Protein AF-A0A959CQV4-F1 (afdb_monomer_lite)

Foldseek 3Di:
DVVVVVQVCLALLNLLVVCCVPPVVVLVVLLVVVLCQCVCVPCVLVVSNCLQLQFDALNDRALQLLLLLLLLLLLLLLLLLLLCCLQCVLLPLLLLVDPPSSVLSSVSNCPSVVVSVVSSLVSSCCCCCVPVVDDPVRNVSSVVSNNVSNVVNNVVLVVLCVVQADGPVNCVVPVDDQPPPDCPDLPPDDPSPQVVLQVPPDHSRHQWTADPVRDIDGRDRPNPDRSVRSVSNSVSSSVSSLVVLVVLVVVLVVLVVCCVDSNSVRRPSSVSSSVSSNVSNVLSVLCNRVVVCSVVCVVVVVVVVVVVCVDPVNPPDDDDPPDDPVDDDDDPDPVSVVVCVDPVNVVVVVVVVVVLVVVLQCQLDPPPDDGDDADEAEFEADAQVSLVVLLVVQVVVCVVVVNNRVSRYSYYYYDHNNVNNVVVND

Secondary structure (DSSP, 8-state):
-HHHHHHHHTBHHHHHHHHHHHH-HHHHHHHHHHHHHHTTSSSGGGTTTHHHHS--BTTB-SHHHHHHHHHHHHHHHHHHHHHHHHHHGGG-GGGGGSSSHHHHHHHHTTHHHHHHHHHHHHHHHHHHHHTS---HHHHHHHHHHHHHHHHHHHHHHHHHHHHH---HHHHHHHTPPPP-------TTPPP--HHHHHS-SSS----EEE-TTS-EEEPPP-TTS-HHHHHHHHHHHHHHHHHHHHHHHHHHHHHHHTTTSGGG---HHHHHHHHHHHHHHHHHHHHHHHGGGHHHHHHHHHHHHHHHTTSGGG----PPTT--SSSPPPP--HHHHHHHTSHHHHHHHHHHHHHHHHHHHHHHS-TTSPPPPPEEEEE---HHHHHHHHHHHHHHHHHHTTTHHHHTEEEEEE-HHHHHHHHHH-

Radius of gyration: 31.12 Å; chains: 1; bounding box: 77×56×95 Å

Structure (mmCIF, N/CA/C/O backbone):
data_AF-A0A959CQV4-F1
#
_entry.id   AF-A0A959CQV4-F1
#
loop_
_atom_site.group_PDB
_atom_site.id
_atom_site.type_symbol
_atom_site.label_atom_id
_atom_site.label_alt_id
_atom_site.label_comp_id
_atom_site.label_asym_id
_atom_site.label_entity_id
_atom_site.label_seq_id
_atom_site.pdbx_PDB_ins_code
_atom_site.Cartn_x
_atom_site.Cartn_y
_atom_site.Cartn_z
_atom_site.occupancy
_atom_site.B_iso_or_equiv
_atom_site.auth_seq_id
_atom_site.auth_comp_id
_atom_site.auth_asym_id
_atom_site.auth_atom_id
_atom_site.pdbx_PDB_model_num
ATOM 1 N N . MET A 1 1 ? -5.161 4.453 -41.203 1.00 60.97 1 MET A N 1
ATOM 2 C CA . MET A 1 1 ? -5.629 3.616 -40.071 1.00 60.97 1 MET A CA 1
ATOM 3 C C . MET A 1 1 ? -4.729 2.411 -39.773 1.00 60.97 1 MET A C 1
ATOM 5 O O . MET A 1 1 ? -4.186 2.379 -38.678 1.00 60.97 1 MET A O 1
ATOM 9 N N . LYS A 1 2 ? -4.469 1.471 -40.703 1.00 71.00 2 LYS A N 1
ATOM 10 C CA . LYS A 1 2 ? -3.637 0.265 -40.431 1.00 71.00 2 LYS A CA 1
ATOM 11 C C . LYS A 1 2 ? -2.249 0.552 -39.819 1.00 71.00 2 LYS A C 1
ATOM 13 O O . LYS A 1 2 ? -1.857 -0.105 -38.863 1.00 71.00 2 LYS A O 1
ATOM 18 N N . ARG A 1 3 ? -1.534 1.573 -40.312 1.00 74.88 3 ARG A N 1
ATOM 19 C CA . ARG A 1 3 ? -0.202 1.968 -39.799 1.00 74.88 3 ARG A CA 1
ATOM 20 C C . ARG A 1 3 ? -0.243 2.546 -38.377 1.00 74.88 3 ARG A C 1
ATOM 22 O O . ARG A 1 3 ? 0.698 2.359 -37.618 1.00 74.88 3 ARG A O 1
ATOM 29 N N . TRP A 1 4 ? -1.341 3.206 -38.006 1.00 78.25 4 TRP A N 1
ATOM 30 C CA . TRP A 1 4 ? -1.529 3.759 -36.662 1.00 78.25 4 TRP A CA 1
ATOM 31 C C . TRP A 1 4 ? -1.786 2.650 -35.635 1.00 78.25 4 TRP A C 1
ATOM 33 O O . TRP A 1 4 ? -1.083 2.591 -34.633 1.00 78.25 4 TRP A O 1
ATOM 43 N N . PHE A 1 5 ? -2.685 1.703 -35.936 1.00 82.25 5 PHE A N 1
ATOM 44 C CA . PHE A 1 5 ? -2.916 0.526 -35.085 1.00 82.25 5 PHE A CA 1
ATOM 45 C C . PHE A 1 5 ? -1.663 -0.340 -34.933 1.00 82.25 5 PHE A C 1
ATOM 47 O O . PHE A 1 5 ? -1.368 -0.801 -33.836 1.00 82.25 5 PHE A O 1
ATOM 54 N N . HIS A 1 6 ? -0.889 -0.511 -36.009 1.00 83.94 6 HIS A N 1
ATOM 55 C CA . HIS A 1 6 ? 0.400 -1.199 -35.950 1.00 83.94 6 HIS A CA 1
ATOM 56 C C . HIS A 1 6 ? 1.369 -0.497 -34.987 1.00 83.94 6 HIS A C 1
ATOM 58 O O . HIS A 1 6 ? 1.936 -1.135 -34.106 1.00 83.94 6 HIS A O 1
ATOM 64 N N . ASN A 1 7 ? 1.521 0.824 -35.110 1.00 80.75 7 ASN A N 1
ATOM 65 C CA . ASN A 1 7 ? 2.413 1.602 -34.250 1.00 80.75 7 ASN A CA 1
ATOM 66 C C . ASN A 1 7 ? 1.947 1.657 -32.790 1.00 80.75 7 ASN A C 1
ATOM 68 O O . ASN A 1 7 ? 2.793 1.747 -31.905 1.00 80.75 7 ASN A O 1
ATOM 72 N N . LEU A 1 8 ? 0.635 1.611 -32.540 1.00 85.50 8 LEU A N 1
ATOM 73 C CA . LEU A 1 8 ? 0.065 1.539 -31.196 1.00 85.50 8 LEU A CA 1
ATOM 74 C C . LEU A 1 8 ? 0.300 0.161 -30.574 1.00 85.50 8 LEU A C 1
ATOM 76 O O . LEU A 1 8 ? 0.763 0.077 -29.441 1.00 85.50 8 LEU A O 1
ATOM 80 N N . TYR A 1 9 ? 0.037 -0.916 -31.318 1.00 87.81 9 TYR A N 1
ATOM 81 C CA . TYR A 1 9 ? 0.270 -2.278 -30.843 1.00 87.81 9 TYR A CA 1
ATOM 82 C C . TYR A 1 9 ? 1.750 -2.502 -30.525 1.00 87.81 9 TYR A C 1
ATOM 84 O O . TYR A 1 9 ? 2.080 -2.935 -29.428 1.00 87.81 9 TYR A O 1
ATOM 92 N N . TYR A 1 10 ? 2.652 -2.125 -31.434 1.00 89.69 10 TYR A N 1
ATOM 93 C CA . TYR A 1 10 ? 4.103 -2.205 -31.233 1.00 89.69 10 TYR A CA 1
ATOM 94 C C . TYR A 1 10 ? 4.686 -0.997 -30.482 1.00 89.69 10 TYR A C 1
ATOM 96 O O . TYR A 1 10 ? 5.889 -0.733 -30.566 1.00 89.69 10 TYR A O 1
ATOM 104 N N . SER A 1 11 ? 3.856 -0.250 -29.751 1.00 92.31 11 SER A N 1
ATOM 105 C CA . SER A 1 11 ? 4.344 0.773 -28.830 1.00 92.31 11 SER A CA 1
ATOM 106 C C . SER A 1 11 ? 4.880 0.123 -27.561 1.00 92.31 11 SER A C 1
ATOM 108 O O . SER A 1 11 ? 4.357 -0.884 -27.079 1.00 92.31 11 SER A O 1
ATOM 110 N N . PHE A 1 12 ? 5.929 0.710 -26.998 1.00 92.31 12 PHE A N 1
ATOM 111 C CA . PHE A 1 12 ? 6.574 0.176 -25.811 1.00 92.31 12 PHE A CA 1
ATOM 112 C C . PHE A 1 12 ? 5.618 0.007 -24.611 1.00 92.31 12 PHE A C 1
ATOM 114 O O . PHE A 1 12 ? 5.671 -1.056 -23.993 1.00 92.31 12 PHE A O 1
ATOM 121 N N . PRO A 1 13 ? 4.681 0.937 -24.321 1.00 93.75 13 PRO A N 1
ATOM 122 C CA . PRO A 1 13 ? 3.716 0.756 -23.236 1.00 93.75 13 PRO A CA 1
ATOM 123 C C . PRO A 1 13 ? 2.802 -0.459 -23.416 1.00 93.75 13 PRO A C 1
ATOM 125 O O . PRO A 1 13 ? 2.556 -1.205 -22.470 1.00 93.75 13 PRO A O 1
ATOM 128 N N . VAL A 1 14 ? 2.320 -0.692 -24.641 1.00 92.56 14 VAL A N 1
ATOM 129 C CA . VAL A 1 14 ? 1.436 -1.829 -24.941 1.00 92.56 14 VAL A CA 1
ATOM 130 C C . VAL A 1 14 ? 2.210 -3.141 -24.871 1.00 92.56 14 VAL A C 1
ATOM 132 O O . VAL A 1 14 ? 1.733 -4.108 -24.282 1.00 92.56 14 VAL A O 1
ATOM 135 N N . GLN A 1 15 ? 3.429 -3.175 -25.411 1.00 91.56 15 GLN A N 1
ATOM 136 C CA . GLN A 1 15 ? 4.277 -4.366 -25.346 1.00 91.56 15 GLN A CA 1
ATOM 137 C C . GLN A 1 15 ? 4.659 -4.716 -23.899 1.00 91.56 15 GLN A C 1
ATOM 139 O O . GLN A 1 15 ? 4.618 -5.890 -23.534 1.00 91.56 15 GLN A O 1
ATOM 144 N N . LEU A 1 16 ? 4.940 -3.722 -23.045 1.00 92.06 16 LEU A N 1
ATOM 145 C CA . LEU A 1 16 ? 5.148 -3.946 -21.609 1.00 92.06 16 LEU A CA 1
ATOM 146 C C . LEU A 1 16 ? 3.904 -4.535 -20.938 1.00 92.06 16 LEU A C 1
ATOM 148 O O . LEU A 1 16 ? 4.019 -5.526 -20.219 1.00 92.06 16 LEU A O 1
ATOM 152 N N . LEU A 1 17 ? 2.712 -4.002 -21.233 1.00 92.44 17 LEU A N 1
ATOM 153 C CA . LEU A 1 17 ? 1.456 -4.540 -20.705 1.00 92.44 17 LEU A CA 1
ATOM 154 C C . LEU A 1 17 ? 1.261 -6.019 -21.059 1.00 92.44 17 LEU A C 1
ATOM 156 O O . LEU A 1 17 ? 0.940 -6.826 -20.186 1.00 92.44 17 LEU A O 1
ATOM 160 N N . ILE A 1 18 ? 1.521 -6.391 -22.314 1.00 91.81 18 ILE A N 1
ATOM 161 C CA . ILE A 1 18 ? 1.450 -7.787 -22.762 1.00 91.81 18 ILE A CA 1
ATOM 162 C C . ILE A 1 18 ? 2.465 -8.650 -21.996 1.00 91.81 18 ILE A C 1
ATOM 164 O O . ILE A 1 18 ? 2.128 -9.745 -21.547 1.00 91.81 18 ILE A O 1
ATOM 168 N N . VAL A 1 19 ? 3.694 -8.162 -21.792 1.00 90.06 19 VAL A N 1
ATOM 169 C CA . VAL A 1 19 ? 4.718 -8.874 -21.008 1.00 90.06 19 VAL A CA 1
ATOM 170 C C . VAL A 1 19 ? 4.283 -9.068 -19.552 1.00 90.06 19 VAL A C 1
ATOM 172 O O . VAL A 1 19 ? 4.510 -10.143 -18.992 1.00 90.06 19 VAL A O 1
ATOM 175 N N . HIS A 1 20 ? 3.628 -8.083 -18.929 1.00 91.44 20 HIS A N 1
ATOM 176 C CA . HIS A 1 20 ? 3.114 -8.230 -17.565 1.00 91.44 20 HIS A CA 1
ATOM 177 C C . HIS A 1 20 ? 2.087 -9.347 -17.456 1.00 91.44 20 HIS A C 1
ATOM 179 O O . HIS A 1 20 ? 2.229 -10.215 -16.596 1.00 91.44 20 HIS A O 1
ATOM 185 N N . LEU A 1 21 ? 1.101 -9.343 -18.354 1.00 89.06 21 LEU A N 1
ATOM 186 C CA . LEU A 1 21 ? 0.028 -10.333 -18.370 1.00 89.06 21 LEU A CA 1
ATOM 187 C C . LEU A 1 21 ? 0.526 -11.731 -18.740 1.00 89.06 21 LEU A C 1
ATOM 189 O O . LEU A 1 21 ? -0.050 -12.709 -18.287 1.00 89.06 21 LEU A O 1
ATOM 193 N N . ARG A 1 22 ? 1.596 -11.837 -19.536 1.00 88.50 22 ARG A N 1
ATOM 194 C CA . ARG A 1 22 ? 2.161 -13.126 -19.956 1.00 88.50 22 ARG A CA 1
ATOM 195 C C . ARG A 1 22 ? 3.099 -13.749 -18.922 1.00 88.50 22 ARG A C 1
ATOM 197 O O . ARG A 1 22 ? 3.146 -14.971 -18.811 1.00 88.50 22 ARG A O 1
ATOM 204 N N . SER A 1 23 ? 3.901 -12.939 -18.227 1.00 83.38 23 SER A N 1
ATOM 205 C CA . SER A 1 23 ? 5.072 -13.448 -17.493 1.00 83.38 23 SER A CA 1
ATOM 206 C C . SER A 1 23 ? 5.125 -13.047 -16.019 1.00 83.38 23 SER A C 1
ATOM 208 O O . SER A 1 23 ? 5.747 -13.758 -15.232 1.00 83.38 23 SER A O 1
ATOM 210 N N . ASN A 1 24 ? 4.466 -11.955 -15.617 1.00 86.88 24 ASN A N 1
ATOM 211 C CA . ASN A 1 24 ? 4.616 -11.352 -14.286 1.00 86.88 24 ASN A CA 1
ATOM 212 C C . ASN A 1 24 ? 3.354 -11.505 -13.414 1.00 86.88 24 ASN A C 1
ATOM 214 O O . ASN A 1 24 ? 2.998 -10.593 -12.670 1.00 86.88 24 ASN A O 1
ATOM 218 N N . HIS A 1 25 ? 2.690 -12.664 -13.484 1.00 89.94 25 HIS A N 1
ATOM 219 C CA . HIS A 1 25 ? 1.399 -12.923 -12.830 1.00 89.94 25 HIS A CA 1
ATOM 220 C C . HIS A 1 25 ? 1.378 -12.610 -11.326 1.00 89.94 25 HIS A C 1
ATOM 222 O O . HIS A 1 25 ? 0.451 -11.956 -10.863 1.00 89.94 25 HIS A O 1
ATOM 228 N N . LEU A 1 26 ? 2.401 -13.026 -10.565 1.00 89.56 26 LEU A N 1
ATOM 229 C CA . LEU A 1 26 ? 2.466 -12.770 -9.116 1.00 89.56 26 LEU A CA 1
ATOM 230 C C . LEU A 1 26 ? 2.509 -11.271 -8.798 1.00 89.56 26 LEU A C 1
ATOM 232 O O . LEU A 1 26 ? 1.816 -10.806 -7.898 1.00 89.56 26 LEU A O 1
ATOM 236 N N . LEU A 1 27 ? 3.289 -10.507 -9.567 1.00 92.12 27 LEU A N 1
ATOM 237 C CA . LEU A 1 27 ? 3.418 -9.065 -9.372 1.00 92.12 27 LEU A CA 1
ATOM 238 C C . LEU A 1 27 ? 2.130 -8.337 -9.788 1.00 92.12 27 LEU A C 1
ATOM 240 O O . LEU A 1 27 ? 1.692 -7.426 -9.094 1.00 92.12 27 LEU A O 1
ATOM 244 N N . VAL A 1 28 ? 1.489 -8.752 -10.889 1.00 94.88 28 VAL A N 1
ATOM 245 C CA . VAL A 1 28 ? 0.168 -8.232 -11.299 1.00 94.88 28 VAL A CA 1
ATOM 246 C C . VAL A 1 28 ? -0.904 -8.577 -10.257 1.00 94.88 28 VAL A C 1
ATOM 248 O O . VAL A 1 28 ? -1.767 -7.752 -9.966 1.00 94.88 28 VAL A O 1
ATOM 251 N N . GLY A 1 29 ? -0.812 -9.757 -9.639 1.00 94.94 29 GLY A N 1
ATOM 252 C CA . GLY A 1 29 ? -1.697 -10.195 -8.562 1.00 94.94 29 GLY A CA 1
ATOM 253 C C . GLY A 1 29 ? -1.724 -9.238 -7.369 1.00 94.94 29 GLY A C 1
ATOM 254 O O . GLY A 1 29 ? -2.790 -9.036 -6.795 1.00 94.94 29 GLY A O 1
ATOM 255 N N . LEU A 1 30 ? -0.605 -8.576 -7.044 1.00 95.12 30 LEU A N 1
ATOM 256 C CA . LEU A 1 30 ? -0.568 -7.551 -5.992 1.00 95.12 30 LEU A CA 1
ATOM 257 C C . LEU A 1 30 ? -1.434 -6.331 -6.345 1.00 95.12 30 LEU A C 1
ATOM 259 O O . LEU A 1 30 ? -2.185 -5.852 -5.500 1.00 95.12 30 LEU A O 1
ATOM 263 N N . TRP A 1 31 ? -1.398 -5.860 -7.596 1.00 96.62 31 TRP A N 1
ATOM 264 C CA . TRP A 1 31 ? -2.262 -4.761 -8.054 1.00 96.62 31 TRP A CA 1
ATOM 265 C C . TRP A 1 31 ? -3.744 -5.140 -8.007 1.00 96.62 31 TRP A C 1
ATOM 267 O O . TRP A 1 31 ? -4.574 -4.349 -7.558 1.00 96.62 31 TRP A O 1
ATOM 277 N N . ILE A 1 32 ? -4.071 -6.364 -8.433 1.00 96.75 32 ILE A N 1
ATOM 278 C CA . ILE A 1 32 ? -5.440 -6.893 -8.382 1.00 96.75 32 ILE A CA 1
ATOM 279 C C . ILE A 1 32 ? -5.916 -6.992 -6.930 1.00 96.75 32 ILE A C 1
ATOM 281 O O . ILE A 1 32 ? -7.025 -6.559 -6.628 1.00 96.75 32 ILE A O 1
ATOM 285 N N . LEU A 1 33 ? -5.079 -7.500 -6.021 1.00 95.94 33 LEU A N 1
ATOM 286 C CA . LEU A 1 33 ? -5.395 -7.596 -4.596 1.00 95.94 33 LEU A CA 1
ATOM 287 C C . LEU A 1 33 ? -5.783 -6.230 -4.019 1.00 95.94 33 LEU A C 1
ATOM 289 O O . LEU A 1 33 ? -6.834 -6.115 -3.391 1.00 95.94 33 LEU A O 1
ATOM 293 N N . PHE A 1 34 ? -4.992 -5.184 -4.272 1.00 96.25 34 PHE A N 1
ATOM 294 C CA . PHE A 1 34 ? -5.344 -3.842 -3.808 1.00 96.25 34 PHE A CA 1
ATOM 295 C C . PHE A 1 34 ? -6.615 -3.302 -4.461 1.00 96.25 34 PHE A C 1
ATOM 297 O O . PHE A 1 34 ? -7.411 -2.666 -3.777 1.00 96.25 34 PHE A O 1
ATOM 304 N N . ALA A 1 35 ? -6.860 -3.576 -5.745 1.00 96.62 35 ALA A N 1
ATOM 305 C CA . ALA A 1 35 ? -8.099 -3.153 -6.397 1.00 96.62 35 ALA A CA 1
ATOM 306 C C . ALA A 1 35 ? -9.334 -3.834 -5.768 1.00 96.62 35 ALA A C 1
ATOM 308 O O . ALA A 1 35 ? -10.378 -3.203 -5.577 1.00 96.62 35 ALA A O 1
ATOM 309 N N . LEU A 1 36 ? -9.208 -5.106 -5.376 1.00 96.56 36 LEU A N 1
ATOM 310 C CA . LEU A 1 36 ? -10.251 -5.849 -4.663 1.00 96.56 36 LEU A CA 1
ATOM 311 C C . LEU A 1 36 ? -10.475 -5.330 -3.236 1.00 96.56 36 LEU A C 1
ATOM 313 O O . LEU A 1 36 ? -11.624 -5.253 -2.799 1.00 96.56 36 LEU A O 1
ATOM 317 N N . LEU A 1 37 ? -9.409 -4.951 -2.524 1.00 95.19 37 LEU A N 1
ATOM 318 C CA . LEU A 1 37 ? -9.504 -4.325 -1.200 1.00 95.19 37 LEU A CA 1
ATOM 319 C C . LEU A 1 37 ? -10.174 -2.945 -1.278 1.00 95.19 37 LEU A C 1
ATOM 321 O O . LEU A 1 37 ? -11.096 -2.668 -0.515 1.00 95.19 37 LEU A O 1
ATOM 325 N N . LEU A 1 38 ? -9.758 -2.110 -2.235 1.00 94.94 38 LEU A N 1
ATOM 326 C CA . LEU A 1 38 ? -10.293 -0.761 -2.446 1.00 94.94 38 LEU A CA 1
ATOM 327 C C . LEU A 1 38 ? -11.761 -0.762 -2.879 1.00 94.94 38 LEU A C 1
ATOM 329 O O . LEU A 1 38 ? -12.539 0.048 -2.390 1.00 94.94 38 LEU A O 1
ATOM 333 N N . SER A 1 39 ? -12.156 -1.679 -3.768 1.00 94.25 39 SER A N 1
ATOM 334 C CA . SER A 1 39 ? -13.562 -1.819 -4.189 1.00 94.25 39 SER A CA 1
ATOM 335 C C . SER A 1 39 ? -14.485 -2.357 -3.092 1.00 94.25 39 SER A C 1
ATOM 337 O O . SER A 1 39 ? -15.700 -2.379 -3.281 1.00 94.25 39 SER A O 1
ATOM 339 N N . GLY A 1 40 ? -13.938 -2.869 -1.985 1.00 91.56 40 GLY A N 1
ATOM 340 C CA . GLY A 1 40 ? -14.713 -3.608 -0.991 1.00 91.56 40 GLY A CA 1
ATOM 341 C C . GLY A 1 40 ? -15.185 -4.984 -1.478 1.00 91.56 40 GLY A C 1
ATOM 342 O O . GLY A 1 40 ? -16.015 -5.615 -0.823 1.00 91.56 40 GLY A O 1
ATOM 343 N N . SER A 1 41 ? -14.664 -5.486 -2.602 1.00 94.19 41 SER A N 1
ATOM 344 C CA . SER A 1 41 ? -14.916 -6.869 -3.037 1.00 94.19 41 SER A CA 1
ATOM 345 C C . SER A 1 41 ? -14.265 -7.872 -2.081 1.00 94.19 41 SER A C 1
ATOM 347 O O . SER A 1 41 ? -14.787 -8.964 -1.861 1.00 94.19 41 SER A O 1
ATOM 349 N N . LEU A 1 42 ? -13.143 -7.479 -1.468 1.00 93.00 42 LEU A N 1
ATOM 350 C CA . LEU A 1 42 ? -12.439 -8.242 -0.446 1.00 93.00 42 LEU A CA 1
ATOM 351 C C . LEU A 1 42 ? -12.444 -7.477 0.885 1.00 93.00 42 LEU A C 1
ATOM 353 O O . LEU A 1 42 ? -12.151 -6.288 0.937 1.00 93.00 42 LEU A O 1
ATOM 357 N N . GLY A 1 43 ? -12.766 -8.162 1.984 1.00 86.25 43 GLY A N 1
ATOM 358 C CA . GLY A 1 43 ? -12.591 -7.611 3.333 1.00 86.25 43 GLY A CA 1
ATOM 359 C C . GLY A 1 43 ? -13.569 -6.511 3.768 1.00 86.25 43 GLY A C 1
ATOM 360 O O . GLY A 1 43 ? -13.367 -5.925 4.830 1.00 86.25 43 GLY A O 1
ATOM 361 N N . ARG A 1 44 ? -14.655 -6.246 3.024 1.00 86.50 44 ARG A N 1
ATOM 362 C CA . ARG A 1 44 ? -15.645 -5.199 3.365 1.00 86.50 44 ARG A CA 1
ATOM 363 C C . ARG A 1 44 ? -16.275 -5.361 4.747 1.00 86.50 44 ARG A C 1
ATOM 365 O O . ARG A 1 44 ? -16.420 -4.374 5.457 1.00 86.50 44 ARG A O 1
ATOM 372 N N . LYS A 1 45 ? -16.595 -6.592 5.164 1.00 81.31 45 LYS A N 1
ATOM 373 C CA . LYS A 1 45 ? -17.139 -6.875 6.511 1.00 81.31 45 LYS A CA 1
ATOM 374 C C . LYS A 1 45 ? -16.162 -6.525 7.642 1.00 81.31 45 LYS A C 1
ATOM 376 O O . LYS A 1 45 ? -16.607 -6.241 8.746 1.00 81.31 45 LYS A O 1
ATOM 381 N N . TYR A 1 46 ? -14.862 -6.529 7.352 1.00 81.25 46 TYR A N 1
ATOM 382 C CA . TYR A 1 46 ? -13.794 -6.179 8.292 1.00 81.25 46 TYR A CA 1
ATOM 383 C C . TYR A 1 46 ? -13.352 -4.716 8.172 1.00 81.25 46 TYR A C 1
ATOM 385 O O . TYR A 1 46 ? -12.450 -4.293 8.882 1.00 81.25 46 TYR A O 1
ATOM 393 N N . GLY A 1 47 ? -13.953 -3.945 7.260 1.00 84.50 47 GLY A N 1
ATOM 394 C CA . GLY A 1 47 ? -13.608 -2.544 7.059 1.00 84.50 47 GLY A CA 1
ATOM 395 C C . GLY A 1 47 ? -12.260 -2.296 6.375 1.00 84.50 47 GLY A C 1
ATOM 396 O O . GLY A 1 47 ? -11.774 -1.172 6.416 1.00 84.50 47 GLY A O 1
ATOM 397 N N . LEU A 1 48 ? -11.662 -3.291 5.704 1.00 88.81 48 LEU A N 1
ATOM 398 C CA . LEU A 1 48 ? -10.335 -3.129 5.079 1.00 88.81 48 LEU A CA 1
ATOM 399 C C . LEU A 1 48 ? -10.283 -2.002 4.036 1.00 88.81 48 LEU A C 1
ATOM 401 O O . LEU A 1 48 ? -9.246 -1.369 3.871 1.00 88.81 48 LEU A O 1
ATOM 405 N N . GLN A 1 49 ? -11.401 -1.726 3.361 1.00 92.81 49 GLN A N 1
ATOM 406 C CA . GLN A 1 49 ? -11.509 -0.615 2.412 1.00 92.81 49 GLN A CA 1
ATOM 407 C C . GLN A 1 49 ? -11.254 0.752 3.079 1.00 92.81 49 GLN A C 1
ATOM 409 O O . GLN A 1 49 ? -10.610 1.614 2.485 1.00 92.81 49 GLN A O 1
ATOM 414 N N . TYR A 1 50 ? -11.685 0.944 4.333 1.00 91.75 50 TYR A N 1
ATOM 415 C CA . TYR A 1 50 ? -11.561 2.225 5.038 1.00 91.75 50 TYR A CA 1
ATOM 416 C C . TYR A 1 50 ? -10.103 2.577 5.334 1.00 91.75 50 TYR A C 1
ATOM 418 O O . TYR A 1 50 ? -9.751 3.746 5.319 1.00 91.75 50 TYR A O 1
ATOM 426 N N . LEU A 1 51 ? -9.222 1.576 5.453 1.00 92.56 51 LEU A N 1
ATOM 427 C CA . LEU A 1 51 ? -7.783 1.787 5.658 1.00 92.56 51 LEU A CA 1
ATOM 428 C C . LEU A 1 51 ? -7.128 2.623 4.544 1.00 92.56 51 LEU A C 1
ATOM 430 O O . LEU A 1 51 ? -6.055 3.189 4.752 1.00 92.56 51 LEU A O 1
ATOM 434 N N . PHE A 1 52 ? -7.753 2.664 3.363 1.00 94.75 52 PHE A N 1
ATOM 435 C CA . PHE A 1 52 ? -7.292 3.413 2.197 1.00 94.75 52 PHE A CA 1
ATOM 436 C C . PHE A 1 52 ? -8.184 4.607 1.853 1.00 94.75 52 PHE A C 1
ATOM 438 O O . PHE A 1 52 ? -7.683 5.606 1.336 1.00 94.75 52 PHE A O 1
ATOM 445 N N . LEU A 1 53 ? -9.499 4.483 2.051 1.00 94.81 53 LEU A N 1
ATOM 446 C CA . LEU A 1 53 ? -10.469 5.520 1.681 1.00 94.81 53 LEU A CA 1
ATOM 447 C C . LEU A 1 53 ? -10.592 6.613 2.750 1.00 94.81 53 LEU A C 1
ATOM 449 O O . LEU A 1 53 ? -10.904 7.751 2.409 1.00 94.81 53 LEU A O 1
ATOM 453 N N . ASP A 1 54 ? -10.303 6.261 4.003 1.00 93.75 54 ASP A N 1
ATOM 454 C CA . ASP A 1 54 ? -10.352 7.133 5.174 1.00 93.75 54 ASP A CA 1
ATOM 455 C C . ASP A 1 54 ? -9.125 6.884 6.078 1.00 93.75 54 ASP A C 1
ATOM 457 O O . ASP A 1 54 ? -9.234 6.369 7.191 1.00 93.75 54 ASP A O 1
ATOM 461 N N . PRO A 1 55 ? -7.901 7.121 5.565 1.00 95.31 55 PRO A N 1
ATOM 462 C CA . PRO A 1 55 ? -6.690 6.816 6.306 1.00 95.31 55 PRO A CA 1
ATOM 463 C C . PRO A 1 55 ? -6.544 7.752 7.506 1.00 95.31 55 PRO A C 1
ATOM 465 O O . PRO A 1 55 ? -6.535 8.971 7.354 1.00 95.31 55 PRO A O 1
ATOM 468 N N . GLU A 1 56 ? -6.345 7.178 8.688 1.00 93.56 56 GLU A N 1
ATOM 469 C CA . GLU A 1 56 ? -6.124 7.929 9.922 1.00 93.56 56 GLU A CA 1
ATOM 470 C C . GLU A 1 56 ? -4.624 8.099 10.205 1.00 93.56 56 GLU A C 1
ATOM 472 O O . GLU A 1 56 ? -3.841 7.149 10.115 1.00 93.56 56 GLU A O 1
ATOM 477 N N . TYR A 1 57 ? -4.223 9.316 10.569 1.00 94.44 57 TYR A N 1
ATOM 478 C CA . TYR A 1 57 ? -2.904 9.634 11.108 1.00 94.44 57 TYR A CA 1
ATOM 479 C C . TYR A 1 57 ? -3.078 10.548 12.321 1.00 94.44 57 TYR A C 1
ATOM 481 O O . TYR A 1 57 ? -3.702 11.603 12.218 1.00 94.44 57 TYR A O 1
ATOM 489 N N . LEU A 1 58 ? -2.542 10.138 13.475 1.00 91.88 58 LEU A N 1
ATOM 490 C CA . LEU A 1 58 ? -2.651 10.877 14.743 1.00 91.88 58 LEU A CA 1
ATOM 491 C C . LEU A 1 58 ? -4.098 11.263 15.123 1.00 91.88 58 LEU A C 1
ATOM 493 O O . LEU A 1 58 ? -4.339 12.381 15.578 1.00 91.88 58 LEU A O 1
ATOM 497 N N . GLY A 1 59 ? -5.070 10.365 14.929 1.00 89.38 59 GLY A N 1
ATOM 498 C CA . GLY A 1 59 ? -6.472 10.647 15.262 1.00 89.38 59 GLY A CA 1
ATOM 499 C C . GLY A 1 59 ? -7.228 11.465 14.217 1.00 89.38 59 GLY A C 1
ATOM 500 O O . GLY A 1 59 ? -8.360 11.866 14.474 1.00 89.38 59 GLY A O 1
ATOM 501 N N . GLN A 1 60 ? -6.614 11.783 13.072 1.00 92.69 60 GLN A N 1
ATOM 502 C CA . GLN A 1 60 ? -7.201 12.677 12.075 1.00 92.69 60 GLN A CA 1
ATOM 503 C C . GLN A 1 60 ? -7.120 12.107 10.659 1.00 92.69 60 GLN A C 1
ATOM 505 O O . GLN A 1 60 ? -6.143 11.458 10.272 1.00 92.69 60 GLN A O 1
ATOM 510 N N . VAL A 1 61 ? -8.128 12.434 9.851 1.00 94.62 61 VAL A N 1
ATOM 511 C CA . VAL A 1 61 ? -8.136 12.198 8.404 1.00 94.62 61 VAL A CA 1
ATOM 512 C C . VAL A 1 61 ? -7.984 13.541 7.703 1.00 94.62 61 VAL A C 1
ATOM 514 O O . VAL A 1 61 ? -8.919 14.337 7.626 1.00 94.62 61 VAL A O 1
ATOM 517 N N . ASN A 1 62 ? -6.779 13.824 7.220 1.00 94.94 62 ASN A N 1
ATOM 518 C CA . ASN A 1 62 ? -6.461 15.092 6.573 1.00 94.94 62 ASN A CA 1
ATOM 519 C C . ASN A 1 62 ? -5.385 14.911 5.488 1.00 94.94 62 ASN A C 1
ATOM 521 O O . ASN A 1 62 ? -5.001 13.792 5.132 1.00 94.94 62 ASN A O 1
ATOM 525 N N . PHE A 1 63 ? -4.869 16.036 4.989 1.00 96.75 63 PHE A N 1
ATOM 526 C CA . PHE A 1 63 ? -3.766 16.086 4.032 1.00 96.75 63 PHE A CA 1
ATOM 527 C C . PHE A 1 63 ? -2.607 15.149 4.400 1.00 96.75 63 PHE A C 1
ATOM 529 O O . PHE A 1 63 ? -2.114 14.434 3.532 1.00 96.75 63 PHE A O 1
ATOM 536 N N . TRP A 1 64 ? -2.174 15.131 5.665 1.00 96.38 64 TRP A N 1
ATOM 537 C CA . TRP A 1 64 ? -1.028 14.343 6.122 1.00 96.38 64 TRP A CA 1
ATOM 538 C C . TRP A 1 64 ? -1.308 12.847 6.101 1.00 96.38 64 TRP A C 1
ATOM 540 O O . TRP A 1 64 ? -0.455 12.069 5.673 1.00 96.38 64 TRP A O 1
ATOM 550 N N . SER A 1 65 ? -2.515 12.442 6.489 1.00 96.44 65 SER A N 1
ATOM 551 C CA . SER A 1 65 ? -2.931 11.043 6.430 1.00 96.44 65 SER A CA 1
ATOM 552 C C . SER A 1 65 ? -2.885 10.535 4.987 1.00 96.44 65 SER A C 1
ATOM 554 O O . SER A 1 65 ? -2.262 9.513 4.700 1.00 96.44 65 SER A O 1
ATOM 556 N N . PHE A 1 66 ? -3.426 11.308 4.041 1.00 97.25 66 PHE A N 1
ATOM 557 C CA . PHE A 1 66 ? -3.330 10.986 2.615 1.00 97.25 66 PHE A CA 1
ATOM 558 C C . PHE A 1 66 ? -1.907 11.113 2.059 1.00 97.25 66 PHE A C 1
ATOM 560 O O . PHE A 1 66 ? -1.527 10.313 1.206 1.00 97.25 66 PHE A O 1
ATOM 567 N N . PHE A 1 67 ? -1.097 12.051 2.550 1.00 97.56 67 PHE A N 1
ATOM 568 C CA . PHE A 1 67 ? 0.303 12.215 2.157 1.00 97.56 67 PHE A CA 1
ATOM 569 C C . PHE A 1 67 ? 1.139 10.978 2.475 1.00 97.56 67 PHE A C 1
ATOM 571 O O . PHE A 1 67 ? 1.863 10.505 1.601 1.00 97.56 67 PHE A O 1
ATOM 578 N N . PHE A 1 68 ? 1.009 10.396 3.670 1.00 95.69 68 PHE A N 1
ATOM 579 C CA . PHE A 1 68 ? 1.743 9.175 4.016 1.00 95.69 68 PHE A CA 1
ATOM 580 C C . PHE A 1 68 ? 1.286 7.962 3.201 1.00 95.69 68 PHE A C 1
ATOM 582 O O . PHE A 1 68 ? 2.124 7.169 2.767 1.00 95.69 68 PHE A O 1
ATOM 589 N N . VAL A 1 69 ? -0.017 7.832 2.929 1.00 97.00 69 VAL A N 1
ATOM 590 C CA . VAL A 1 69 ? -0.516 6.795 2.011 1.00 97.00 69 VAL A CA 1
ATOM 591 C C . VAL A 1 69 ? 0.022 7.022 0.597 1.00 97.00 69 VAL A C 1
ATOM 593 O O . VAL A 1 69 ? 0.473 6.074 -0.042 1.00 97.00 69 VAL A O 1
ATOM 596 N N . GLY A 1 70 ? 0.042 8.268 0.123 1.00 96.81 70 GLY A N 1
ATOM 597 C CA . GLY A 1 70 ? 0.614 8.653 -1.164 1.00 96.81 70 GLY A CA 1
ATOM 598 C C . GLY A 1 70 ? 2.103 8.333 -1.263 1.00 96.81 70 GLY A C 1
ATOM 599 O O . GLY A 1 70 ? 2.546 7.765 -2.257 1.00 96.81 70 GLY A O 1
ATOM 600 N N . LEU A 1 71 ? 2.872 8.624 -0.213 1.00 94.56 71 LEU A N 1
ATOM 601 C CA . LEU A 1 71 ? 4.293 8.297 -0.107 1.00 94.56 71 LEU A CA 1
ATOM 602 C C . LEU A 1 71 ? 4.511 6.783 -0.191 1.00 94.56 71 LEU A C 1
ATOM 604 O O . LEU A 1 71 ? 5.321 6.320 -0.994 1.00 94.56 71 LEU A O 1
ATOM 608 N N . ALA A 1 72 ? 3.743 5.998 0.567 1.00 94.00 72 ALA A N 1
ATOM 609 C CA . ALA A 1 72 ? 3.796 4.540 0.516 1.00 94.00 72 ALA A CA 1
ATOM 610 C C . ALA A 1 72 ? 3.392 3.976 -0.857 1.00 94.00 72 ALA A C 1
ATOM 612 O O . ALA A 1 72 ? 4.048 3.066 -1.367 1.00 94.00 72 ALA A O 1
ATOM 613 N N . PHE A 1 73 ? 2.365 4.547 -1.493 1.00 96.44 73 PHE A N 1
ATOM 614 C CA . PHE A 1 73 ? 1.979 4.203 -2.861 1.00 96.44 73 PHE A CA 1
ATOM 615 C C . PHE A 1 73 ? 3.091 4.533 -3.863 1.00 96.44 73 PHE A C 1
ATOM 617 O O . PHE A 1 73 ? 3.394 3.710 -4.723 1.00 96.44 73 PHE A O 1
ATOM 624 N N . GLY A 1 74 ? 3.756 5.684 -3.724 1.00 94.38 74 GLY A N 1
ATOM 625 C CA . GLY A 1 74 ? 4.952 6.033 -4.491 1.00 94.38 74 GLY A CA 1
ATOM 626 C C . GLY A 1 74 ? 6.071 5.000 -4.315 1.00 94.38 74 GLY A C 1
ATOM 627 O O . GLY A 1 74 ? 6.744 4.645 -5.281 1.00 94.38 74 GLY A O 1
ATOM 628 N N . GLY A 1 75 ? 6.227 4.449 -3.108 1.00 91.00 75 GLY A N 1
ATOM 629 C CA . GLY A 1 75 ? 7.183 3.376 -2.806 1.00 91.00 75 GLY A CA 1
ATOM 630 C C . GLY A 1 75 ? 6.844 2.082 -3.523 1.00 91.00 75 GLY A C 1
ATOM 631 O O . GLY A 1 75 ? 7.698 1.500 -4.193 1.00 91.00 75 GLY A O 1
ATOM 632 N N . PHE A 1 76 ? 5.575 1.688 -3.471 1.00 93.94 76 PHE A N 1
ATOM 633 C CA . PHE A 1 76 ? 5.072 0.524 -4.192 1.00 93.94 76 PHE A CA 1
ATOM 634 C C . PHE A 1 76 ? 5.222 0.690 -5.704 1.00 93.94 76 PHE A C 1
ATOM 636 O O . PHE A 1 76 ? 5.731 -0.203 -6.385 1.00 93.94 76 PHE A O 1
ATOM 643 N N . PHE A 1 77 ? 4.876 1.867 -6.219 1.00 95.31 77 PHE A N 1
ATOM 644 C CA . PHE A 1 77 ? 5.052 2.245 -7.612 1.00 95.31 77 PHE A CA 1
ATOM 645 C C . PHE A 1 77 ? 6.517 2.135 -8.060 1.00 95.31 77 PHE A C 1
ATOM 647 O O . PHE A 1 77 ? 6.806 1.547 -9.109 1.00 95.31 77 PHE A O 1
ATOM 654 N N . MET A 1 78 ? 7.458 2.668 -7.278 1.00 92.12 78 MET A N 1
ATOM 655 C CA . MET A 1 78 ? 8.881 2.594 -7.606 1.00 92.12 78 MET A CA 1
ATOM 656 C C . MET A 1 78 ? 9.416 1.166 -7.489 1.00 92.12 78 MET A C 1
ATOM 658 O O . MET A 1 78 ? 10.112 0.719 -8.397 1.00 92.12 78 MET A O 1
ATOM 662 N N . SER A 1 79 ? 9.038 0.422 -6.446 1.00 91.19 79 SER A N 1
ATOM 663 C CA . SER A 1 79 ? 9.413 -0.986 -6.260 1.00 91.19 79 SER A CA 1
ATOM 664 C C . SER A 1 79 ? 8.945 -1.860 -7.429 1.00 91.19 79 SER A C 1
ATOM 666 O O . SER A 1 79 ? 9.725 -2.650 -7.970 1.00 91.19 79 SER A O 1
ATOM 668 N N . TRP A 1 80 ? 7.705 -1.662 -7.890 1.00 93.69 80 TRP A N 1
ATOM 669 C CA . TRP A 1 80 ? 7.179 -2.285 -9.105 1.00 93.69 80 TRP A CA 1
ATOM 670 C C . TRP A 1 80 ? 8.051 -1.964 -10.319 1.00 93.69 80 TRP A C 1
ATOM 672 O O . TRP A 1 80 ? 8.526 -2.873 -10.999 1.00 93.69 80 TRP A O 1
ATOM 682 N N . ASN A 1 81 ? 8.310 -0.683 -10.585 1.00 92.94 81 ASN A N 1
ATOM 683 C CA . ASN A 1 81 ? 9.082 -0.280 -11.758 1.00 92.94 81 ASN A CA 1
ATOM 684 C C . ASN A 1 81 ? 10.520 -0.803 -11.732 1.00 92.94 81 ASN A C 1
ATOM 686 O O . ASN A 1 81 ? 11.014 -1.270 -12.756 1.00 92.94 81 ASN A O 1
ATOM 690 N N . LEU A 1 82 ? 11.175 -0.761 -10.574 1.00 89.12 82 LEU A N 1
ATOM 691 C CA . LEU A 1 82 ? 12.521 -1.292 -10.374 1.00 89.12 82 LEU A CA 1
ATOM 692 C C . LEU A 1 82 ? 12.566 -2.793 -10.619 1.00 89.12 82 LEU A C 1
ATOM 694 O O . LEU A 1 82 ? 13.420 -3.272 -11.364 1.00 89.12 82 LEU A O 1
ATOM 698 N N . THR A 1 83 ? 11.612 -3.520 -10.043 1.00 89.88 83 THR A N 1
ATOM 699 C CA . THR A 1 83 ? 11.519 -4.971 -10.179 1.00 89.88 83 THR A CA 1
ATOM 700 C C . THR A 1 83 ? 11.269 -5.374 -11.628 1.00 89.88 83 THR A C 1
ATOM 702 O O . THR A 1 83 ? 11.987 -6.212 -12.167 1.00 89.88 83 THR A O 1
ATOM 705 N N . ILE A 1 84 ? 10.303 -4.754 -12.309 1.00 91.56 84 ILE A N 1
ATOM 706 C CA . ILE A 1 84 ? 10.026 -5.074 -13.714 1.00 91.56 84 ILE A CA 1
ATOM 707 C C . ILE A 1 84 ? 11.206 -4.674 -14.602 1.00 91.56 84 ILE A C 1
ATOM 709 O O . ILE A 1 84 ? 11.595 -5.464 -15.464 1.00 91.56 84 ILE A O 1
ATOM 713 N N . TYR A 1 85 ? 11.806 -3.498 -14.398 1.00 87.56 85 TYR A N 1
ATOM 714 C CA . TYR A 1 85 ? 13.005 -3.104 -15.139 1.00 87.56 85 TYR A CA 1
ATOM 715 C C . TYR A 1 85 ? 14.106 -4.151 -14.969 1.00 87.56 85 TYR A C 1
ATOM 717 O O . TYR A 1 85 ? 14.714 -4.578 -15.945 1.00 87.56 85 TYR A O 1
ATOM 725 N N . LEU A 1 86 ? 14.302 -4.639 -13.744 1.00 82.75 86 LEU A N 1
ATOM 726 C CA . LEU A 1 86 ? 15.286 -5.665 -13.440 1.00 82.75 86 LEU A CA 1
ATOM 727 C C . LEU A 1 86 ? 15.001 -7.006 -14.137 1.00 82.75 86 LEU A C 1
ATOM 729 O O . LEU A 1 86 ? 15.935 -7.659 -14.596 1.00 82.75 86 LEU A O 1
ATOM 733 N N . LEU A 1 87 ? 13.731 -7.394 -14.253 1.00 83.12 87 LEU A N 1
ATOM 734 C CA . LEU A 1 87 ? 13.311 -8.676 -14.826 1.00 83.12 87 LEU A CA 1
ATOM 735 C C . LEU A 1 87 ? 13.133 -8.674 -16.349 1.00 83.12 87 LEU A C 1
ATOM 737 O O . LEU A 1 87 ? 13.116 -9.747 -16.952 1.00 83.12 87 LEU A O 1
ATOM 741 N N . THR A 1 88 ? 12.926 -7.509 -16.968 1.00 82.44 88 THR A N 1
ATOM 742 C CA . THR A 1 88 ? 12.481 -7.427 -18.372 1.00 82.44 88 THR A CA 1
ATOM 743 C C . THR A 1 88 ? 13.339 -6.543 -19.270 1.00 82.44 88 THR A C 1
ATOM 745 O O . THR A 1 88 ? 13.183 -6.621 -20.489 1.00 82.44 88 THR A O 1
ATOM 748 N N . SER A 1 89 ? 14.258 -5.733 -18.728 1.00 77.25 89 SER A N 1
ATOM 749 C CA . SER A 1 89 ? 15.076 -4.804 -19.529 1.00 77.25 89 SER A CA 1
ATOM 750 C C . SER A 1 89 ? 15.888 -5.498 -20.627 1.00 77.25 89 SER A C 1
ATOM 752 O O . SER A 1 89 ? 16.092 -4.915 -21.691 1.00 77.25 89 SER A O 1
ATOM 754 N N . HIS A 1 90 ? 16.298 -6.755 -20.426 1.00 75.75 90 HIS A N 1
ATOM 755 C CA . HIS A 1 90 ? 17.068 -7.523 -21.410 1.00 75.75 90 HIS A CA 1
ATOM 756 C C . HIS A 1 90 ? 16.267 -7.876 -22.669 1.00 75.75 90 HIS A C 1
ATOM 758 O O . HIS A 1 90 ? 16.865 -8.059 -23.728 1.00 75.75 90 HIS A O 1
ATOM 764 N N . TYR A 1 91 ? 14.931 -7.931 -22.592 1.00 78.12 91 TYR A N 1
ATOM 765 C CA . TYR A 1 91 ? 14.071 -8.103 -23.772 1.00 78.12 91 TYR A CA 1
ATOM 766 C C . TYR A 1 91 ? 14.006 -6.843 -24.642 1.00 78.12 91 TYR A C 1
ATOM 768 O O . TYR A 1 91 ? 13.600 -6.922 -25.803 1.00 78.12 91 TYR A O 1
ATOM 776 N N . PHE A 1 92 ? 14.445 -5.697 -24.111 1.00 84.00 92 PHE A N 1
ATOM 777 C CA . PHE A 1 92 ? 14.378 -4.392 -24.763 1.00 84.00 92 PHE A CA 1
ATOM 778 C C . PHE A 1 92 ? 15.760 -3.710 -24.834 1.00 84.00 92 PHE A C 1
ATOM 780 O O . PHE A 1 92 ? 15.964 -2.655 -24.225 1.00 84.00 92 PHE A O 1
ATOM 787 N N . PRO A 1 93 ? 16.721 -4.249 -25.618 1.00 77.31 93 PRO A N 1
ATOM 788 C CA . PRO A 1 93 ? 18.093 -3.730 -25.679 1.00 77.31 93 PRO A CA 1
ATOM 789 C C . PRO A 1 93 ? 18.197 -2.255 -26.083 1.00 77.31 93 PRO A C 1
ATOM 791 O O . PRO A 1 93 ? 19.153 -1.581 -25.705 1.00 77.31 93 PRO A O 1
ATOM 794 N N . PHE A 1 94 ? 17.210 -1.733 -26.823 1.00 81.75 94 PHE A N 1
ATOM 795 C CA . PHE A 1 94 ? 17.179 -0.331 -27.241 1.00 81.75 94 PHE A CA 1
ATOM 796 C C . PHE A 1 94 ? 17.208 0.649 -26.071 1.00 81.75 94 PHE A C 1
ATOM 798 O O . PHE A 1 94 ? 17.714 1.755 -26.244 1.00 81.75 94 PHE A O 1
ATOM 805 N N . LEU A 1 95 ? 16.748 0.246 -24.882 1.00 82.25 95 LEU A N 1
ATOM 806 C CA . LEU A 1 95 ? 16.813 1.074 -23.682 1.00 82.25 95 LEU A CA 1
ATOM 807 C C . LEU A 1 95 ? 18.244 1.515 -23.372 1.00 82.25 95 LEU A C 1
ATOM 809 O O . LEU A 1 95 ? 18.445 2.684 -23.071 1.00 82.25 95 LEU A O 1
ATOM 813 N N . ALA A 1 96 ? 19.243 0.641 -23.529 1.00 75.94 96 ALA A N 1
ATOM 814 C CA . ALA A 1 96 ? 20.640 0.985 -23.248 1.00 75.94 96 ALA A CA 1
ATOM 815 C C . ALA A 1 96 ? 21.238 2.025 -24.213 1.00 75.94 96 ALA A C 1
ATOM 817 O O . ALA A 1 96 ? 22.250 2.638 -23.884 1.00 75.94 96 ALA A O 1
ATOM 818 N N . SER A 1 97 ? 20.615 2.252 -25.375 1.00 77.62 97 SER A N 1
ATOM 819 C CA . SER A 1 97 ? 21.019 3.312 -26.314 1.00 77.62 97 SER A CA 1
ATOM 820 C C . SER A 1 97 ? 20.418 4.683 -25.986 1.00 77.62 97 SER A C 1
ATOM 822 O O . SER A 1 97 ? 20.778 5.689 -26.595 1.00 77.62 97 SER A O 1
ATOM 824 N N . LEU A 1 98 ? 19.465 4.739 -25.054 1.00 81.62 98 LEU A N 1
ATOM 825 C CA . LEU A 1 98 ? 18.778 5.968 -24.684 1.00 81.62 98 LEU A CA 1
ATOM 826 C C . LEU A 1 98 ? 19.488 6.641 -23.508 1.00 81.62 98 LEU A C 1
ATOM 828 O O . LEU A 1 98 ? 19.988 5.976 -22.605 1.00 81.62 98 LEU A O 1
ATOM 832 N N . SER A 1 99 ? 19.447 7.975 -23.465 1.00 81.00 99 SER A N 1
ATOM 833 C CA . SER A 1 99 ? 19.703 8.697 -22.214 1.00 81.00 99 SER A CA 1
ATOM 834 C C . SER A 1 99 ? 18.661 8.300 -21.165 1.00 81.00 99 SER A C 1
ATOM 836 O O . SER A 1 99 ? 17.526 7.992 -21.531 1.00 81.00 99 SER A O 1
ATOM 838 N N . ARG A 1 100 ? 18.989 8.330 -19.873 1.00 79.12 100 ARG A N 1
ATOM 839 C CA . ARG A 1 100 ? 18.059 8.087 -18.755 1.00 79.12 100 ARG A CA 1
ATOM 840 C C . ARG A 1 100 ? 17.130 6.881 -19.006 1.00 79.12 100 ARG A C 1
ATOM 842 O O . ARG A 1 100 ? 15.903 7.042 -19.043 1.00 79.12 100 ARG A O 1
ATOM 849 N N . PRO A 1 101 ? 17.688 5.677 -19.224 1.00 83.31 101 PRO A N 1
ATOM 850 C CA . PRO A 1 101 ? 16.937 4.505 -19.677 1.00 83.31 101 PRO A CA 1
ATOM 851 C C . PRO A 1 101 ? 15.812 4.127 -18.716 1.00 83.31 101 PRO A C 1
ATOM 853 O O . PRO A 1 101 ? 14.690 3.858 -19.143 1.00 83.31 101 PRO A O 1
ATOM 856 N N . PHE A 1 102 ? 16.088 4.178 -17.412 1.00 84.00 102 PHE A N 1
ATOM 857 C CA . PHE A 1 102 ? 15.112 3.858 -16.378 1.00 84.00 102 PHE A CA 1
ATOM 858 C C . PHE A 1 102 ? 13.937 4.847 -16.350 1.00 84.00 102 PHE A C 1
ATOM 860 O O . PHE A 1 102 ? 12.789 4.425 -16.300 1.00 84.00 102 PHE A O 1
ATOM 867 N N . THR A 1 103 ? 14.180 6.155 -16.472 1.00 87.38 103 THR A N 1
ATOM 868 C CA . THR A 1 103 ? 13.098 7.156 -16.520 1.00 87.38 103 THR A CA 1
ATOM 869 C C . THR A 1 103 ? 12.164 6.911 -17.703 1.00 87.38 103 THR A C 1
ATOM 871 O O . THR A 1 103 ? 10.944 6.916 -17.552 1.00 87.38 103 THR A O 1
ATOM 874 N N . LYS A 1 104 ? 12.724 6.637 -18.887 1.00 89.44 104 LYS A N 1
ATOM 875 C CA . LYS A 1 104 ? 11.923 6.316 -20.075 1.00 89.44 104 LYS A CA 1
ATOM 876 C C . LYS A 1 104 ? 11.175 4.997 -19.900 1.00 89.44 104 LYS A C 1
ATOM 878 O O . LYS A 1 104 ? 10.020 4.905 -20.302 1.00 89.44 104 LYS A O 1
ATOM 883 N N . PHE A 1 105 ? 11.790 4.003 -19.265 1.00 90.75 105 PHE A N 1
ATOM 884 C CA . PHE A 1 105 ? 11.109 2.765 -18.902 1.00 90.75 105 PHE A CA 1
ATOM 885 C C . PHE A 1 105 ? 9.896 3.026 -18.003 1.00 90.75 105 PHE A C 1
ATOM 887 O O . PHE A 1 105 ? 8.796 2.612 -18.349 1.00 90.75 105 PHE A O 1
ATOM 894 N N . VAL A 1 106 ? 10.077 3.781 -16.917 1.00 92.12 106 VAL A N 1
ATOM 895 C CA . VAL A 1 106 ? 9.025 4.139 -15.957 1.00 92.12 106 VAL A CA 1
ATOM 896 C C . VAL A 1 106 ? 7.846 4.826 -16.648 1.00 92.12 106 VAL A C 1
ATOM 898 O O . VAL A 1 106 ? 6.711 4.409 -16.452 1.00 92.12 106 VAL A O 1
ATOM 901 N N . ILE A 1 107 ? 8.102 5.808 -17.522 1.00 93.12 107 ILE A N 1
ATOM 902 C CA . ILE A 1 107 ? 7.058 6.506 -18.298 1.00 93.12 107 ILE A CA 1
ATOM 903 C C . ILE A 1 107 ? 6.257 5.534 -19.169 1.00 93.12 107 ILE A C 1
ATOM 905 O O . ILE A 1 107 ? 5.033 5.619 -19.244 1.00 93.12 107 ILE A O 1
ATOM 909 N N . ASN A 1 108 ? 6.935 4.602 -19.838 1.00 94.69 108 ASN A N 1
ATOM 910 C CA . ASN A 1 108 ? 6.261 3.637 -20.702 1.00 94.69 108 ASN A CA 1
ATOM 911 C C . ASN A 1 108 ? 5.569 2.522 -19.898 1.00 94.69 108 ASN A C 1
ATOM 913 O O . ASN A 1 108 ? 4.602 1.943 -20.376 1.00 94.69 108 ASN A O 1
ATOM 917 N N . ASN A 1 109 ? 5.995 2.274 -18.661 1.00 95.25 109 ASN A N 1
ATOM 918 C CA . ASN A 1 109 ? 5.397 1.318 -17.731 1.00 95.25 109 ASN A CA 1
ATOM 919 C C . ASN A 1 109 ? 4.244 1.916 -16.888 1.00 95.25 109 ASN A C 1
ATOM 921 O O . ASN A 1 109 ? 3.832 1.344 -15.879 1.00 95.25 109 ASN A O 1
ATOM 925 N N . MET A 1 110 ? 3.709 3.079 -17.280 1.00 94.06 110 MET A N 1
ATOM 926 C CA . MET A 1 110 ? 2.662 3.778 -16.524 1.00 94.06 110 MET A CA 1
ATOM 927 C C . MET A 1 110 ? 1.262 3.192 -16.680 1.00 94.06 110 MET A C 1
ATOM 929 O O . MET A 1 110 ? 0.409 3.507 -15.863 1.00 94.06 110 MET A O 1
ATOM 933 N N . VAL A 1 111 ? 0.989 2.363 -17.691 1.00 94.62 111 VAL A N 1
ATOM 934 C CA . VAL A 1 111 ? -0.393 1.968 -18.033 1.00 94.62 111 VAL A CA 1
ATOM 935 C C . VAL A 1 111 ? -1.126 1.323 -16.851 1.00 94.62 111 VAL A C 1
ATOM 937 O O . VAL A 1 111 ? -2.210 1.773 -16.486 1.00 94.62 111 VAL A O 1
ATOM 940 N N . LEU A 1 112 ? -0.527 0.301 -16.229 1.00 95.19 112 LEU A N 1
ATOM 941 C CA . LEU A 1 112 ? -1.135 -0.394 -15.090 1.00 95.19 112 LEU A CA 1
ATOM 942 C C . LEU A 1 112 ? -1.180 0.491 -13.825 1.00 95.19 112 LEU A C 1
ATOM 944 O O . LEU A 1 112 ? -2.266 0.626 -13.257 1.00 95.19 112 LEU A O 1
ATOM 948 N N . PRO A 1 113 ? -0.079 1.144 -13.394 1.00 95.75 113 PRO A N 1
ATOM 949 C CA . PRO A 1 113 ? -0.127 2.021 -12.228 1.00 95.75 113 PRO A CA 1
ATOM 950 C C . PRO A 1 113 ? -1.063 3.220 -12.367 1.00 95.75 113 PRO A C 1
ATOM 952 O O . PRO A 1 113 ? -1.735 3.574 -11.404 1.00 95.75 113 PRO A O 1
ATOM 955 N N . LEU A 1 114 ? -1.131 3.836 -13.550 1.00 95.00 114 LEU A N 1
ATOM 956 C CA . LEU A 1 114 ? -2.013 4.970 -13.812 1.00 95.00 114 LEU A CA 1
ATOM 957 C C . LEU A 1 114 ? -3.477 4.536 -13.775 1.00 95.00 114 LEU A C 1
ATOM 959 O O . LEU A 1 114 ? -4.294 5.221 -13.168 1.00 95.00 114 LEU A O 1
ATOM 963 N N . PHE A 1 115 ? -3.807 3.386 -14.369 1.00 96.19 115 PHE A N 1
ATOM 964 C CA . PHE A 1 115 ? -5.151 2.822 -14.271 1.00 96.19 115 PHE A CA 1
ATOM 965 C C . PHE A 1 115 ? -5.548 2.578 -12.810 1.00 96.19 115 PHE A C 1
ATOM 967 O O . PHE A 1 115 ? -6.615 3.015 -12.383 1.00 96.19 115 PHE A O 1
ATOM 974 N N . PHE A 1 116 ? -4.672 1.941 -12.027 1.00 97.31 116 PHE A N 1
ATOM 975 C CA . PHE A 1 116 ? -4.916 1.711 -10.604 1.00 97.31 116 PHE A CA 1
ATOM 976 C C . PHE A 1 116 ? -5.063 3.021 -9.823 1.00 97.31 116 PHE A C 1
ATOM 978 O O . PHE A 1 116 ? -5.968 3.145 -9.003 1.00 97.31 116 PHE A O 1
ATOM 985 N N . PHE A 1 117 ? -4.202 4.006 -10.089 1.00 96.38 117 PHE A N 1
ATOM 986 C CA . PHE A 1 117 ? -4.264 5.320 -9.459 1.00 96.38 117 PHE A CA 1
ATOM 987 C C . PHE A 1 117 ? -5.609 6.001 -9.733 1.00 96.38 117 PHE A C 1
ATOM 989 O O . PHE A 1 117 ? -6.282 6.409 -8.792 1.00 96.38 117 PHE A O 1
ATOM 996 N N . LEU A 1 118 ? -6.041 6.064 -10.997 1.00 96.38 118 LEU A N 1
ATOM 997 C CA . LEU A 1 118 ? -7.327 6.654 -11.378 1.00 96.38 118 LEU A CA 1
ATOM 998 C C . LEU A 1 118 ? -8.509 5.906 -10.753 1.00 96.38 118 LEU A C 1
ATOM 1000 O O . LEU A 1 118 ? -9.459 6.537 -10.295 1.00 96.38 118 LEU A O 1
ATOM 1004 N N . PHE A 1 119 ? -8.438 4.575 -10.701 1.00 97.38 119 PHE A N 1
ATOM 1005 C CA . PHE A 1 119 ? -9.437 3.748 -10.035 1.00 97.38 119 PHE A CA 1
ATOM 1006 C C . PHE A 1 119 ? -9.520 4.052 -8.533 1.00 97.38 119 PHE A C 1
ATOM 1008 O O . PHE A 1 119 ? -10.603 4.347 -8.032 1.00 97.38 119 PHE A O 1
ATOM 1015 N N . TYR A 1 120 ? -8.386 4.035 -7.825 1.00 96.62 120 TYR A N 1
ATOM 1016 C CA . TYR A 1 120 ? -8.325 4.344 -6.396 1.00 96.62 120 TYR A CA 1
ATOM 1017 C C . TYR A 1 120 ? -8.891 5.739 -6.126 1.00 96.62 120 TYR A C 1
ATOM 1019 O O . TYR A 1 120 ? -9.806 5.901 -5.322 1.00 96.62 120 TYR A O 1
ATOM 1027 N N . MET A 1 121 ? -8.412 6.732 -6.864 1.00 94.69 121 MET A N 1
ATOM 1028 C CA . MET A 1 121 ? -8.896 8.098 -6.784 1.00 94.69 121 MET A CA 1
ATOM 1029 C C . MET A 1 121 ? -10.420 8.173 -6.988 1.00 94.69 121 MET A C 1
ATOM 1031 O O . MET A 1 121 ? -11.129 8.705 -6.133 1.00 94.69 121 MET A O 1
ATOM 1035 N N . GLY A 1 122 ? -10.958 7.563 -8.047 1.00 95.69 122 GLY A N 1
ATOM 1036 C CA . GLY A 1 122 ? -12.401 7.534 -8.304 1.00 95.69 122 GLY A CA 1
ATOM 1037 C C . GLY A 1 122 ? -13.218 6.953 -7.144 1.00 95.69 122 GLY A C 1
ATOM 1038 O O . GLY A 1 122 ? -14.217 7.550 -6.737 1.00 95.69 122 GLY A O 1
ATOM 1039 N N . VAL A 1 123 ? -12.770 5.833 -6.565 1.00 95.94 123 VAL A N 1
ATOM 1040 C CA . VAL A 1 123 ? -13.428 5.215 -5.400 1.00 95.94 123 VAL A CA 1
ATOM 1041 C C . VAL A 1 123 ? -13.311 6.103 -4.157 1.00 95.94 123 VAL A C 1
ATOM 1043 O O . VAL A 1 123 ? -14.294 6.257 -3.435 1.00 95.94 123 VAL A O 1
ATOM 1046 N N . ALA A 1 124 ? -12.160 6.741 -3.928 1.00 95.00 124 ALA A N 1
ATOM 1047 C CA . ALA A 1 124 ? -11.940 7.644 -2.800 1.00 95.00 124 ALA A CA 1
ATOM 1048 C C . ALA A 1 124 ? -12.824 8.899 -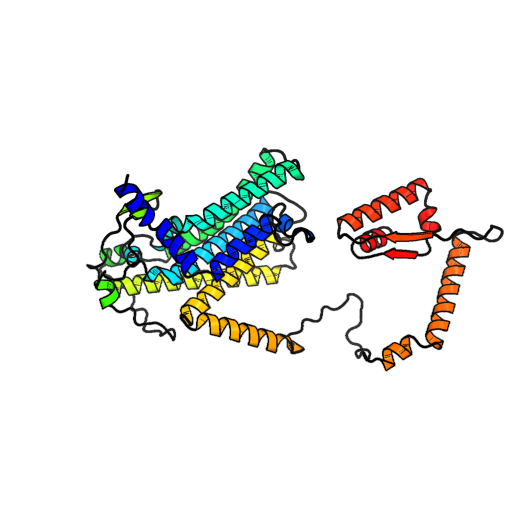2.864 1.00 95.00 124 ALA A C 1
ATOM 1050 O O . ALA A 1 124 ? -13.459 9.228 -1.865 1.00 95.00 124 ALA A O 1
ATOM 1051 N N . ILE A 1 125 ? -12.952 9.557 -4.028 1.00 94.75 125 ILE A N 1
ATOM 1052 C CA . ILE A 1 125 ? -13.895 10.685 -4.190 1.00 94.75 125 ILE A CA 1
ATOM 1053 C C . ILE A 1 125 ? -15.319 10.233 -3.925 1.00 94.75 125 ILE A C 1
ATOM 1055 O O . ILE A 1 125 ? -16.053 10.917 -3.214 1.00 94.75 125 ILE A O 1
ATOM 1059 N N . HIS A 1 126 ? -15.725 9.107 -4.516 1.00 95.38 126 HIS A N 1
ATOM 1060 C CA . HIS A 1 126 ? -17.080 8.608 -4.336 1.00 95.38 126 HIS A CA 1
ATOM 1061 C C . HIS A 1 126 ? -17.359 8.338 -2.852 1.00 95.38 126 HIS A C 1
ATOM 1063 O O . HIS A 1 126 ? -18.383 8.770 -2.327 1.00 95.38 126 HIS A O 1
ATOM 1069 N N . PHE A 1 127 ? -16.413 7.709 -2.156 1.00 94.69 127 PHE A N 1
ATOM 1070 C CA . PHE A 1 127 ? -16.506 7.460 -0.726 1.00 94.69 127 PHE A CA 1
ATOM 1071 C C . PHE A 1 127 ? -16.628 8.760 0.086 1.00 94.69 127 PHE A C 1
ATOM 1073 O O . PHE A 1 127 ? -17.621 8.971 0.782 1.00 94.69 127 PHE A O 1
ATOM 1080 N N . GLN A 1 128 ? -15.675 9.677 -0.078 1.00 94.38 128 GLN A N 1
ATOM 1081 C CA . GLN A 1 128 ? -15.620 10.935 0.669 1.00 94.38 128 GLN A CA 1
ATOM 1082 C C . GLN A 1 128 ? -16.824 11.845 0.404 1.00 94.38 128 GLN A C 1
ATOM 1084 O O . GLN A 1 128 ? -17.266 12.576 1.290 1.00 94.38 128 GLN A O 1
ATOM 1089 N N . ARG A 1 129 ? -17.372 11.821 -0.815 1.00 93.56 129 ARG A N 1
ATOM 1090 C CA . ARG A 1 129 ? -18.503 12.673 -1.177 1.00 93.56 129 ARG A CA 1
ATOM 1091 C C . ARG A 1 129 ? -19.843 12.104 -0.729 1.00 93.56 129 ARG A C 1
ATOM 1093 O O . ARG A 1 129 ? -20.673 12.868 -0.252 1.00 93.56 129 ARG A O 1
ATOM 1100 N N . PHE A 1 130 ? -20.076 10.807 -0.928 1.00 93.31 130 PHE A N 1
ATOM 1101 C CA . PHE A 1 130 ? -21.397 10.207 -0.718 1.00 93.31 130 PHE A CA 1
ATOM 1102 C C . PHE A 1 130 ? -21.573 9.570 0.662 1.00 93.31 130 PHE A C 1
ATOM 1104 O O . PHE A 1 130 ? -22.702 9.516 1.139 1.00 93.31 130 PHE A O 1
ATOM 1111 N N . TYR A 1 131 ? -20.495 9.109 1.302 1.00 90.44 131 TYR A N 1
ATOM 1112 C CA . TYR A 1 131 ? -20.565 8.486 2.628 1.00 90.44 131 TYR A CA 1
ATOM 1113 C C . TYR A 1 131 ? -20.142 9.454 3.738 1.00 90.44 131 TYR A C 1
ATOM 1115 O O . TYR A 1 131 ? -20.869 9.587 4.715 1.00 90.44 131 TYR A O 1
ATOM 1123 N N . GLU A 1 132 ? -19.040 10.187 3.552 1.00 91.19 132 GLU A N 1
ATOM 1124 C CA . GLU A 1 132 ? -18.539 11.160 4.547 1.00 91.19 132 GLU A CA 1
ATOM 1125 C C . GLU A 1 132 ? -19.115 12.578 4.365 1.00 91.19 132 GLU A C 1
ATOM 1127 O O . GLU A 1 132 ? -18.904 13.460 5.194 1.00 91.19 132 GLU A O 1
ATOM 1132 N N . ASN A 1 133 ? -19.841 12.824 3.266 1.00 93.38 133 ASN A N 1
ATOM 1133 C CA . ASN A 1 133 ? -20.429 14.125 2.920 1.00 93.38 133 ASN A CA 1
ATOM 1134 C C . ASN A 1 133 ? -19.429 15.304 2.993 1.00 93.38 133 ASN A C 1
ATOM 1136 O O . ASN A 1 133 ? -19.785 16.432 3.345 1.00 93.38 133 ASN A O 1
ATOM 1140 N N . LEU A 1 134 ? -18.163 15.060 2.639 1.00 93.56 134 LEU A N 1
ATOM 1141 C CA . LEU A 1 134 ? -17.125 16.085 2.686 1.00 93.56 134 LEU A CA 1
ATOM 1142 C C . LEU A 1 134 ? -17.335 17.150 1.598 1.00 93.56 134 LEU A C 1
ATOM 1144 O O . LEU A 1 134 ? -17.837 16.895 0.492 1.00 93.56 134 LEU A O 1
ATOM 1148 N N . GLY A 1 135 ? -16.920 18.379 1.912 1.00 94.56 135 GLY A N 1
ATOM 1149 C CA . GLY A 1 135 ? -16.871 19.479 0.952 1.00 94.56 135 GLY A CA 1
ATOM 1150 C C . GLY A 1 135 ? -15.772 19.273 -0.095 1.00 94.56 135 GLY A C 1
ATOM 1151 O O . GLY A 1 135 ? -14.697 18.758 0.215 1.00 94.56 135 GLY A O 1
ATOM 1152 N N . TYR A 1 136 ? -16.004 19.733 -1.329 1.00 94.00 136 TYR A N 1
ATOM 1153 C CA . TYR A 1 136 ? -15.060 19.560 -2.445 1.00 94.00 136 TYR A CA 1
ATOM 1154 C C . TYR A 1 136 ? -13.650 20.101 -2.159 1.00 94.00 136 TYR A C 1
ATOM 1156 O O . TYR A 1 136 ? -12.675 19.518 -2.622 1.00 94.00 136 TYR A O 1
ATOM 1164 N N . GLY A 1 137 ? -13.524 21.172 -1.366 1.00 95.62 137 GLY A N 1
ATOM 1165 C CA . GLY A 1 137 ? -12.220 21.723 -0.980 1.00 95.62 137 GLY A CA 1
ATOM 1166 C C . GLY A 1 137 ? -11.396 20.777 -0.098 1.00 95.62 137 GLY A C 1
ATOM 1167 O O . GLY A 1 137 ? -10.193 20.641 -0.307 1.00 95.62 137 GLY A O 1
ATOM 1168 N N . ILE A 1 138 ? -12.039 20.072 0.839 1.00 95.25 138 ILE A N 1
ATOM 1169 C CA . ILE A 1 138 ? -11.368 19.098 1.718 1.00 95.25 138 ILE A CA 1
ATOM 1170 C C . ILE A 1 138 ? -10.954 17.870 0.907 1.00 95.25 138 ILE A C 1
ATOM 1172 O O . ILE A 1 138 ? -9.821 17.409 1.016 1.00 95.25 138 ILE A O 1
ATOM 1176 N N . ILE A 1 139 ? -11.847 17.389 0.037 1.00 95.69 139 ILE A N 1
ATOM 1177 C CA . ILE A 1 139 ? -11.564 16.280 -0.883 1.00 95.69 139 ILE A CA 1
ATOM 1178 C C . ILE A 1 139 ? -10.348 16.614 -1.756 1.00 95.69 139 ILE A C 1
ATOM 1180 O O . ILE A 1 139 ? -9.419 15.813 -1.852 1.00 95.69 139 ILE A O 1
ATOM 1184 N N . LEU A 1 140 ? -10.312 17.820 -2.334 1.00 96.12 140 LEU A N 1
ATOM 1185 C CA . LEU A 1 140 ? -9.181 18.290 -3.132 1.00 96.12 140 LEU A CA 1
ATOM 1186 C C . LEU A 1 140 ? -7.885 18.343 -2.312 1.00 96.12 140 LEU A C 1
ATOM 1188 O O . LEU A 1 140 ? -6.843 17.921 -2.804 1.00 96.12 140 LEU A O 1
ATOM 1192 N N . MET A 1 141 ? -7.937 18.819 -1.066 1.00 96.88 141 MET A N 1
ATOM 1193 C CA . MET A 1 141 ? -6.766 18.864 -0.188 1.00 96.88 141 MET A CA 1
ATOM 1194 C C . MET A 1 141 ? -6.237 17.458 0.128 1.00 96.88 141 MET A C 1
ATOM 1196 O O . MET A 1 141 ? -5.038 17.215 0.019 1.00 96.88 141 MET A O 1
ATOM 1200 N N . ASN A 1 142 ? -7.115 16.508 0.449 1.00 96.00 142 ASN A N 1
ATOM 1201 C CA . ASN A 1 142 ? -6.740 15.111 0.684 1.00 96.00 142 ASN A CA 1
ATOM 1202 C C . ASN A 1 142 ? -6.091 14.489 -0.563 1.00 96.00 142 ASN A C 1
ATOM 1204 O O . ASN A 1 142 ? -5.044 13.846 -0.484 1.00 96.00 142 ASN A O 1
ATOM 1208 N N . TRP A 1 143 ? -6.664 14.752 -1.736 1.00 94.50 143 TRP A N 1
ATOM 1209 C CA . TRP A 1 143 ? -6.105 14.339 -3.022 1.00 94.50 143 TRP A CA 1
ATOM 1210 C C . TRP A 1 143 ? -4.733 14.939 -3.313 1.00 94.50 143 TRP A C 1
ATOM 1212 O O . TRP A 1 143 ? -3.829 14.229 -3.756 1.00 94.50 143 TRP A O 1
ATOM 1222 N N . LEU A 1 144 ? -4.560 16.234 -3.047 1.00 96.75 144 LEU A N 1
ATOM 1223 C CA . LEU A 1 144 ? -3.266 16.896 -3.161 1.00 96.75 144 LEU A CA 1
ATOM 1224 C C . LEU A 1 144 ? -2.255 16.281 -2.193 1.00 96.75 144 LEU A C 1
ATOM 1226 O O . LEU A 1 144 ? -1.126 16.043 -2.604 1.00 96.75 144 LEU A O 1
ATOM 1230 N N . GLY A 1 145 ? -2.661 15.944 -0.966 1.00 97.69 145 GLY A N 1
ATOM 1231 C CA . GLY A 1 145 ? -1.829 15.213 -0.007 1.00 97.69 145 GLY A CA 1
ATOM 1232 C C . GLY A 1 145 ? -1.294 13.922 -0.602 1.00 97.69 145 GLY A C 1
ATOM 1233 O O . GLY A 1 145 ? -0.080 13.735 -0.692 1.00 97.69 145 GLY A O 1
ATOM 1234 N N . PHE A 1 146 ? -2.190 13.078 -1.111 1.00 97.75 146 PHE A N 1
ATOM 1235 C CA . PHE A 1 146 ? -1.819 11.824 -1.761 1.00 97.75 146 PHE A CA 1
ATOM 1236 C C . PHE A 1 146 ? -0.865 12.028 -2.949 1.00 97.75 146 PHE A C 1
ATOM 1238 O O . PHE A 1 146 ? 0.174 11.370 -3.044 1.00 97.75 146 PHE A O 1
ATOM 1245 N N . LEU A 1 147 ? -1.197 12.951 -3.857 1.00 97.00 147 LEU A N 1
ATOM 1246 C CA . LEU A 1 147 ? -0.392 13.246 -5.044 1.00 97.00 147 LEU A CA 1
ATOM 1247 C C . LEU A 1 147 ? 1.001 13.761 -4.677 1.00 97.00 147 LEU A C 1
ATOM 1249 O O . LEU A 1 147 ? 1.994 13.267 -5.209 1.00 97.00 147 LEU A O 1
ATOM 1253 N N . VAL A 1 148 ? 1.082 14.719 -3.754 1.00 98.06 148 VAL A N 1
ATOM 1254 C CA . VAL A 1 148 ? 2.348 15.291 -3.283 1.00 98.06 148 VAL A CA 1
ATOM 1255 C C . VAL A 1 148 ? 3.191 14.220 -2.596 1.00 98.06 148 VAL A C 1
ATOM 1257 O O . VAL A 1 148 ? 4.383 14.126 -2.884 1.00 98.06 148 VAL A O 1
ATOM 1260 N N . GLY A 1 149 ? 2.595 13.358 -1.768 1.00 96.75 149 GLY A N 1
ATOM 1261 C CA . GLY A 1 149 ? 3.296 12.235 -1.140 1.00 96.75 149 GLY A CA 1
ATOM 1262 C C . GLY A 1 149 ? 3.902 11.276 -2.164 1.00 96.75 149 GLY A C 1
ATOM 1263 O O . GLY A 1 149 ? 5.095 10.968 -2.108 1.00 96.75 149 GLY A O 1
ATOM 1264 N N . CYS A 1 150 ? 3.108 10.868 -3.156 1.00 96.00 150 CYS A N 1
ATOM 1265 C CA . CYS A 1 150 ? 3.557 9.990 -4.236 1.00 96.00 150 CYS A CA 1
ATOM 1266 C C . CYS A 1 150 ? 4.700 10.621 -5.047 1.00 96.00 150 CYS A C 1
ATOM 1268 O O . CYS A 1 150 ? 5.763 10.016 -5.218 1.00 96.00 150 CYS A O 1
ATOM 1270 N N . LEU A 1 151 ? 4.516 11.866 -5.497 1.00 95.69 151 LEU A N 1
ATOM 1271 C CA . LEU A 1 151 ? 5.509 12.594 -6.285 1.00 95.69 151 LEU A CA 1
ATOM 1272 C C . LEU A 1 151 ? 6.793 12.866 -5.505 1.00 95.69 151 LEU A C 1
ATOM 1274 O O . LEU A 1 151 ? 7.866 12.826 -6.106 1.00 95.69 151 LEU A O 1
ATOM 1278 N N . THR A 1 152 ? 6.707 13.103 -4.194 1.00 94.69 152 THR A N 1
ATOM 1279 C CA . THR A 1 152 ? 7.881 13.285 -3.329 1.00 94.69 152 THR A CA 1
ATOM 1280 C C . THR A 1 152 ? 8.784 12.064 -3.427 1.00 94.69 152 THR A C 1
ATOM 1282 O O . THR A 1 152 ? 9.956 12.191 -3.785 1.00 94.69 152 THR A O 1
ATOM 1285 N N . LEU A 1 153 ? 8.231 10.864 -3.220 1.00 90.38 153 LEU A N 1
ATOM 1286 C CA . LEU A 1 153 ? 9.042 9.656 -3.265 1.00 90.38 153 LEU A CA 1
ATOM 1287 C C . LEU A 1 153 ? 9.568 9.367 -4.680 1.00 90.38 153 LEU A C 1
ATOM 1289 O O . LEU A 1 153 ? 10.759 9.115 -4.852 1.00 90.38 153 LEU A O 1
ATOM 1293 N N . VAL A 1 154 ? 8.726 9.473 -5.713 1.00 91.69 154 VAL A N 1
ATOM 1294 C CA . VAL A 1 154 ? 9.150 9.280 -7.116 1.00 91.69 154 VAL A CA 1
ATOM 1295 C C . VAL A 1 154 ? 10.273 10.250 -7.503 1.00 91.69 154 VAL A C 1
ATOM 1297 O O . VAL A 1 154 ? 11.216 9.868 -8.207 1.00 91.69 154 VAL A O 1
ATOM 1300 N N . SER A 1 155 ? 10.215 11.490 -7.015 1.00 90.62 155 SER A N 1
ATOM 1301 C CA . SER A 1 155 ? 11.248 12.503 -7.242 1.00 90.62 155 SER A CA 1
ATOM 1302 C C . SER A 1 155 ? 12.552 12.147 -6.533 1.00 90.62 155 SER A C 1
ATOM 1304 O O . SER A 1 155 ? 13.603 12.229 -7.163 1.00 90.62 155 SER A O 1
ATOM 1306 N N . CYS A 1 156 ? 12.512 11.668 -5.284 1.00 89.25 156 CYS A N 1
ATOM 1307 C CA . CYS A 1 156 ? 13.705 11.190 -4.575 1.00 89.25 156 CYS A CA 1
ATOM 1308 C C . CYS A 1 156 ? 14.427 10.077 -5.352 1.00 89.25 156 CYS A C 1
ATOM 1310 O O . CYS A 1 156 ? 15.639 10.153 -5.563 1.00 89.25 156 CYS A O 1
ATOM 1312 N N . TYR A 1 157 ? 13.687 9.080 -5.852 1.00 86.38 157 TYR A N 1
ATOM 1313 C CA . TYR A 1 157 ? 14.261 8.021 -6.691 1.00 86.38 157 TYR A CA 1
ATOM 1314 C C . TYR A 1 157 ? 14.821 8.567 -8.008 1.00 86.38 157 TYR A C 1
ATOM 1316 O O . TYR A 1 157 ? 15.905 8.173 -8.442 1.00 86.38 157 TYR A O 1
ATOM 1324 N N . SER A 1 158 ? 14.092 9.476 -8.656 1.00 85.75 158 SER A N 1
ATOM 1325 C CA . SER A 1 158 ? 14.519 10.082 -9.919 1.00 85.75 158 SER A CA 1
ATOM 1326 C C . SER A 1 158 ? 15.810 10.887 -9.755 1.00 85.75 158 SER A C 1
ATOM 1328 O O . SER A 1 158 ? 16.705 10.763 -10.589 1.00 85.75 158 SER A O 1
ATOM 1330 N N . LEU A 1 159 ? 15.937 11.657 -8.670 1.00 87.00 159 LEU A N 1
ATOM 1331 C CA . LEU A 1 159 ? 17.150 12.396 -8.320 1.00 87.00 159 LEU A CA 1
ATOM 1332 C C . LEU A 1 159 ? 18.327 11.449 -8.081 1.00 87.00 159 LEU A C 1
ATOM 1334 O O . LEU A 1 159 ? 19.388 11.648 -8.667 1.00 87.00 159 LEU A O 1
ATOM 1338 N N . TYR A 1 160 ? 18.132 10.378 -7.306 1.00 85.69 160 TYR A N 1
ATOM 1339 C CA . TYR A 1 160 ? 19.169 9.364 -7.108 1.00 85.69 160 TYR A CA 1
ATOM 1340 C C . TYR A 1 160 ? 19.666 8.800 -8.446 1.00 85.69 160 TYR A C 1
ATOM 1342 O O . TYR A 1 160 ? 20.864 8.806 -8.725 1.00 85.69 160 TYR A O 1
ATOM 1350 N N . PHE A 1 161 ? 18.755 8.384 -9.330 1.00 80.56 161 PHE A N 1
ATOM 1351 C CA . PHE A 1 161 ? 19.147 7.828 -10.624 1.00 80.56 161 PHE A CA 1
ATOM 1352 C C . PHE A 1 161 ? 19.844 8.835 -11.534 1.00 80.56 161 PHE A C 1
ATOM 1354 O O . PHE A 1 161 ? 20.759 8.450 -12.258 1.00 80.56 161 PHE A O 1
ATOM 1361 N N . GLN A 1 162 ? 19.451 10.108 -11.497 1.00 80.06 162 GLN A N 1
ATOM 1362 C CA . GLN A 1 162 ? 20.137 11.159 -12.248 1.00 80.06 162 GLN A CA 1
ATOM 1363 C C . GLN A 1 162 ? 21.572 11.385 -11.759 1.00 80.06 162 GLN A C 1
ATOM 1365 O O . GLN A 1 162 ? 22.435 11.711 -12.570 1.00 80.06 162 GLN A O 1
ATOM 1370 N N . LEU A 1 163 ? 21.831 11.200 -10.462 1.00 81.00 163 LEU A N 1
ATOM 1371 C CA . LEU A 1 163 ? 23.156 11.378 -9.868 1.00 81.00 163 LEU A CA 1
ATOM 1372 C C . LEU A 1 163 ? 24.054 10.141 -10.034 1.00 81.00 163 LEU A C 1
ATOM 1374 O O . LEU A 1 163 ? 25.266 10.285 -10.187 1.00 81.00 163 LEU A O 1
ATOM 1378 N N . THR A 1 164 ? 23.491 8.928 -10.002 1.00 75.81 164 THR A N 1
ATOM 1379 C CA . THR A 1 164 ? 24.275 7.677 -9.939 1.00 75.81 164 THR A CA 1
ATOM 1380 C C . THR A 1 164 ? 24.382 6.928 -11.275 1.00 75.81 164 THR A C 1
ATOM 1382 O O . THR A 1 164 ? 25.368 6.214 -11.492 1.00 75.81 164 THR A O 1
ATOM 1385 N N . ASN A 1 165 ? 23.416 7.062 -12.194 1.00 75.56 165 ASN A N 1
ATOM 1386 C CA . ASN A 1 165 ? 23.489 6.379 -13.492 1.00 75.56 165 ASN A CA 1
ATOM 1387 C C . ASN A 1 165 ? 24.378 7.138 -14.475 1.00 75.56 165 ASN A C 1
ATOM 1389 O O . ASN A 1 165 ? 24.259 8.351 -14.647 1.00 75.56 165 ASN A O 1
ATOM 1393 N N . ARG A 1 166 ? 25.229 6.396 -15.186 1.00 72.25 166 ARG A N 1
ATOM 1394 C CA . ARG A 1 166 ? 25.996 6.911 -16.321 1.00 72.25 166 ARG A CA 1
ATOM 1395 C C . ARG A 1 166 ? 25.453 6.287 -17.605 1.00 72.25 166 ARG A C 1
ATOM 1397 O O . ARG A 1 166 ? 25.371 5.069 -17.720 1.00 72.25 166 ARG A O 1
ATOM 1404 N N . ASP A 1 167 ? 25.066 7.134 -18.552 1.00 71.12 167 ASP A N 1
ATOM 1405 C CA . ASP A 1 167 ? 24.510 6.711 -19.843 1.00 71.12 167 ASP A CA 1
ATOM 1406 C C . ASP A 1 167 ? 25.605 6.543 -20.907 1.00 71.12 167 ASP A C 1
ATOM 1408 O O . ASP A 1 167 ? 26.745 6.967 -20.723 1.00 71.12 167 ASP A O 1
ATOM 1412 N N . ILE A 1 168 ? 25.246 6.008 -22.077 1.00 65.06 168 ILE A N 1
ATOM 1413 C CA . ILE A 1 168 ? 26.181 5.806 -23.196 1.00 65.06 168 ILE A CA 1
ATOM 1414 C C . ILE A 1 168 ? 26.903 7.099 -23.612 1.00 65.06 168 ILE A C 1
ATOM 1416 O O . ILE A 1 168 ? 28.110 7.099 -23.839 1.00 65.06 168 ILE A O 1
ATOM 1420 N N . SER A 1 169 ? 26.198 8.235 -23.562 1.00 65.75 169 SER A N 1
ATOM 1421 C CA . SER A 1 169 ? 26.751 9.557 -23.866 1.00 65.75 169 SER A CA 1
ATOM 1422 C C . SER A 1 169 ? 27.827 10.017 -22.880 1.00 65.75 169 SER A C 1
ATOM 1424 O O . SER A 1 169 ? 28.621 10.892 -23.212 1.00 65.75 169 SER A O 1
ATOM 1426 N N . TYR A 1 170 ? 27.840 9.485 -21.653 1.00 70.62 170 TYR A N 1
ATOM 1427 C CA . TYR A 1 170 ? 28.890 9.772 -20.677 1.00 70.62 170 TYR A CA 1
ATOM 1428 C C . TYR A 1 170 ? 30.216 9.137 -21.115 1.00 70.62 170 TYR A C 1
ATOM 1430 O O . TYR A 1 170 ? 31.250 9.802 -21.110 1.00 70.62 170 TYR A O 1
ATOM 1438 N N . TYR A 1 171 ? 30.163 7.869 -21.532 1.00 67.62 171 TYR A N 1
ATOM 1439 C CA . TYR A 1 171 ? 31.332 7.100 -21.953 1.00 67.62 171 TYR A CA 1
ATOM 1440 C C . TYR A 1 171 ? 31.847 7.539 -23.329 1.00 67.62 171 TYR A C 1
ATOM 1442 O O . TYR A 1 171 ? 33.053 7.708 -23.492 1.00 67.62 171 TYR A O 1
ATOM 1450 N N . GLU A 1 172 ? 30.950 7.841 -24.276 1.00 67.50 172 GLU A N 1
ATOM 1451 C CA . GLU A 1 172 ? 31.318 8.404 -25.586 1.00 67.50 172 GLU A CA 1
ATOM 1452 C C . GLU A 1 172 ? 32.019 9.765 -25.462 1.00 67.50 172 GLU A C 1
ATOM 1454 O O . GLU A 1 172 ? 33.014 10.010 -26.135 1.00 67.50 172 GLU A O 1
ATOM 1459 N N . LYS A 1 173 ? 31.541 10.660 -24.582 1.00 69.56 173 LYS A N 1
ATOM 1460 C CA . LYS A 1 173 ? 32.132 12.002 -24.427 1.00 69.56 173 LYS A CA 1
ATOM 1461 C C . LYS A 1 173 ? 33.470 12.009 -23.697 1.00 69.56 173 LYS A C 1
ATOM 1463 O O . LYS A 1 173 ? 34.243 12.944 -23.885 1.00 69.56 173 LYS A O 1
ATOM 1468 N N . ARG A 1 174 ? 33.724 11.031 -22.823 1.00 65.25 174 ARG A N 1
ATOM 1469 C CA . ARG A 1 174 ? 34.943 10.988 -21.998 1.00 65.25 174 ARG A CA 1
ATOM 1470 C C . ARG A 1 174 ? 36.009 10.023 -22.511 1.00 65.25 174 ARG A C 1
ATOM 1472 O O . ARG A 1 174 ? 37.081 9.981 -21.921 1.00 65.25 174 ARG A O 1
ATOM 1479 N N . ASN A 1 175 ? 35.738 9.253 -23.574 1.00 61.22 175 ASN A N 1
ATOM 1480 C CA . ASN A 1 175 ? 36.586 8.131 -24.014 1.00 61.22 175 ASN A CA 1
ATOM 1481 C C . ASN A 1 175 ? 36.969 7.181 -22.856 1.00 61.22 175 ASN A C 1
ATOM 1483 O O . ASN A 1 175 ? 37.994 6.500 -22.892 1.00 61.22 175 ASN A O 1
ATOM 1487 N N . GLU A 1 176 ? 36.143 7.132 -21.809 1.00 61.31 176 GLU A N 1
ATOM 1488 C CA . GLU A 1 176 ? 36.347 6.262 -20.659 1.00 61.31 176 GLU A CA 1
ATOM 1489 C C . GLU A 1 176 ? 35.747 4.896 -20.984 1.00 61.31 176 GLU A C 1
ATOM 1491 O O . GLU A 1 176 ? 34.592 4.790 -21.405 1.00 61.31 176 GLU A O 1
ATOM 1496 N N . LYS A 1 177 ? 36.512 3.824 -20.762 1.00 58.97 177 LYS A N 1
ATOM 1497 C CA . LYS A 1 177 ? 35.935 2.480 -20.798 1.00 58.97 177 LYS A CA 1
ATOM 1498 C C . LYS A 1 177 ? 35.007 2.327 -19.588 1.00 58.97 177 LYS A C 1
ATOM 1500 O O . LYS A 1 177 ? 35.380 2.756 -18.492 1.00 58.97 177 LYS A O 1
ATOM 1505 N N . PRO A 1 178 ? 33.816 1.728 -19.751 1.00 60.66 178 PRO A N 1
ATOM 1506 C CA . PRO A 1 178 ? 32.954 1.448 -18.615 1.00 60.66 178 PRO A CA 1
ATOM 1507 C C . PRO A 1 178 ? 33.718 0.618 -17.577 1.00 60.66 178 PRO A C 1
ATOM 1509 O O . PRO A 1 178 ? 34.570 -0.193 -17.958 1.00 60.66 178 PRO A O 1
ATOM 1512 N N . PRO A 1 179 ? 33.448 0.811 -16.272 1.00 58.47 179 PRO A N 1
ATOM 1513 C CA . PRO A 1 179 ? 34.108 0.024 -15.248 1.00 58.47 179 PRO A CA 1
ATOM 1514 C C . PRO A 1 179 ? 33.897 -1.455 -15.570 1.00 58.47 179 PRO A C 1
ATOM 1516 O O . PRO A 1 179 ? 32.762 -1.893 -15.784 1.00 58.47 179 PRO A O 1
ATOM 1519 N N . ASN A 1 180 ? 34.993 -2.217 -15.612 1.00 53.66 180 ASN A N 1
ATOM 1520 C CA . ASN A 1 180 ? 34.958 -3.673 -15.667 1.00 53.66 180 ASN A CA 1
ATOM 1521 C C . ASN A 1 180 ? 34.363 -4.170 -14.344 1.00 53.66 180 ASN A C 1
ATOM 1523 O O . ASN A 1 180 ? 35.080 -4.607 -13.449 1.00 53.66 180 ASN A O 1
ATOM 1527 N N . LEU A 1 181 ? 33.039 -4.061 -14.203 1.00 53.91 181 LEU A N 1
ATOM 1528 C CA . LEU A 1 181 ? 32.277 -4.725 -13.159 1.00 53.91 181 LEU A CA 1
ATOM 1529 C C . LEU A 1 181 ? 32.594 -6.206 -13.333 1.00 53.91 181 LEU A C 1
ATOM 1531 O O . LEU A 1 181 ? 32.218 -6.811 -14.346 1.00 53.91 181 LEU A O 1
ATOM 1535 N N . SER A 1 182 ? 33.393 -6.717 -12.397 1.00 44.84 182 SER A N 1
ATOM 1536 C CA . SER A 1 182 ? 33.989 -8.046 -12.411 1.00 44.84 182 SER A CA 1
ATOM 1537 C C . SER A 1 182 ? 32.964 -9.120 -12.781 1.00 44.84 182 SER A C 1
ATOM 1539 O O . SER A 1 182 ? 31.745 -8.937 -12.677 1.00 44.84 182 SER A O 1
ATOM 1541 N N . LYS A 1 183 ? 33.449 -10.284 -13.223 1.00 46.34 183 LYS A N 1
ATOM 1542 C CA . LYS A 1 183 ? 32.627 -11.490 -13.381 1.00 46.34 183 LYS A CA 1
ATOM 1543 C C . LYS A 1 183 ? 32.176 -11.994 -11.996 1.00 46.34 183 LYS A C 1
ATOM 1545 O O . LYS A 1 183 ? 32.548 -13.086 -11.596 1.00 46.34 183 LYS A O 1
ATOM 1550 N N . SER A 1 184 ? 31.425 -11.205 -11.227 1.00 38.59 184 SER A N 1
ATOM 1551 C CA . SER A 1 184 ? 30.731 -11.722 -10.053 1.00 38.59 184 SER A CA 1
ATOM 1552 C C . SER A 1 184 ? 29.492 -12.448 -10.558 1.00 38.59 184 SER A C 1
ATOM 1554 O O . SER A 1 184 ? 28.521 -11.850 -11.035 1.00 38.59 184 SER A O 1
ATOM 1556 N N . PHE A 1 185 ? 29.628 -13.768 -10.600 1.00 40.56 185 PHE A N 1
ATOM 1557 C CA . PHE A 1 185 ? 28.611 -14.710 -11.018 1.00 40.56 185 PHE A CA 1
ATOM 1558 C C . PHE A 1 185 ? 27.502 -14.718 -9.966 1.00 40.56 185 PHE A C 1
ATOM 1560 O O . PHE A 1 185 ? 27.653 -15.305 -8.901 1.00 40.56 185 PHE A O 1
ATOM 1567 N N . ALA A 1 186 ? 26.364 -14.097 -10.273 1.00 44.06 186 ALA A N 1
ATOM 1568 C CA . ALA A 1 186 ? 25.121 -14.578 -9.690 1.00 44.06 186 ALA A CA 1
ATOM 1569 C C . ALA A 1 186 ? 24.875 -15.980 -10.288 1.00 44.06 186 ALA A C 1
ATOM 1571 O O . ALA A 1 186 ? 24.849 -16.094 -11.523 1.00 44.06 186 ALA A O 1
ATOM 1572 N N . PRO A 1 187 ? 24.761 -17.043 -9.474 1.00 34.62 187 PRO A N 1
ATOM 1573 C CA . PRO A 1 187 ? 24.482 -18.378 -9.987 1.00 34.62 187 PRO A CA 1
ATOM 1574 C C . PRO A 1 187 ? 23.155 -18.353 -10.760 1.00 34.62 187 PRO A C 1
ATOM 1576 O O . PRO A 1 187 ? 22.170 -17.808 -10.275 1.00 34.62 187 PRO A O 1
ATOM 1579 N N . GLY A 1 188 ? 23.150 -18.885 -11.988 1.00 44.12 188 GLY A N 1
ATOM 1580 C CA . GLY A 1 188 ? 21.940 -19.003 -12.817 1.00 44.12 188 GLY A CA 1
ATOM 1581 C C . GLY A 1 188 ? 21.776 -17.990 -13.959 1.00 44.12 188 GLY A C 1
ATOM 1582 O O . GLY A 1 188 ? 20.805 -18.087 -14.713 1.00 44.12 188 GLY A O 1
ATOM 1583 N N . ARG A 1 189 ? 22.707 -17.046 -14.171 1.00 48.56 189 ARG A N 1
ATOM 1584 C CA . ARG A 1 189 ? 22.656 -16.201 -15.380 1.00 48.56 189 ARG A CA 1
ATOM 1585 C C . ARG A 1 189 ? 22.942 -17.045 -16.627 1.00 48.56 189 ARG A C 1
ATOM 1587 O O . ARG A 1 189 ? 24.058 -17.531 -16.795 1.00 48.56 189 ARG A O 1
ATOM 1594 N N . ARG A 1 190 ? 21.969 -17.129 -17.549 1.00 45.81 190 ARG A N 1
ATOM 1595 C CA . ARG A 1 190 ? 22.272 -17.398 -18.965 1.00 45.81 190 ARG A CA 1
ATOM 1596 C C . ARG A 1 190 ? 23.348 -16.394 -19.377 1.00 45.81 190 ARG A C 1
ATOM 1598 O O . ARG A 1 190 ? 23.202 -15.200 -19.096 1.00 45.81 190 ARG A O 1
ATOM 1605 N N . HIS A 1 191 ? 24.423 -16.861 -20.012 1.00 46.91 191 HIS A N 1
ATOM 1606 C CA . HIS A 1 191 ? 25.272 -15.964 -20.786 1.00 46.91 191 HIS A CA 1
ATOM 1607 C C . HIS A 1 191 ? 24.328 -15.158 -21.675 1.00 46.91 191 HIS A C 1
ATOM 1609 O O . HIS A 1 191 ? 23.569 -15.740 -22.447 1.00 46.91 191 HIS A O 1
ATOM 1615 N N . VAL A 1 192 ? 24.277 -13.836 -21.483 1.00 50.25 192 VAL A N 1
ATOM 1616 C CA . VAL A 1 192 ? 23.579 -12.994 -22.447 1.00 50.25 192 VAL A CA 1
ATOM 1617 C C . VAL A 1 192 ? 24.397 -13.135 -23.707 1.00 50.25 192 VAL A C 1
ATOM 1619 O O . VAL A 1 192 ? 25.522 -12.640 -23.776 1.00 50.25 192 VAL A O 1
ATOM 1622 N N . ASP A 1 193 ? 23.873 -13.941 -24.614 1.00 49.75 193 ASP A N 1
ATOM 1623 C CA . ASP A 1 193 ? 24.571 -14.327 -25.812 1.00 49.75 193 ASP A CA 1
ATOM 1624 C C . ASP A 1 193 ? 24.852 -13.051 -26.615 1.00 49.75 193 ASP A C 1
ATOM 1626 O O . ASP A 1 193 ? 23.955 -12.272 -26.955 1.00 49.75 193 ASP A O 1
ATOM 1630 N N . LEU A 1 194 ? 26.140 -12.762 -26.794 1.00 51.09 194 LEU A N 1
ATOM 1631 C CA . LEU A 1 194 ? 26.609 -11.550 -27.460 1.00 51.09 194 LEU A CA 1
ATOM 1632 C C . LEU A 1 194 ? 26.140 -11.546 -28.924 1.00 51.09 194 LEU A C 1
ATOM 1634 O O . LEU A 1 194 ? 25.928 -10.473 -29.492 1.00 51.09 194 LEU A O 1
ATOM 1638 N N . GLU A 1 195 ? 25.900 -12.728 -29.505 1.00 50.03 195 GLU A N 1
ATOM 1639 C CA . GLU A 1 195 ? 25.269 -12.876 -30.815 1.00 50.03 195 GLU A CA 1
ATOM 1640 C C . GLU A 1 195 ? 23.762 -12.589 -30.772 1.00 50.03 195 GLU A C 1
ATOM 1642 O O . GLU A 1 195 ? 23.248 -11.926 -31.670 1.00 50.03 195 GLU A O 1
ATOM 1647 N N . TYR A 1 196 ? 23.061 -12.949 -29.693 1.00 53.25 196 TYR A N 1
ATOM 1648 C CA . TYR A 1 196 ? 21.628 -12.666 -29.500 1.00 53.25 196 TYR A CA 1
ATOM 1649 C C . TYR A 1 196 ? 21.320 -11.160 -29.420 1.00 53.25 196 TYR A C 1
ATOM 1651 O O . TYR A 1 196 ? 20.281 -10.701 -29.901 1.00 53.25 196 TYR A O 1
ATOM 1659 N N . ILE A 1 197 ? 22.234 -10.351 -28.867 1.00 52.91 197 ILE A N 1
ATOM 1660 C CA . ILE A 1 197 ? 22.115 -8.881 -28.908 1.00 52.91 197 ILE A CA 1
ATOM 1661 C C . ILE A 1 197 ? 22.270 -8.362 -30.347 1.00 52.91 197 ILE A C 1
ATOM 1663 O O . ILE A 1 197 ? 21.592 -7.396 -30.708 1.00 52.91 197 ILE A O 1
ATOM 1667 N N . LYS A 1 198 ? 23.118 -8.993 -31.168 1.00 52.25 198 LYS A N 1
ATOM 1668 C CA . LYS A 1 198 ? 23.437 -8.562 -32.539 1.00 52.25 198 LYS A CA 1
ATOM 1669 C C . LYS A 1 198 ? 22.448 -9.058 -33.600 1.00 52.25 198 LYS A C 1
ATOM 1671 O O . LYS A 1 198 ? 22.255 -8.355 -34.585 1.00 52.25 198 LYS A O 1
ATOM 1676 N N . GLN A 1 199 ? 21.804 -10.210 -33.405 1.00 50.69 199 GLN A N 1
ATOM 1677 C CA . GLN A 1 199 ? 21.053 -10.887 -34.472 1.00 50.69 199 GLN A CA 1
ATOM 1678 C C . GLN A 1 199 ? 19.611 -10.401 -34.715 1.00 50.69 199 GLN A C 1
ATOM 1680 O O . GLN A 1 199 ? 19.039 -10.809 -35.710 1.00 50.69 199 GLN A O 1
ATOM 1685 N N . ASP A 1 200 ? 19.016 -9.511 -33.909 1.00 52.72 200 ASP A N 1
ATOM 1686 C CA . ASP A 1 200 ? 17.702 -8.846 -34.162 1.00 52.72 200 ASP A CA 1
ATOM 1687 C C . ASP A 1 200 ? 16.477 -9.769 -34.439 1.00 52.72 200 ASP A C 1
ATOM 1689 O O . ASP A 1 200 ? 15.357 -9.291 -34.600 1.00 52.72 200 ASP A O 1
ATOM 1693 N N . THR A 1 201 ? 16.645 -11.094 -34.447 1.00 41.88 201 THR A N 1
ATOM 1694 C CA . THR A 1 201 ? 15.684 -12.084 -34.970 1.00 41.88 201 THR A CA 1
ATOM 1695 C C . THR A 1 201 ? 14.666 -12.584 -33.943 1.00 41.88 201 THR A C 1
ATOM 1697 O O . THR A 1 201 ? 13.654 -13.168 -34.323 1.00 41.88 201 THR A O 1
ATOM 1700 N N . SER A 1 202 ? 14.874 -12.322 -32.647 1.00 43.34 202 SER A N 1
ATOM 1701 C CA . SER A 1 202 ? 14.008 -12.777 -31.540 1.00 43.34 202 SER A CA 1
ATOM 1702 C C . SER A 1 202 ? 13.583 -11.661 -30.569 1.00 43.34 202 SER A C 1
ATOM 1704 O O . SER A 1 202 ? 13.105 -11.931 -29.462 1.00 43.34 202 SER A O 1
ATOM 1706 N N . ARG A 1 203 ? 13.747 -10.385 -30.950 1.00 59.94 203 ARG A N 1
ATOM 1707 C CA . ARG A 1 203 ? 13.356 -9.247 -30.103 1.00 59.94 203 ARG A CA 1
ATOM 1708 C C . ARG A 1 203 ? 11.834 -9.131 -30.011 1.00 59.94 203 ARG A C 1
ATOM 1710 O O . ARG A 1 203 ? 11.131 -9.257 -31.014 1.00 59.94 203 ARG A O 1
ATOM 1717 N N . TRP A 1 204 ? 11.322 -8.801 -28.821 1.00 68.50 204 TRP A N 1
ATOM 1718 C CA . TRP A 1 204 ? 9.969 -8.253 -28.717 1.00 68.50 204 TRP A CA 1
ATOM 1719 C C . TRP A 1 204 ? 9.928 -6.996 -29.585 1.00 68.50 204 TRP A C 1
ATOM 1721 O O . TRP A 1 204 ? 10.653 -6.033 -29.333 1.00 68.50 204 TRP A O 1
ATOM 1731 N N . LYS A 1 205 ? 9.150 -7.040 -30.668 1.00 79.38 205 LYS A N 1
ATOM 1732 C CA . LYS A 1 205 ? 9.134 -5.969 -31.661 1.00 79.38 205 LYS A CA 1
ATOM 1733 C C . LYS A 1 205 ? 8.562 -4.708 -31.016 1.00 79.38 205 LYS A C 1
ATOM 1735 O O . LYS A 1 205 ? 7.395 -4.673 -30.64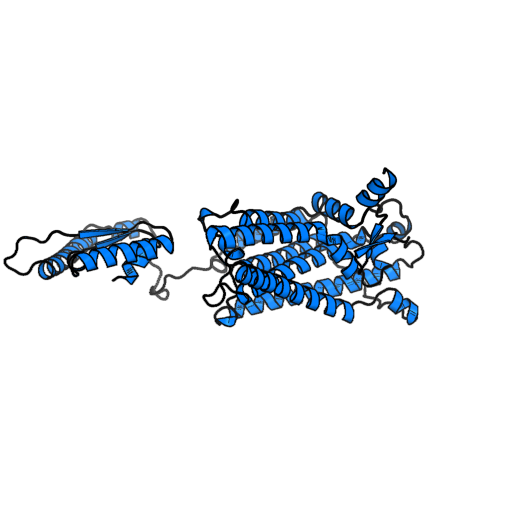7 1.00 79.38 205 LYS A O 1
ATOM 1740 N N . VAL A 1 206 ? 9.380 -3.667 -30.903 1.00 83.94 206 VAL A N 1
ATOM 1741 C CA . VAL A 1 206 ? 8.957 -2.348 -30.418 1.00 83.94 206 VAL A CA 1
ATOM 1742 C C . VAL A 1 206 ? 9.330 -1.320 -31.473 1.00 83.94 206 VAL A C 1
ATOM 1744 O O . VAL A 1 206 ? 10.491 -1.197 -31.850 1.00 83.94 206 VAL A O 1
ATOM 1747 N N . SER A 1 207 ? 8.334 -0.600 -31.980 1.00 85.12 207 SER A N 1
ATOM 1748 C CA . SER A 1 207 ? 8.511 0.410 -33.027 1.00 85.12 207 SER A CA 1
ATOM 1749 C C . SER A 1 207 ? 8.584 1.822 -32.457 1.00 85.12 207 SER A C 1
ATOM 1751 O O . SER A 1 207 ? 9.337 2.653 -32.965 1.00 85.12 207 SER A O 1
ATOM 1753 N N . THR A 1 208 ? 7.826 2.101 -31.395 1.00 89.94 208 THR A N 1
ATOM 1754 C CA . THR A 1 208 ? 7.743 3.431 -30.779 1.00 89.94 208 THR A CA 1
ATOM 1755 C C . THR A 1 208 ? 7.857 3.353 -29.260 1.00 89.94 208 THR A C 1
ATOM 1757 O O . THR A 1 208 ? 7.464 2.364 -28.651 1.00 89.94 208 THR A O 1
ATOM 1760 N N . TYR A 1 209 ? 8.384 4.403 -28.636 1.00 90.94 209 TYR A N 1
ATOM 1761 C CA . TYR A 1 209 ? 8.403 4.584 -27.183 1.00 90.94 209 TYR A CA 1
ATOM 1762 C C . TYR A 1 209 ? 8.082 6.044 -26.835 1.00 90.94 209 TYR A C 1
ATOM 1764 O O . TYR A 1 209 ? 8.302 6.942 -27.648 1.00 90.94 209 TYR A O 1
ATOM 1772 N N . LEU A 1 210 ? 7.571 6.303 -25.634 1.00 91.31 210 LEU A N 1
ATOM 1773 C CA . LEU A 1 210 ? 7.324 7.655 -25.126 1.00 91.31 210 LEU A CA 1
ATOM 1774 C C . LEU A 1 210 ? 8.601 8.255 -24.526 1.00 91.31 210 LEU A C 1
ATOM 1776 O O . LEU A 1 210 ? 9.271 7.614 -23.713 1.00 91.31 210 LEU A O 1
ATOM 1780 N N . SER A 1 211 ? 8.942 9.483 -24.920 1.00 89.06 211 SER A N 1
ATOM 1781 C CA . SER A 1 211 ? 10.046 10.250 -24.328 1.00 89.06 211 SER A CA 1
ATOM 1782 C C . SER A 1 211 ? 9.652 10.937 -23.013 1.00 89.06 211 SER A C 1
ATOM 1784 O O . SER A 1 211 ? 8.496 10.916 -22.610 1.00 89.06 211 SER A O 1
ATOM 1786 N N . GLU A 1 212 ? 10.617 11.605 -22.368 1.00 85.69 212 GLU A N 1
ATOM 1787 C CA . GLU A 1 212 ? 10.407 12.429 -21.156 1.00 85.69 212 GLU A CA 1
ATOM 1788 C C . GLU A 1 212 ? 9.346 13.526 -21.350 1.00 85.69 212 GLU A C 1
ATOM 1790 O O . GLU A 1 212 ? 8.614 13.851 -20.427 1.00 85.69 212 GLU A O 1
ATOM 1795 N N . SER A 1 213 ? 9.209 14.039 -22.574 1.00 87.69 213 SER A N 1
ATOM 1796 C CA . SER A 1 213 ? 8.171 14.990 -22.989 1.00 87.69 213 SER A CA 1
ATOM 1797 C C . SER A 1 213 ? 6.831 14.339 -23.372 1.00 87.69 213 SER A C 1
ATOM 1799 O O . SER A 1 213 ? 6.010 14.988 -24.009 1.00 87.69 213 SER A O 1
ATOM 1801 N N . LEU A 1 214 ? 6.634 13.045 -23.083 1.00 87.81 214 LEU A N 1
ATOM 1802 C CA . LEU A 1 214 ? 5.459 12.243 -23.470 1.00 87.81 214 LEU A CA 1
ATOM 1803 C C . LEU A 1 214 ? 5.179 12.199 -24.983 1.00 87.81 214 LEU A C 1
ATOM 1805 O O . LEU A 1 214 ? 4.087 11.842 -25.417 1.00 87.81 214 LEU A O 1
ATOM 1809 N N . THR A 1 215 ? 6.179 12.510 -25.810 1.00 88.69 215 THR A N 1
ATOM 1810 C CA . THR A 1 215 ? 6.056 12.429 -27.270 1.00 88.69 215 THR A CA 1
ATOM 1811 C C . THR A 1 215 ? 6.499 11.054 -27.774 1.00 88.69 215 THR A C 1
ATOM 1813 O O . THR A 1 215 ? 7.553 10.571 -27.343 1.00 88.69 215 THR A O 1
ATOM 1816 N N . PRO A 1 216 ? 5.759 10.418 -28.699 1.00 87.69 216 PRO A N 1
ATOM 1817 C CA . PRO A 1 216 ? 6.171 9.152 -29.289 1.00 87.69 216 PRO A CA 1
ATOM 1818 C C . PRO A 1 216 ? 7.414 9.350 -30.166 1.00 87.69 216 PRO A C 1
ATOM 1820 O O . PRO A 1 216 ? 7.450 10.217 -31.038 1.00 87.69 216 PRO A O 1
ATOM 1823 N N . ARG A 1 217 ? 8.441 8.530 -29.947 1.00 87.69 217 ARG A N 1
ATOM 1824 C CA . ARG A 1 217 ? 9.686 8.493 -30.724 1.00 87.69 217 ARG A CA 1
ATOM 1825 C C . ARG A 1 217 ? 9.943 7.093 -31.260 1.00 87.69 217 ARG A C 1
A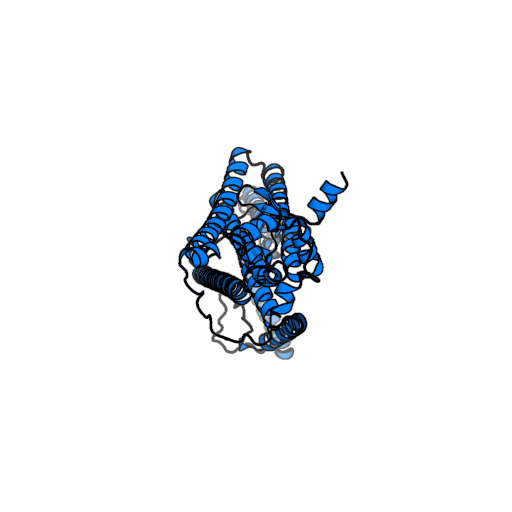TOM 1827 O O . ARG A 1 217 ? 9.520 6.106 -30.663 1.00 87.69 217 ARG A O 1
ATOM 1834 N N . LEU A 1 218 ? 10.641 7.012 -32.389 1.00 86.88 218 LEU A N 1
ATOM 1835 C CA . LEU A 1 218 ? 11.011 5.742 -33.010 1.00 86.88 218 LEU A CA 1
ATOM 1836 C C . LEU A 1 218 ? 12.175 5.089 -32.265 1.00 86.88 218 LEU A C 1
ATOM 1838 O O . LEU A 1 218 ? 13.137 5.760 -31.880 1.00 86.88 218 LEU A O 1
ATOM 1842 N N . VAL A 1 219 ? 12.089 3.771 -32.096 1.00 84.06 219 VAL A N 1
ATOM 1843 C CA . VAL A 1 219 ? 13.193 2.960 -31.575 1.00 84.06 219 VAL A CA 1
ATOM 1844 C C . VAL A 1 219 ? 14.327 2.926 -32.601 1.00 84.06 219 VAL A C 1
ATOM 1846 O O . VAL A 1 219 ? 14.091 2.752 -33.796 1.00 84.06 219 VAL A O 1
ATOM 1849 N N . ARG A 1 220 ? 15.569 3.101 -32.137 1.00 77.19 220 ARG A N 1
ATOM 1850 C CA . ARG A 1 220 ? 16.775 3.006 -32.971 1.00 77.19 220 ARG A CA 1
ATOM 1851 C C . ARG A 1 220 ? 17.410 1.626 -32.831 1.00 77.19 220 ARG A C 1
ATOM 1853 O O . ARG A 1 220 ? 17.379 1.034 -31.752 1.00 77.19 220 ARG A O 1
ATOM 1860 N N . SER A 1 221 ? 17.999 1.127 -33.917 1.00 71.56 221 SER A N 1
ATOM 1861 C CA . SER A 1 221 ? 18.740 -0.136 -33.879 1.00 71.56 221 SER A CA 1
ATOM 1862 C C . SER A 1 221 ? 20.018 0.015 -33.060 1.00 71.56 221 SER A C 1
ATOM 1864 O O . SER A 1 221 ? 20.765 0.973 -33.230 1.00 71.56 221 SER A O 1
ATOM 1866 N N . VAL A 1 222 ? 20.279 -0.965 -32.200 1.00 68.12 222 VAL A N 1
ATOM 1867 C CA . VAL A 1 222 ? 21.449 -1.021 -31.307 1.00 68.12 222 VAL A CA 1
ATOM 1868 C C . VAL A 1 222 ? 22.575 -1.886 -31.884 1.00 68.12 222 VAL A C 1
ATOM 1870 O O . VAL A 1 222 ? 23.591 -2.084 -31.233 1.00 68.12 222 VAL A O 1
ATOM 1873 N N . ALA A 1 223 ? 22.410 -2.416 -33.102 1.00 65.69 223 ALA A N 1
ATOM 1874 C CA . ALA A 1 223 ? 23.344 -3.376 -33.704 1.00 65.69 223 ALA A CA 1
ATOM 1875 C C . ALA A 1 223 ? 24.779 -2.833 -33.889 1.00 65.69 223 ALA A C 1
ATOM 1877 O O . ALA A 1 223 ? 25.714 -3.612 -34.032 1.00 65.69 223 ALA A O 1
ATOM 1878 N N . HIS A 1 224 ? 24.946 -1.507 -33.869 1.00 64.81 224 HIS A N 1
ATOM 1879 C CA . HIS A 1 224 ? 26.216 -0.807 -34.060 1.00 64.81 224 HIS A CA 1
ATOM 1880 C C . HIS A 1 224 ? 27.025 -0.605 -32.767 1.00 64.81 224 HIS A C 1
ATOM 1882 O O . HIS A 1 224 ? 28.198 -0.249 -32.841 1.00 64.81 224 HIS A O 1
ATOM 1888 N N . TYR A 1 225 ? 26.426 -0.819 -31.591 1.00 65.81 225 TYR A N 1
ATOM 1889 C CA . TYR A 1 225 ? 27.119 -0.664 -30.313 1.00 65.81 225 TYR A CA 1
ATOM 1890 C C . TYR A 1 225 ? 27.817 -1.955 -29.888 1.00 65.81 225 TYR A C 1
ATOM 1892 O O . TYR A 1 225 ? 27.283 -3.054 -30.064 1.00 65.81 225 TYR A O 1
ATOM 1900 N N . ASP A 1 226 ? 28.989 -1.821 -29.259 1.00 68.06 226 ASP A N 1
ATOM 1901 C CA . ASP A 1 226 ? 29.661 -2.967 -28.655 1.00 68.06 226 ASP A CA 1
ATOM 1902 C C . ASP A 1 226 ? 28.771 -3.571 -27.556 1.00 68.06 226 ASP A C 1
ATOM 1904 O O . ASP A 1 226 ? 28.301 -2.903 -26.632 1.00 68.06 226 ASP A O 1
ATOM 1908 N N . SER A 1 227 ? 28.523 -4.870 -27.664 1.00 67.00 227 SER A N 1
ATOM 1909 C CA . SER A 1 227 ? 27.682 -5.615 -26.736 1.00 67.00 227 SER A CA 1
ATOM 1910 C C . SER A 1 227 ? 28.274 -5.631 -25.319 1.00 67.00 227 SER A C 1
ATOM 1912 O O . SER A 1 227 ? 27.521 -5.703 -24.345 1.00 67.00 227 SER A O 1
ATOM 1914 N N . SER A 1 228 ? 29.600 -5.488 -25.185 1.00 66.06 228 SER A N 1
ATOM 1915 C CA . SER A 1 228 ? 30.277 -5.345 -23.889 1.00 66.06 228 SER A CA 1
ATOM 1916 C C . SER A 1 228 ? 29.898 -4.035 -23.171 1.00 66.06 228 SER A C 1
ATOM 1918 O O . SER A 1 228 ? 29.598 -4.041 -21.971 1.00 66.06 228 SER A O 1
ATOM 1920 N N . LEU A 1 229 ? 29.799 -2.933 -23.925 1.00 70.25 229 LEU A N 1
ATOM 1921 C CA . LEU A 1 229 ? 29.381 -1.610 -23.459 1.00 70.25 229 LEU A CA 1
ATOM 1922 C C . LEU A 1 229 ? 27.918 -1.632 -23.009 1.00 70.25 229 LEU A C 1
ATOM 1924 O O . LEU A 1 229 ? 27.626 -1.261 -21.873 1.00 70.25 229 LEU A O 1
ATOM 1928 N N . LEU A 1 230 ? 27.009 -2.151 -23.841 1.00 70.50 230 LEU A N 1
ATOM 1929 C CA . LEU A 1 230 ? 25.587 -2.263 -23.489 1.00 70.50 230 LEU A CA 1
ATOM 1930 C C . LEU A 1 230 ? 25.386 -3.087 -22.211 1.00 70.50 230 LEU A C 1
ATOM 1932 O O . LEU A 1 230 ? 24.621 -2.703 -21.325 1.00 70.50 230 LEU A O 1
ATOM 1936 N N . MET A 1 231 ? 26.117 -4.198 -22.083 1.00 69.31 231 MET A N 1
ATOM 1937 C CA . MET A 1 231 ? 26.057 -5.058 -20.905 1.00 69.31 231 MET A CA 1
ATOM 1938 C C . MET A 1 231 ? 26.528 -4.343 -19.635 1.00 69.31 231 MET A C 1
ATOM 1940 O O . MET A 1 231 ? 25.922 -4.510 -18.576 1.00 69.31 231 MET A O 1
ATOM 1944 N N . SER A 1 232 ? 27.601 -3.552 -19.717 1.00 68.88 232 SER A N 1
ATOM 1945 C CA . SER A 1 232 ? 28.105 -2.784 -18.573 1.00 68.88 232 SER A CA 1
ATOM 1946 C C . SER A 1 232 ? 27.104 -1.729 -18.089 1.00 68.88 232 SER A C 1
ATOM 1948 O O . SER A 1 232 ? 26.844 -1.657 -16.887 1.00 68.88 232 SER A O 1
ATOM 1950 N N . ILE A 1 233 ? 26.458 -1.006 -19.012 1.00 72.56 233 ILE A N 1
ATOM 1951 C CA . ILE A 1 233 ? 25.428 -0.003 -18.703 1.00 72.56 233 ILE A CA 1
ATOM 1952 C C . ILE A 1 233 ? 24.221 -0.667 -18.033 1.00 72.56 233 ILE A C 1
ATOM 1954 O O . ILE A 1 233 ? 23.734 -0.191 -17.006 1.00 72.56 233 ILE A O 1
ATOM 1958 N N . PHE A 1 234 ? 23.758 -1.809 -18.556 1.00 70.50 234 PHE A N 1
ATOM 1959 C CA . PHE A 1 234 ? 22.696 -2.570 -17.900 1.00 70.50 234 PHE A CA 1
ATOM 1960 C C . PHE A 1 234 ? 23.107 -3.004 -16.493 1.00 70.50 234 PHE A C 1
ATOM 1962 O O . PHE A 1 234 ? 22.362 -2.758 -15.548 1.00 70.50 234 PHE A O 1
ATOM 1969 N N . LYS A 1 235 ? 24.293 -3.602 -16.319 1.00 72.38 235 LYS A N 1
ATOM 1970 C CA . LYS A 1 235 ? 24.780 -4.046 -15.001 1.00 72.38 235 LYS A CA 1
ATOM 1971 C C . LYS A 1 235 ? 24.835 -2.907 -13.981 1.00 72.38 235 LYS A C 1
ATOM 1973 O O . LYS A 1 235 ? 24.395 -3.111 -12.854 1.00 72.38 235 LYS A O 1
ATOM 1978 N N . GLN A 1 236 ? 25.327 -1.731 -14.367 1.00 75.50 236 GLN A N 1
ATOM 1979 C CA . GLN A 1 236 ? 25.361 -0.558 -13.492 1.00 75.50 236 GLN A CA 1
ATOM 1980 C C . GLN A 1 236 ? 23.949 -0.128 -13.080 1.00 75.50 236 GLN A C 1
ATOM 1982 O O . GLN A 1 236 ? 23.670 0.025 -11.893 1.00 75.50 236 GLN A O 1
ATOM 1987 N N . ASN A 1 237 ? 23.037 0.001 -14.047 1.00 73.69 237 ASN A N 1
ATOM 1988 C CA . ASN A 1 237 ? 21.654 0.391 -13.773 1.00 73.69 237 ASN A CA 1
ATOM 1989 C C . ASN A 1 237 ? 20.927 -0.641 -12.892 1.00 73.69 237 ASN A C 1
ATOM 1991 O O . ASN A 1 237 ? 20.156 -0.262 -12.013 1.00 73.69 237 ASN A O 1
ATOM 1995 N N . HIS A 1 238 ? 21.194 -1.937 -13.085 1.00 75.94 238 HIS A N 1
ATOM 1996 C CA . HIS A 1 238 ? 20.671 -3.001 -12.224 1.00 75.94 238 HIS A CA 1
ATOM 1997 C C . HIS A 1 238 ? 21.233 -2.928 -10.800 1.00 75.94 238 HIS A C 1
ATOM 1999 O O . HIS A 1 238 ? 20.476 -3.115 -9.851 1.00 75.94 238 HIS A O 1
ATOM 2005 N N . LEU A 1 239 ? 22.530 -2.648 -10.634 1.00 75.62 239 LEU A N 1
ATOM 2006 C CA . LEU A 1 239 ? 23.144 -2.504 -9.313 1.00 75.62 239 LEU A CA 1
ATOM 2007 C C . LEU A 1 239 ? 22.545 -1.314 -8.554 1.00 75.62 239 LEU A C 1
ATOM 2009 O O . LEU A 1 239 ? 22.152 -1.465 -7.403 1.00 75.62 239 LEU A O 1
ATOM 2013 N N . ASN A 1 240 ? 22.404 -0.165 -9.216 1.00 77.50 240 ASN A N 1
ATOM 2014 C CA . ASN A 1 240 ? 21.788 1.028 -8.631 1.00 77.50 240 ASN A CA 1
ATOM 2015 C C . ASN A 1 240 ? 20.325 0.774 -8.233 1.00 77.50 240 ASN A C 1
ATOM 2017 O O . ASN A 1 240 ? 19.897 1.167 -7.149 1.00 77.50 240 ASN A O 1
ATOM 2021 N N . ALA A 1 241 ? 19.572 0.056 -9.074 1.00 73.00 241 ALA A N 1
ATOM 2022 C CA . ALA A 1 241 ? 18.215 -0.377 -8.749 1.00 73.00 241 ALA A CA 1
ATOM 2023 C C . ALA A 1 241 ? 18.174 -1.289 -7.511 1.00 73.00 241 ALA A C 1
ATOM 2025 O O . ALA A 1 241 ? 17.323 -1.107 -6.643 1.00 73.00 241 ALA A O 1
ATOM 2026 N N . LEU A 1 242 ? 19.110 -2.235 -7.401 1.00 75.75 242 LEU A N 1
ATOM 2027 C CA . LEU A 1 242 ? 19.208 -3.151 -6.264 1.00 75.75 242 LEU A CA 1
ATOM 2028 C C . LEU A 1 242 ? 19.588 -2.422 -4.965 1.00 75.75 242 LEU A C 1
ATOM 2030 O O . LEU A 1 242 ? 18.993 -2.698 -3.926 1.00 75.75 242 LEU A O 1
ATOM 2034 N N . ILE A 1 243 ? 20.526 -1.470 -5.019 1.00 79.56 243 ILE A N 1
ATOM 2035 C CA . ILE A 1 243 ? 20.919 -0.644 -3.864 1.00 79.56 243 ILE A CA 1
ATOM 2036 C C . ILE A 1 243 ? 19.718 0.137 -3.331 1.00 79.56 243 ILE A C 1
ATOM 2038 O O . ILE A 1 243 ? 19.452 0.109 -2.131 1.00 79.56 243 ILE A O 1
ATOM 2042 N N . LEU A 1 244 ? 18.963 0.796 -4.213 1.00 76.94 244 LEU A N 1
ATOM 2043 C CA . LEU A 1 244 ? 17.754 1.518 -3.819 1.00 76.94 244 LEU A CA 1
ATOM 2044 C C . LEU A 1 244 ? 16.694 0.599 -3.215 1.00 76.94 244 LEU A C 1
ATOM 2046 O O . LEU A 1 244 ? 16.041 0.971 -2.240 1.00 76.94 244 LEU A O 1
ATOM 2050 N N . GLN A 1 245 ? 16.537 -0.601 -3.772 1.00 75.38 245 GLN A N 1
ATOM 2051 C CA . GLN A 1 245 ? 15.609 -1.585 -3.236 1.00 75.38 245 GLN A CA 1
ATOM 2052 C C . GLN A 1 245 ? 15.995 -1.983 -1.803 1.00 75.38 245 GLN A C 1
ATOM 2054 O O . GLN A 1 245 ? 15.146 -1.954 -0.912 1.00 75.38 245 GLN A O 1
ATOM 2059 N N . LEU A 1 246 ? 17.276 -2.273 -1.555 1.00 79.12 246 LEU A N 1
ATOM 2060 C CA . LEU A 1 246 ? 17.787 -2.590 -0.217 1.00 79.12 246 LEU A CA 1
ATOM 2061 C C . LEU A 1 246 ? 17.634 -1.415 0.754 1.00 79.12 246 LEU A C 1
ATOM 2063 O O . LEU A 1 246 ? 17.165 -1.615 1.873 1.00 79.12 246 LEU A O 1
ATOM 2067 N N . LEU A 1 247 ? 17.971 -0.195 0.327 1.00 81.50 247 LEU A N 1
ATOM 2068 C CA . LEU A 1 247 ? 17.818 1.006 1.150 1.00 81.50 247 LEU A CA 1
ATOM 2069 C C . LEU A 1 247 ? 16.355 1.206 1.564 1.00 81.50 247 LEU A C 1
ATOM 2071 O O . LEU A 1 247 ? 16.078 1.407 2.742 1.00 81.50 247 LEU A O 1
ATOM 2075 N N . SER A 1 248 ? 15.418 1.072 0.620 1.00 73.62 248 SER A N 1
ATOM 2076 C CA . SER A 1 248 ? 13.984 1.202 0.903 1.00 73.62 248 SER A CA 1
ATOM 2077 C C . SER A 1 248 ? 13.472 0.143 1.883 1.00 73.62 248 SER A C 1
ATOM 2079 O O . SER A 1 248 ? 12.683 0.455 2.773 1.00 73.62 248 SER A O 1
ATOM 2081 N N . MET A 1 249 ? 13.977 -1.092 1.783 1.00 75.38 249 MET A N 1
ATOM 2082 C CA . MET A 1 249 ? 13.655 -2.169 2.719 1.00 75.38 249 MET A CA 1
ATOM 2083 C C . MET A 1 249 ? 14.196 -1.875 4.126 1.00 75.38 249 MET A C 1
ATOM 2085 O O . MET A 1 249 ? 13.488 -2.082 5.107 1.00 75.38 249 MET A O 1
ATOM 2089 N N . MET A 1 250 ? 15.412 -1.332 4.240 1.00 81.81 250 MET A N 1
ATOM 2090 C CA . MET A 1 250 ? 15.989 -0.932 5.529 1.00 81.81 250 MET A CA 1
ATOM 2091 C C . MET A 1 250 ? 15.232 0.234 6.171 1.00 81.81 250 MET A C 1
ATOM 2093 O O . MET A 1 250 ? 14.962 0.195 7.370 1.00 81.81 250 MET A O 1
ATOM 2097 N N . THR A 1 251 ? 14.833 1.243 5.389 1.00 77.62 251 THR A N 1
ATOM 2098 C CA . THR A 1 251 ? 13.985 2.343 5.879 1.00 77.62 251 THR A CA 1
ATOM 2099 C C . THR A 1 251 ? 12.666 1.818 6.437 1.00 77.62 251 THR A C 1
ATOM 2101 O O . THR A 1 251 ? 12.198 2.297 7.466 1.00 77.62 251 THR A O 1
ATOM 2104 N N . LEU A 1 252 ? 12.089 0.794 5.809 1.00 75.31 252 LEU A N 1
ATOM 2105 C CA . LEU A 1 252 ? 10.866 0.168 6.295 1.00 75.31 252 LEU A CA 1
ATOM 2106 C C . LEU A 1 252 ? 11.022 -0.573 7.612 1.00 75.31 252 LEU A C 1
ATOM 2108 O O . LEU A 1 252 ? 10.184 -0.411 8.496 1.00 75.31 252 LEU A O 1
ATOM 2112 N N . LEU A 1 253 ? 12.098 -1.342 7.762 1.00 77.75 253 LEU A N 1
ATOM 2113 C CA . LEU A 1 253 ? 12.408 -1.998 9.030 1.00 77.75 253 LEU A CA 1
ATOM 2114 C C . LEU A 1 253 ? 12.628 -0.966 10.145 1.00 77.75 253 LEU A C 1
ATOM 2116 O O . LEU A 1 253 ? 12.142 -1.159 11.256 1.00 77.75 253 LEU A O 1
ATOM 2120 N N . ALA A 1 254 ? 13.285 0.156 9.837 1.00 84.94 254 ALA A N 1
ATOM 2121 C CA . ALA A 1 254 ? 13.481 1.247 10.788 1.00 84.94 254 ALA A CA 1
ATOM 2122 C C . ALA A 1 254 ? 12.156 1.912 11.205 1.00 84.94 254 ALA A C 1
ATOM 2124 O O . ALA A 1 254 ? 11.938 2.136 12.392 1.00 84.94 254 ALA A O 1
ATOM 2125 N N . LEU A 1 255 ? 11.248 2.184 10.258 1.00 79.69 255 LEU A N 1
ATOM 2126 C CA . LEU A 1 255 ? 9.915 2.720 10.569 1.00 79.69 255 LEU A CA 1
ATOM 2127 C C . LEU A 1 255 ? 9.094 1.747 11.425 1.00 79.69 255 LEU A C 1
ATOM 2129 O O . LEU A 1 255 ? 8.439 2.176 12.370 1.00 79.69 255 LEU A O 1
ATOM 2133 N N . GLY A 1 256 ? 9.169 0.445 11.132 1.00 76.69 256 GLY A N 1
ATOM 2134 C CA . GLY A 1 256 ? 8.518 -0.593 11.932 1.00 76.69 256 GLY A CA 1
ATOM 2135 C C . GLY A 1 256 ? 9.066 -0.677 13.359 1.00 76.69 256 GLY A C 1
ATOM 2136 O O . GLY A 1 256 ? 8.291 -0.796 14.300 1.00 76.69 256 GLY A O 1
ATOM 2137 N N . TYR A 1 257 ? 10.385 -0.551 13.535 1.00 84.06 257 TYR A N 1
ATOM 2138 C CA . TYR A 1 257 ? 11.019 -0.520 14.858 1.00 84.06 257 TYR A CA 1
ATOM 2139 C C . TYR A 1 257 ? 10.606 0.707 15.686 1.00 84.06 257 TYR A C 1
ATOM 2141 O O . TYR A 1 257 ? 10.517 0.636 16.906 1.00 84.06 257 TYR A O 1
ATOM 2149 N N . LEU A 1 258 ? 10.325 1.835 15.030 1.00 88.81 258 LEU A N 1
ATOM 2150 C CA . LEU A 1 258 ? 9.967 3.093 15.687 1.00 88.81 258 LEU A CA 1
ATOM 2151 C C . LEU A 1 258 ? 8.457 3.252 15.941 1.00 88.81 258 LEU A C 1
ATOM 2153 O O . LEU A 1 258 ? 8.042 4.311 16.403 1.00 88.81 258 LEU A O 1
ATOM 2157 N N . ILE A 1 259 ? 7.632 2.229 15.681 1.00 82.44 259 ILE A N 1
ATOM 2158 C CA . ILE A 1 259 ? 6.159 2.321 15.725 1.00 82.44 259 ILE A CA 1
ATOM 2159 C C . ILE A 1 259 ? 5.586 2.707 17.102 1.00 82.44 259 ILE A C 1
ATOM 2161 O O . ILE A 1 259 ? 4.496 3.281 17.192 1.00 82.44 259 ILE A O 1
ATOM 2165 N N . ASP A 1 260 ? 6.327 2.453 18.182 1.00 83.38 260 ASP A N 1
ATOM 2166 C CA . ASP A 1 260 ? 5.921 2.840 19.536 1.00 83.38 260 ASP A CA 1
ATOM 2167 C C . ASP A 1 260 ? 5.824 4.365 19.692 1.00 83.38 260 ASP A C 1
ATOM 2169 O O . ASP A 1 260 ? 4.979 4.870 20.441 1.00 83.38 260 ASP A O 1
ATOM 2173 N N . TYR A 1 261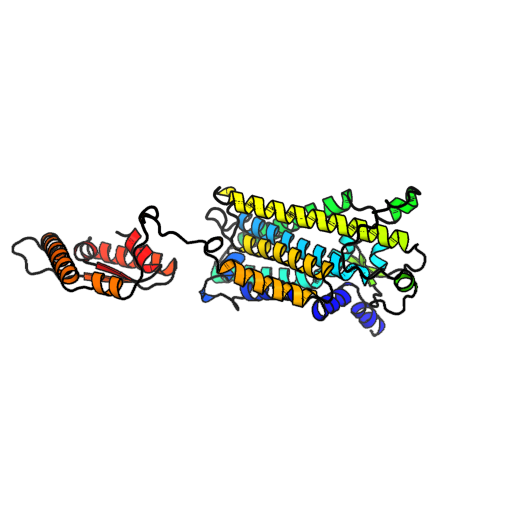 ? 6.608 5.118 18.918 1.00 88.75 261 TYR A N 1
ATOM 2174 C CA . TYR A 1 261 ? 6.572 6.573 18.889 1.00 88.75 261 TYR A CA 1
ATOM 2175 C C . TYR A 1 261 ? 5.429 7.076 18.000 1.00 88.75 261 TYR A C 1
ATOM 2177 O O . TYR A 1 261 ? 5.351 6.764 16.814 1.00 88.75 261 TYR A O 1
ATOM 2185 N N . SER A 1 262 ? 4.566 7.928 18.563 1.00 87.62 262 SER A N 1
ATOM 2186 C CA . SER A 1 262 ? 3.355 8.440 17.899 1.00 87.62 262 SER A CA 1
ATOM 2187 C C . SER A 1 262 ? 3.570 8.958 16.458 1.00 87.62 262 SER A C 1
ATOM 2189 O O . SER A 1 262 ? 2.812 8.549 15.580 1.00 87.62 262 SER A O 1
ATOM 2191 N N . PRO A 1 263 ? 4.620 9.753 16.143 1.00 88.38 263 PRO A N 1
ATOM 2192 C CA . PRO A 1 263 ? 4.851 10.247 14.776 1.00 88.38 263 PRO A CA 1
ATOM 2193 C C . PRO A 1 263 ? 5.185 9.165 13.736 1.00 88.38 263 PRO A C 1
ATOM 2195 O O . PRO A 1 263 ? 5.088 9.409 12.539 1.00 88.38 263 PRO A O 1
ATOM 2198 N N . PHE A 1 264 ? 5.601 7.975 14.168 1.00 88.00 264 PHE A N 1
ATOM 2199 C CA . PHE A 1 264 ? 5.963 6.866 13.282 1.00 88.00 264 PHE A CA 1
ATOM 2200 C C . PHE A 1 264 ? 4.801 5.887 13.063 1.00 88.00 264 PHE A C 1
ATOM 2202 O O . PHE A 1 264 ? 4.914 4.952 12.269 1.00 88.00 264 PHE A O 1
ATOM 2209 N N . ARG A 1 265 ? 3.652 6.128 13.709 1.00 89.25 265 ARG A N 1
ATOM 2210 C CA . ARG A 1 265 ? 2.403 5.391 13.489 1.00 89.25 265 ARG A CA 1
ATOM 2211 C C . ARG A 1 265 ? 1.737 5.876 12.208 1.00 89.25 265 ARG A C 1
ATOM 2213 O O . ARG A 1 265 ? 0.791 6.659 12.227 1.00 89.25 265 ARG A O 1
ATOM 2220 N N . ILE A 1 266 ? 2.279 5.436 11.080 1.00 91.75 266 ILE A N 1
ATOM 2221 C CA . ILE A 1 266 ? 1.736 5.738 9.757 1.00 91.75 266 ILE A CA 1
ATOM 2222 C C . ILE A 1 266 ? 0.352 5.093 9.557 1.00 91.75 266 ILE A C 1
ATOM 2224 O O . ILE A 1 266 ? 0.051 4.076 10.188 1.00 91.75 266 ILE A O 1
ATOM 2228 N N . PRO A 1 267 ? -0.478 5.619 8.635 1.00 94.38 267 PRO A N 1
ATOM 2229 C CA . PRO A 1 267 ? -1.765 5.014 8.315 1.00 94.38 267 PRO A CA 1
ATOM 2230 C C . PRO A 1 267 ? -1.650 3.528 7.950 1.00 94.38 267 PRO A C 1
ATOM 2232 O O . PRO A 1 267 ? -0.727 3.102 7.247 1.00 94.38 267 PRO A O 1
ATOM 2235 N N . ALA A 1 268 ? -2.633 2.727 8.357 1.00 90.88 268 ALA A N 1
ATOM 2236 C CA . ALA A 1 268 ? -2.638 1.287 8.097 1.00 90.88 268 ALA A CA 1
ATOM 2237 C C . ALA A 1 268 ? -2.582 0.948 6.592 1.00 90.88 268 ALA A C 1
ATOM 2239 O O . ALA A 1 268 ? -1.838 0.054 6.186 1.00 90.88 268 ALA A O 1
ATOM 2240 N N . GLY A 1 269 ? -3.296 1.698 5.741 1.00 92.50 269 GLY A N 1
ATOM 2241 C CA . GLY A 1 269 ? -3.220 1.537 4.284 1.00 92.50 269 GLY A CA 1
ATOM 2242 C C . GLY A 1 269 ? -1.821 1.812 3.716 1.00 92.50 269 GLY A C 1
ATOM 2243 O O . GLY A 1 269 ? -1.378 1.113 2.803 1.00 92.50 269 GLY A O 1
ATOM 2244 N N . ALA A 1 270 ? -1.082 2.762 4.303 1.00 93.19 270 ALA A N 1
ATOM 2245 C CA . ALA A 1 270 ? 0.308 3.030 3.937 1.00 93.19 270 ALA A CA 1
ATOM 2246 C C . ALA A 1 270 ? 1.197 1.816 4.253 1.00 93.19 270 ALA A C 1
ATOM 2248 O O . ALA A 1 270 ? 1.964 1.375 3.399 1.00 93.19 270 ALA A O 1
ATOM 2249 N N . SER A 1 271 ? 1.018 1.212 5.432 1.00 89.62 271 SER A N 1
ATOM 2250 C CA . SER A 1 271 ? 1.737 -0.003 5.847 1.00 89.62 271 SER A CA 1
ATOM 2251 C C . SER A 1 271 ? 1.511 -1.184 4.892 1.00 89.62 271 SER A C 1
ATOM 2253 O O . SER A 1 271 ? 2.439 -1.941 4.610 1.00 89.62 271 SER A O 1
ATOM 2255 N N . LEU A 1 272 ? 0.305 -1.325 4.329 1.00 92.31 272 LEU A N 1
ATOM 2256 C CA . LEU A 1 272 ? 0.014 -2.368 3.341 1.00 92.31 272 LEU A CA 1
ATOM 2257 C C . LEU A 1 272 ? 0.736 -2.133 2.005 1.00 92.31 272 LEU A C 1
ATOM 2259 O O . LEU A 1 272 ? 1.321 -3.073 1.464 1.00 92.31 272 LEU A O 1
ATOM 2263 N N . PHE A 1 273 ? 0.757 -0.903 1.477 1.00 94.00 273 PHE A N 1
ATOM 2264 C CA . PHE A 1 273 ? 1.536 -0.584 0.264 1.00 94.00 273 PHE A CA 1
ATOM 2265 C C . PHE A 1 273 ? 3.035 -0.804 0.470 1.00 94.00 273 PHE A C 1
ATOM 2267 O O . PHE A 1 273 ? 3.740 -1.322 -0.397 1.00 94.00 273 PHE A O 1
ATOM 2274 N N . ILE A 1 274 ? 3.515 -0.452 1.652 1.00 89.44 274 ILE A N 1
ATOM 2275 C CA . ILE A 1 274 ? 4.873 -0.695 2.119 1.00 89.44 274 ILE A CA 1
ATOM 2276 C C . ILE A 1 274 ? 5.206 -2.191 2.112 1.00 89.44 274 ILE A C 1
ATOM 2278 O O . ILE A 1 274 ? 6.188 -2.605 1.493 1.00 89.44 274 ILE A O 1
ATOM 2282 N N . LEU A 1 275 ? 4.347 -3.023 2.705 1.00 89.00 275 LEU A N 1
ATOM 2283 C CA . LEU A 1 275 ? 4.508 -4.473 2.701 1.00 89.00 275 LEU A CA 1
ATOM 2284 C C . LEU A 1 275 ? 4.526 -5.017 1.268 1.00 89.00 275 LEU A C 1
ATOM 2286 O O . LEU A 1 275 ? 5.393 -5.813 0.914 1.00 89.00 275 LEU A O 1
ATOM 2290 N N . ALA A 1 276 ? 3.623 -4.544 0.410 1.00 92.44 276 ALA A N 1
ATOM 2291 C CA . ALA A 1 276 ? 3.602 -4.936 -0.994 1.00 92.44 276 ALA A CA 1
ATOM 2292 C C . ALA A 1 276 ? 4.855 -4.496 -1.762 1.00 92.44 276 ALA A C 1
ATOM 2294 O O . ALA A 1 276 ? 5.289 -5.201 -2.675 1.00 92.44 276 ALA A O 1
ATOM 2295 N N . SER A 1 277 ? 5.474 -3.378 -1.380 1.00 90.62 277 SER A N 1
ATOM 2296 C CA . SER A 1 277 ? 6.758 -2.930 -1.931 1.00 90.62 277 SER A CA 1
ATOM 2297 C C . SER A 1 277 ? 7.866 -3.932 -1.616 1.00 90.62 277 SER A C 1
ATOM 2299 O O . SER A 1 277 ? 8.626 -4.298 -2.514 1.00 90.62 277 SER A O 1
ATOM 2301 N N . VAL A 1 278 ? 7.920 -4.423 -0.374 1.00 87.19 278 VAL A N 1
ATOM 2302 C CA . VAL A 1 278 ? 8.880 -5.449 0.069 1.00 87.19 278 VAL A CA 1
ATOM 2303 C C . VAL A 1 278 ? 8.598 -6.790 -0.603 1.00 87.19 278 VAL A C 1
ATOM 2305 O O . VAL A 1 278 ? 9.513 -7.414 -1.133 1.00 87.19 278 VAL A O 1
ATOM 2308 N N . LEU A 1 279 ? 7.336 -7.217 -0.667 1.00 90.19 279 LEU A N 1
ATOM 2309 C CA . LEU A 1 279 ? 6.960 -8.450 -1.366 1.00 90.19 279 LEU A CA 1
ATOM 2310 C C . LEU A 1 279 ? 7.335 -8.390 -2.850 1.00 90.19 279 LEU A C 1
ATOM 2312 O O . LEU A 1 279 ? 7.893 -9.348 -3.379 1.00 90.19 279 LEU A O 1
ATOM 2316 N N . THR A 1 280 ? 7.106 -7.250 -3.507 1.00 91.62 280 THR A N 1
ATOM 2317 C CA . THR A 1 280 ? 7.530 -7.019 -4.896 1.00 91.62 280 THR A CA 1
ATOM 2318 C C . THR A 1 280 ? 9.047 -7.150 -5.037 1.00 91.62 280 THR A C 1
ATOM 2320 O O . THR A 1 280 ? 9.508 -7.842 -5.944 1.00 91.62 280 THR A O 1
ATOM 2323 N N . ALA A 1 281 ? 9.819 -6.589 -4.096 1.00 86.75 281 ALA A N 1
ATOM 2324 C CA . ALA A 1 281 ? 11.275 -6.733 -4.034 1.00 86.75 281 ALA A CA 1
ATOM 2325 C C . ALA A 1 281 ? 11.719 -8.197 -3.977 1.00 86.75 281 ALA A C 1
ATOM 2327 O O . ALA A 1 281 ? 12.560 -8.627 -4.764 1.00 86.75 281 ALA A O 1
ATOM 2328 N N . ILE A 1 282 ? 11.148 -8.953 -3.037 1.00 87.12 282 ILE A N 1
ATOM 2329 C CA . ILE A 1 282 ? 11.514 -10.343 -2.763 1.00 87.12 282 ILE A CA 1
ATOM 2330 C C . ILE A 1 282 ? 11.139 -11.225 -3.953 1.00 87.12 282 ILE A C 1
ATOM 2332 O O . ILE A 1 282 ? 11.976 -11.984 -4.440 1.00 87.12 282 ILE A O 1
ATOM 2336 N N . ILE A 1 283 ? 9.916 -11.085 -4.477 1.00 89.69 283 ILE A N 1
ATOM 2337 C CA . ILE A 1 283 ? 9.473 -11.800 -5.683 1.00 89.69 283 ILE A CA 1
ATOM 2338 C C . ILE A 1 283 ? 10.399 -11.466 -6.856 1.00 89.69 283 ILE A C 1
ATOM 2340 O O . ILE A 1 283 ? 10.796 -12.365 -7.598 1.00 89.69 283 ILE A O 1
ATOM 2344 N N . GLY A 1 284 ? 10.780 -10.195 -7.001 1.00 87.38 284 GLY A N 1
ATOM 2345 C CA . GLY A 1 284 ? 11.749 -9.727 -7.984 1.00 87.38 284 GLY A CA 1
ATOM 2346 C C . GLY A 1 284 ? 13.105 -10.412 -7.864 1.00 87.38 284 GLY A C 1
ATOM 2347 O O . GLY A 1 284 ? 13.592 -10.980 -8.839 1.00 87.38 284 GLY A O 1
ATOM 2348 N N . ALA A 1 285 ? 13.688 -10.411 -6.666 1.00 84.38 285 ALA A N 1
ATOM 2349 C CA . ALA A 1 285 ? 14.982 -11.023 -6.383 1.00 84.38 285 ALA A CA 1
ATOM 2350 C C . ALA A 1 285 ? 14.973 -12.539 -6.635 1.00 84.38 285 ALA A C 1
ATOM 2352 O O . ALA A 1 285 ? 15.844 -13.056 -7.334 1.00 84.38 285 ALA A O 1
ATOM 2353 N N . VAL A 1 286 ? 13.948 -13.249 -6.151 1.00 86.81 286 VAL A N 1
ATOM 2354 C CA . VAL A 1 286 ? 13.799 -14.697 -6.369 1.00 86.81 286 VAL A CA 1
ATOM 2355 C C . VAL A 1 286 ? 13.616 -15.010 -7.853 1.00 86.81 286 VAL A C 1
ATOM 2357 O O . VAL A 1 286 ? 14.263 -15.910 -8.387 1.00 86.81 286 VAL A O 1
ATOM 2360 N N . THR A 1 287 ? 12.779 -14.242 -8.553 1.00 85.94 287 THR A N 1
ATOM 2361 C CA . THR A 1 287 ? 12.574 -14.412 -9.999 1.00 85.94 287 THR A CA 1
ATOM 2362 C C . THR A 1 287 ? 13.869 -14.170 -10.769 1.00 85.94 287 THR A C 1
ATOM 2364 O O . THR A 1 287 ? 14.179 -14.918 -11.695 1.00 85.94 287 THR A O 1
ATOM 2367 N N . TYR A 1 288 ? 14.644 -13.163 -10.371 1.00 80.75 288 TYR A N 1
ATOM 2368 C CA . TYR A 1 288 ? 15.904 -12.814 -11.012 1.00 80.75 288 TYR A CA 1
ATOM 2369 C C . TYR A 1 288 ? 16.997 -13.869 -10.807 1.00 80.75 288 TYR A C 1
ATOM 2371 O O . TYR A 1 288 ? 17.681 -14.218 -11.766 1.00 80.75 288 TYR A O 1
ATOM 2379 N N . TRP A 1 289 ? 17.162 -14.388 -9.587 1.00 80.69 289 TRP A N 1
ATOM 2380 C CA . TRP A 1 289 ? 18.217 -15.360 -9.278 1.00 80.69 289 TRP A CA 1
ATOM 2381 C C . TRP A 1 289 ? 17.880 -16.781 -9.724 1.00 80.69 289 TRP A C 1
ATOM 2383 O O . TRP A 1 289 ? 18.750 -17.481 -10.232 1.00 80.69 289 TRP A O 1
ATOM 2393 N N . PHE A 1 290 ? 16.626 -17.208 -9.570 1.00 82.31 290 PHE A N 1
ATOM 2394 C CA . PHE A 1 290 ? 16.247 -18.608 -9.783 1.00 82.31 290 PHE A CA 1
ATOM 2395 C C . PHE A 1 290 ? 15.539 -18.862 -11.120 1.00 82.31 290 PHE A C 1
ATOM 2397 O O . PHE A 1 290 ? 15.353 -20.017 -11.491 1.00 82.31 290 PHE A O 1
ATOM 2404 N N . ASN A 1 291 ? 15.175 -17.812 -11.866 1.00 79.06 291 ASN A N 1
ATOM 2405 C CA . ASN A 1 291 ? 14.615 -17.850 -13.221 1.00 79.06 291 ASN A CA 1
ATOM 2406 C C . ASN A 1 291 ? 13.521 -18.922 -13.443 1.00 79.06 291 ASN A C 1
ATOM 2408 O O . ASN A 1 291 ? 12.358 -18.675 -13.118 1.00 79.06 291 ASN A O 1
ATOM 2412 N N . GLU A 1 292 ? 13.868 -20.090 -14.000 1.00 82.50 292 GLU A N 1
ATOM 2413 C CA . GLU A 1 292 ? 12.948 -21.211 -14.277 1.00 82.50 292 GLU A CA 1
ATOM 2414 C C . GLU A 1 292 ? 12.538 -21.964 -12.998 1.00 82.50 292 GLU A C 1
ATOM 2416 O O . GLU A 1 292 ? 11.404 -22.420 -12.882 1.00 82.50 292 GLU A O 1
ATOM 2421 N N . TRP A 1 293 ? 13.409 -21.994 -11.987 1.00 86.38 293 TRP A N 1
ATOM 2422 C CA . TRP A 1 293 ? 13.172 -22.629 -10.686 1.00 86.38 293 TRP A CA 1
ATOM 2423 C C . TRP A 1 293 ? 12.432 -21.732 -9.694 1.00 86.38 293 TRP A C 1
ATOM 2425 O O . TRP A 1 293 ? 12.144 -22.159 -8.578 1.00 86.38 293 TRP A O 1
ATOM 2435 N N . ARG A 1 294 ? 12.098 -20.491 -10.076 1.00 86.56 294 ARG A N 1
ATOM 2436 C CA . ARG A 1 294 ? 11.481 -19.503 -9.175 1.00 86.56 294 ARG A CA 1
ATOM 2437 C C . ARG A 1 294 ? 10.237 -20.035 -8.463 1.00 86.56 294 ARG A C 1
ATOM 2439 O O . ARG A 1 294 ? 10.072 -19.791 -7.276 1.00 86.56 294 ARG A O 1
ATOM 2446 N N . VAL A 1 295 ? 9.382 -20.782 -9.168 1.00 86.19 295 VAL A N 1
ATOM 2447 C CA . VAL A 1 295 ? 8.139 -21.328 -8.600 1.00 86.19 295 VAL A CA 1
ATOM 2448 C C . VAL A 1 295 ? 8.468 -22.396 -7.563 1.00 86.19 295 VAL A C 1
ATOM 2450 O O . VAL A 1 295 ? 7.963 -22.333 -6.447 1.00 86.19 295 VAL A O 1
ATOM 2453 N N . THR A 1 296 ? 9.371 -23.318 -7.895 1.00 91.06 296 THR A N 1
ATOM 2454 C CA . THR A 1 296 ? 9.851 -24.354 -6.976 1.00 91.06 296 THR A CA 1
ATOM 2455 C C . THR A 1 296 ? 10.469 -23.742 -5.724 1.00 91.06 296 THR A C 1
ATOM 2457 O O . THR A 1 296 ? 10.125 -24.147 -4.621 1.00 91.06 296 THR A O 1
ATOM 2460 N N . VAL A 1 297 ? 11.326 -22.727 -5.871 1.00 90.31 297 VAL A N 1
ATOM 2461 C CA . VAL A 1 297 ? 11.975 -22.043 -4.740 1.00 90.31 297 VAL A CA 1
ATOM 2462 C C . VAL A 1 297 ? 10.957 -21.329 -3.857 1.00 90.31 297 VAL A C 1
ATOM 2464 O O . VAL A 1 297 ? 11.054 -21.425 -2.638 1.00 90.31 297 VAL A O 1
ATOM 2467 N N . ILE A 1 298 ? 9.954 -20.666 -4.443 1.00 88.62 298 ILE A N 1
ATOM 2468 C CA . ILE A 1 298 ? 8.865 -20.047 -3.674 1.00 88.62 298 ILE A CA 1
ATOM 2469 C C . ILE A 1 298 ? 8.088 -21.115 -2.893 1.00 88.62 298 ILE A C 1
ATOM 2471 O O . ILE A 1 298 ? 7.866 -20.942 -1.699 1.00 88.62 298 ILE A O 1
ATOM 2475 N N . ILE A 1 299 ? 7.710 -22.228 -3.529 1.00 91.81 299 ILE A N 1
ATOM 2476 C CA . ILE A 1 299 ? 6.955 -23.309 -2.875 1.00 91.81 299 ILE A CA 1
ATOM 2477 C C . ILE A 1 299 ? 7.771 -23.938 -1.742 1.00 91.81 299 ILE A C 1
ATOM 2479 O O . ILE A 1 299 ? 7.275 -24.057 -0.625 1.00 91.81 299 ILE A O 1
ATOM 2483 N N . VAL A 1 300 ? 9.029 -24.301 -1.999 1.00 94.31 300 VAL A N 1
ATOM 2484 C CA . VAL A 1 300 ? 9.924 -24.868 -0.981 1.00 94.31 300 VAL A CA 1
ATOM 2485 C C . VAL A 1 300 ? 10.145 -23.870 0.153 1.00 94.31 300 VAL A C 1
ATOM 2487 O O . VAL A 1 300 ? 10.069 -24.253 1.315 1.00 94.31 300 VAL A O 1
ATOM 2490 N N . GLY A 1 301 ? 10.337 -22.586 -0.157 1.00 91.88 301 GLY A N 1
ATOM 2491 C CA . GLY A 1 301 ? 10.442 -21.527 0.844 1.00 91.88 301 GLY A CA 1
ATOM 2492 C C . GLY A 1 301 ? 9.199 -21.432 1.730 1.00 91.88 301 GLY A C 1
ATOM 2493 O O . GLY A 1 301 ? 9.328 -21.379 2.948 1.00 91.88 301 GLY A O 1
ATOM 2494 N N . LEU A 1 302 ? 7.995 -21.490 1.149 1.00 90.88 302 LEU A N 1
ATOM 2495 C CA . LEU A 1 302 ? 6.741 -21.515 1.910 1.00 90.88 302 LEU A CA 1
ATOM 2496 C C . LEU A 1 302 ? 6.623 -22.767 2.792 1.00 90.88 302 LEU A C 1
ATOM 2498 O O . LEU A 1 302 ? 6.183 -22.660 3.935 1.00 90.88 302 LEU A O 1
ATOM 2502 N N . LEU A 1 303 ? 7.046 -23.938 2.303 1.00 94.06 303 LEU A N 1
ATOM 2503 C CA . LEU A 1 303 ? 7.065 -25.174 3.093 1.00 94.06 303 LEU A CA 1
ATOM 2504 C C . LEU A 1 303 ? 8.057 -25.094 4.259 1.00 94.06 303 LEU A C 1
ATOM 2506 O O . LEU A 1 303 ? 7.718 -25.514 5.364 1.00 94.06 303 LEU A O 1
ATOM 2510 N N . ILE A 1 304 ? 9.244 -24.523 4.033 1.00 93.00 304 ILE A N 1
ATOM 2511 C CA . ILE A 1 304 ? 10.253 -24.286 5.072 1.00 93.00 304 ILE A CA 1
ATOM 2512 C C . ILE A 1 304 ? 9.715 -23.310 6.116 1.00 93.00 304 ILE A C 1
ATOM 2514 O O . ILE A 1 304 ? 9.792 -23.610 7.302 1.00 93.00 304 ILE A O 1
ATOM 2518 N N . ILE A 1 305 ? 9.131 -22.181 5.697 1.00 89.38 305 ILE A N 1
ATOM 2519 C CA . ILE A 1 305 ? 8.518 -21.215 6.619 1.00 89.38 305 ILE A CA 1
ATOM 2520 C C . ILE A 1 305 ? 7.453 -21.920 7.456 1.00 89.38 305 ILE A C 1
ATOM 2522 O O . ILE A 1 305 ? 7.533 -21.875 8.676 1.00 89.38 305 ILE A O 1
ATOM 2526 N N . ASN A 1 306 ? 6.529 -22.645 6.821 1.00 90.44 306 ASN A N 1
ATOM 2527 C CA . ASN A 1 306 ? 5.481 -23.395 7.512 1.00 90.44 306 ASN A CA 1
ATOM 2528 C C . ASN A 1 306 ? 6.042 -24.437 8.499 1.00 90.44 306 ASN A C 1
ATOM 2530 O O . ASN A 1 306 ? 5.477 -24.635 9.573 1.00 90.44 306 ASN A O 1
ATOM 2534 N N . PHE A 1 307 ? 7.145 -25.106 8.157 1.00 90.56 307 PHE A N 1
ATOM 2535 C CA . PHE A 1 307 ? 7.820 -26.044 9.053 1.00 90.56 307 PHE A CA 1
ATOM 2536 C C . PHE A 1 307 ? 8.461 -25.328 10.251 1.00 90.56 307 PHE A C 1
ATOM 2538 O O . PHE A 1 307 ? 8.239 -25.732 11.390 1.00 90.56 307 PHE A O 1
ATOM 2545 N N . ILE A 1 308 ? 9.193 -24.235 10.015 1.00 88.88 308 ILE A N 1
ATOM 2546 C CA . ILE A 1 308 ? 9.865 -23.450 11.061 1.00 88.88 308 ILE A CA 1
ATOM 2547 C C . ILE A 1 308 ? 8.842 -22.813 12.008 1.00 88.88 308 ILE A C 1
ATOM 2549 O O . ILE A 1 308 ? 9.025 -22.860 13.225 1.00 88.88 308 ILE A O 1
ATOM 2553 N N . THR A 1 309 ? 7.725 -22.295 11.487 1.00 84.81 309 THR A N 1
ATOM 2554 C CA . THR A 1 309 ? 6.668 -21.670 12.299 1.00 84.81 309 THR A CA 1
ATOM 2555 C C . THR A 1 309 ? 5.935 -22.645 13.220 1.00 84.81 309 THR A C 1
ATOM 2557 O O . THR A 1 309 ? 5.209 -22.200 14.101 1.00 84.81 309 THR A O 1
ATOM 2560 N N . ARG A 1 310 ? 6.109 -23.967 13.057 1.00 82.25 310 ARG A N 1
ATOM 2561 C CA . ARG A 1 310 ? 5.588 -24.957 14.019 1.00 82.25 310 ARG A CA 1
ATOM 2562 C C . ARG A 1 310 ? 6.422 -25.046 15.293 1.00 82.25 310 ARG A C 1
ATOM 2564 O O . ARG A 1 310 ? 5.920 -25.537 16.297 1.00 82.25 310 ARG A O 1
ATOM 2571 N N . SER A 1 311 ? 7.686 -24.628 15.254 1.00 83.25 311 SER A N 1
ATOM 2572 C CA . SER A 1 311 ? 8.548 -24.666 16.435 1.00 83.25 311 SER A CA 1
ATOM 2573 C C . SER A 1 311 ? 8.156 -23.577 17.434 1.00 83.25 311 SER A C 1
ATOM 2575 O O . SER A 1 311 ? 7.819 -22.458 17.043 1.00 83.25 311 SER A O 1
ATOM 2577 N N . GLU A 1 312 ? 8.238 -23.878 18.733 1.00 75.62 312 GLU A N 1
ATOM 2578 C CA . GLU A 1 312 ? 7.902 -22.909 19.786 1.00 75.62 312 GLU A CA 1
ATOM 2579 C C . GLU A 1 312 ? 8.774 -21.648 19.732 1.00 75.62 312 GLU A C 1
ATOM 2581 O O . GLU A 1 312 ? 8.300 -20.565 20.057 1.00 75.62 312 GLU A O 1
ATOM 2586 N N . ALA A 1 313 ? 10.012 -21.759 19.235 1.00 75.00 313 ALA A N 1
ATOM 2587 C CA . ALA A 1 313 ? 10.940 -20.636 19.096 1.00 75.00 313 ALA A CA 1
ATOM 2588 C C . ALA A 1 313 ? 10.438 -19.530 18.147 1.00 75.00 313 ALA A C 1
ATOM 2590 O O . ALA A 1 313 ? 10.796 -18.368 18.322 1.00 75.00 313 ALA A O 1
ATOM 2591 N N . PHE A 1 314 ? 9.613 -19.879 17.153 1.00 70.50 314 PHE A N 1
ATOM 2592 C CA . PHE A 1 314 ? 9.031 -18.925 16.198 1.00 70.50 314 PHE A CA 1
ATOM 2593 C C . PHE A 1 314 ? 7.534 -18.687 16.421 1.00 70.50 314 PHE A C 1
ATOM 2595 O O . PHE A 1 314 ? 6.928 -17.876 15.718 1.00 70.50 314 PHE A O 1
ATOM 2602 N N . ASN A 1 315 ? 6.931 -19.364 17.399 1.00 70.69 315 ASN A N 1
ATOM 2603 C CA . ASN A 1 315 ? 5.546 -19.141 17.768 1.00 70.69 315 ASN A CA 1
ATOM 2604 C C . ASN A 1 315 ? 5.469 -17.939 18.718 1.00 70.69 315 ASN A C 1
ATOM 2606 O O . ASN A 1 315 ? 5.781 -18.039 19.905 1.00 70.69 315 ASN A O 1
ATOM 2610 N N . HIS A 1 316 ? 5.080 -16.775 18.192 1.00 66.38 316 HIS A N 1
ATOM 2611 C CA . HIS A 1 316 ? 4.877 -15.595 19.025 1.00 66.38 316 HIS A CA 1
ATOM 2612 C C . HIS A 1 316 ? 3.623 -15.784 19.885 1.00 66.38 316 HIS A C 1
ATOM 2614 O O . HIS A 1 316 ? 2.492 -15.667 19.409 1.00 66.38 316 HIS A O 1
ATOM 2620 N N . GLN A 1 317 ? 3.823 -16.092 21.164 1.00 69.75 317 GLN A N 1
ATOM 2621 C CA . GLN A 1 317 ? 2.731 -16.230 22.116 1.00 69.75 317 GLN A CA 1
ATOM 2622 C C . GLN A 1 317 ? 2.210 -14.843 22.502 1.00 69.75 317 GLN A C 1
ATOM 2624 O O . GLN A 1 317 ? 2.850 -14.117 23.264 1.00 69.75 317 GLN A O 1
ATOM 2629 N N . ASN A 1 318 ? 1.028 -14.484 21.998 1.00 71.94 318 ASN A N 1
ATOM 2630 C CA . ASN A 1 318 ? 0.308 -13.304 22.468 1.00 71.94 318 ASN A CA 1
ATOM 2631 C C . ASN A 1 318 ? -0.103 -13.516 23.929 1.00 71.94 318 ASN A C 1
ATOM 2633 O O . ASN A 1 318 ? -0.990 -14.313 24.234 1.00 71.94 318 ASN A O 1
ATOM 2637 N N . ARG A 1 319 ? 0.566 -12.803 24.835 1.00 81.19 319 ARG A N 1
ATOM 2638 C CA . ARG A 1 319 ? 0.297 -12.849 26.272 1.00 81.19 319 ARG A CA 1
ATOM 2639 C C . ARG A 1 319 ? -0.904 -11.969 26.603 1.00 81.19 319 ARG A C 1
ATOM 2641 O O . ARG A 1 319 ? -0.957 -10.805 26.214 1.00 81.19 319 ARG A O 1
ATOM 2648 N N . ALA A 1 320 ? -1.868 -12.530 27.321 1.00 78.62 320 ALA A N 1
ATOM 2649 C CA . ALA A 1 320 ? -2.978 -11.789 27.887 1.00 78.62 320 ALA A CA 1
ATOM 2650 C C . ALA A 1 320 ? -2.452 -10.828 28.957 1.00 78.62 320 ALA A C 1
ATOM 2652 O O . ALA A 1 320 ? -1.670 -11.202 29.832 1.00 78.62 320 ALA A O 1
ATOM 2653 N N . TYR A 1 321 ? -2.879 -9.573 28.874 1.00 77.88 321 TYR A N 1
ATOM 2654 C CA . TYR A 1 321 ? -2.477 -8.555 29.832 1.00 77.88 321 TYR A CA 1
ATOM 2655 C C . TYR A 1 321 ? -2.952 -8.922 31.248 1.00 77.88 321 TYR A C 1
ATOM 2657 O O . TYR A 1 321 ? -4.082 -9.375 31.422 1.00 77.88 321 TYR A O 1
ATOM 2665 N N . GLY A 1 322 ? -2.095 -8.726 32.252 1.00 81.56 322 GLY A N 1
ATOM 2666 C CA . GLY A 1 322 ? -2.416 -8.988 33.662 1.00 81.56 322 GLY A CA 1
ATOM 2667 C C . GLY A 1 322 ? -2.281 -10.446 34.121 1.00 81.56 322 GLY A C 1
ATOM 2668 O O . GLY A 1 322 ? -2.494 -10.715 35.299 1.00 81.56 322 GLY A O 1
ATOM 2669 N N . MET A 1 323 ? -1.904 -11.376 33.238 1.00 84.12 323 MET A N 1
ATOM 2670 C CA . MET A 1 323 ? -1.591 -12.760 33.615 1.00 84.12 323 MET A CA 1
ATOM 2671 C C . MET A 1 323 ? -0.111 -12.905 33.995 1.00 84.12 323 MET A C 1
ATOM 2673 O O . MET A 1 323 ? 0.762 -12.311 33.357 1.00 84.12 323 MET A O 1
ATOM 2677 N N . ASP A 1 324 ? 0.176 -13.724 35.009 1.00 85.31 324 ASP A N 1
ATOM 2678 C CA . ASP A 1 324 ? 1.547 -14.086 35.371 1.00 85.31 324 ASP A CA 1
ATOM 2679 C C . ASP A 1 324 ? 2.052 -15.245 34.497 1.00 85.31 324 ASP A C 1
ATOM 2681 O O . ASP A 1 324 ? 1.554 -16.367 34.568 1.00 85.31 324 ASP A O 1
ATOM 2685 N N . TYR A 1 325 ? 3.061 -14.957 33.675 1.00 83.75 325 TYR A N 1
ATOM 2686 C CA . TYR A 1 325 ? 3.729 -15.923 32.797 1.00 83.75 325 TYR A CA 1
ATOM 2687 C C . TYR A 1 325 ? 5.065 -16.427 33.358 1.00 83.75 325 TYR A C 1
ATOM 2689 O O . TYR A 1 325 ? 5.791 -17.128 32.655 1.00 83.75 325 TYR A O 1
ATOM 2697 N N . GLN A 1 326 ? 5.426 -16.034 34.582 1.00 87.88 326 GLN A N 1
ATOM 2698 C CA . GLN A 1 326 ? 6.588 -16.570 35.295 1.00 87.88 326 GLN A CA 1
ATOM 2699 C C . GLN A 1 326 ? 6.231 -17.843 36.068 1.00 87.88 326 GLN A C 1
ATOM 2701 O O . GLN A 1 326 ? 7.095 -18.688 36.301 1.00 87.88 326 GLN A O 1
ATOM 2706 N N . SER A 1 327 ? 4.958 -17.996 36.436 1.00 86.75 327 SER A N 1
ATOM 2707 C CA . SER A 1 327 ? 4.438 -19.201 37.074 1.00 86.75 327 SER A CA 1
ATOM 2708 C C . SER A 1 327 ? 4.476 -20.421 36.134 1.00 86.75 327 SER A C 1
ATOM 2710 O O . SER A 1 327 ? 4.296 -20.272 34.920 1.00 86.75 327 SER A O 1
ATOM 2712 N N . PRO A 1 328 ? 4.668 -21.646 36.669 1.00 88.00 328 PRO A N 1
ATOM 2713 C CA . PRO A 1 328 ? 4.568 -22.872 35.884 1.00 88.00 328 PRO A CA 1
ATOM 2714 C C . PRO A 1 328 ? 3.226 -22.938 35.134 1.00 88.00 328 PRO A C 1
ATOM 2716 O O . PRO A 1 328 ? 2.182 -22.727 35.761 1.00 88.00 328 PRO A O 1
ATOM 2719 N N . PRO A 1 329 ? 3.219 -23.239 33.820 1.00 84.38 329 PRO A N 1
ATOM 2720 C CA . PRO A 1 329 ? 1.985 -23.329 33.054 1.00 84.38 329 PRO A CA 1
ATOM 2721 C C . PRO A 1 329 ? 1.016 -24.337 33.672 1.00 84.38 329 PRO A C 1
ATOM 2723 O O . PRO A 1 329 ? 1.402 -25.454 34.024 1.00 84.38 329 PRO A O 1
ATOM 2726 N N . ALA A 1 330 ? -0.258 -23.958 33.778 1.00 84.19 330 ALA A N 1
ATOM 2727 C CA . ALA A 1 330 ? -1.294 -24.894 34.187 1.00 84.19 330 ALA A CA 1
ATOM 2728 C C . ALA A 1 330 ? -1.372 -26.053 33.179 1.00 84.19 330 ALA A C 1
ATOM 2730 O O . ALA A 1 330 ? -1.375 -25.833 31.966 1.00 84.19 330 ALA A O 1
ATOM 2731 N N . ALA A 1 331 ? -1.449 -27.287 33.681 1.00 87.50 331 ALA A N 1
ATOM 2732 C CA . ALA A 1 331 ? -1.579 -28.464 32.831 1.00 87.50 331 ALA A CA 1
ATOM 2733 C C . ALA A 1 331 ? -2.893 -28.397 32.034 1.00 87.50 331 ALA A C 1
ATOM 2735 O O . ALA A 1 331 ? -3.979 -28.406 32.613 1.00 87.50 331 ALA A O 1
ATOM 2736 N N . TYR A 1 332 ? -2.794 -28.333 30.705 1.00 85.38 332 TYR A N 1
ATOM 2737 C CA . TYR A 1 332 ? -3.951 -28.329 29.812 1.00 85.38 332 TYR A CA 1
ATOM 2738 C C . TYR A 1 332 ? -4.323 -29.767 29.426 1.00 85.38 332 TYR A C 1
ATOM 2740 O O . TYR A 1 332 ? -4.049 -30.218 28.315 1.00 85.38 332 TYR A O 1
ATOM 2748 N N . THR A 1 333 ? -4.899 -30.508 30.377 1.00 91.88 333 THR A N 1
ATOM 2749 C CA . THR A 1 333 ? -5.381 -31.884 30.167 1.00 91.88 333 THR A CA 1
ATOM 2750 C C . THR A 1 333 ? -6.865 -32.007 30.489 1.00 91.88 333 THR A C 1
ATOM 2752 O O . THR A 1 333 ? -7.429 -31.181 31.210 1.00 91.88 333 THR A O 1
ATOM 2755 N N . VAL A 1 334 ? -7.508 -33.045 29.950 1.00 88.50 334 VAL A N 1
ATOM 2756 C CA . VAL A 1 334 ? -8.937 -33.304 30.176 1.00 88.50 334 VAL A CA 1
ATOM 2757 C C . VAL A 1 334 ? -9.214 -33.514 31.661 1.00 88.50 334 VAL A C 1
ATOM 2759 O O . VAL A 1 334 ? -10.173 -32.954 32.183 1.00 88.50 334 VAL A O 1
ATOM 2762 N N . GLU A 1 335 ? -8.340 -34.242 32.353 1.00 88.81 335 GLU A N 1
ATOM 2763 C CA . GLU A 1 335 ? -8.441 -34.502 33.789 1.00 88.81 335 GLU A CA 1
ATOM 2764 C C . GLU A 1 335 ? -8.358 -33.193 34.569 1.00 88.81 335 GLU A C 1
ATOM 2766 O O . GLU A 1 335 ? -9.195 -32.933 35.428 1.00 88.81 335 GLU A O 1
ATOM 2771 N N . LYS A 1 336 ? -7.404 -32.313 34.223 1.00 86.56 336 LYS A N 1
ATOM 2772 C CA . LYS A 1 336 ? -7.282 -31.033 34.917 1.00 86.56 336 LYS A CA 1
ATOM 2773 C C . LYS A 1 336 ? -8.503 -30.152 34.688 1.00 86.56 336 LYS A C 1
ATOM 2775 O O . LYS A 1 336 ? -8.954 -29.530 35.641 1.00 86.56 336 LYS A O 1
ATOM 2780 N N . ILE A 1 337 ? -9.048 -30.115 33.468 1.00 86.00 337 ILE A N 1
ATOM 2781 C CA . ILE A 1 337 ? -10.280 -29.377 33.142 1.00 86.00 337 ILE A CA 1
ATOM 2782 C C . ILE A 1 337 ? -11.464 -29.924 33.950 1.00 86.00 337 ILE A C 1
ATOM 2784 O O . ILE A 1 337 ? -12.217 -29.142 34.528 1.00 86.00 337 ILE A O 1
ATOM 2788 N N . GLN A 1 338 ? -11.605 -31.249 34.037 1.00 85.81 338 GLN A N 1
ATOM 2789 C CA . GLN A 1 338 ? -12.644 -31.898 34.839 1.00 85.81 338 GLN A CA 1
ATOM 2790 C C . GLN A 1 338 ? -12.495 -31.591 36.330 1.00 85.81 338 GLN A C 1
ATOM 2792 O O . GLN A 1 338 ? -13.496 -31.291 36.977 1.00 85.81 338 GLN A O 1
ATOM 2797 N N . ASP A 1 339 ? -11.267 -31.581 36.852 1.00 84.19 339 ASP A N 1
ATOM 2798 C CA . ASP A 1 339 ? -10.980 -31.194 38.234 1.00 84.19 339 ASP A CA 1
ATOM 2799 C C . ASP A 1 339 ? -11.416 -29.754 38.521 1.00 84.19 339 ASP A C 1
ATOM 2801 O O . ASP A 1 339 ? -12.025 -29.503 39.562 1.00 84.19 339 ASP A O 1
ATOM 2805 N N . VAL A 1 340 ? -11.151 -28.798 37.612 1.00 82.00 340 VAL A N 1
ATOM 2806 C CA . VAL A 1 340 ? -11.593 -27.402 37.816 1.00 82.00 340 VAL A CA 1
ATOM 2807 C C . VAL A 1 340 ? -13.116 -27.268 37.736 1.00 82.00 340 VAL A C 1
ATOM 2809 O O . VAL A 1 340 ? -13.691 -26.398 38.382 1.00 82.00 340 VAL A O 1
ATOM 2812 N N . CYS A 1 341 ? -13.777 -28.148 36.982 1.00 80.88 341 CYS A N 1
ATOM 2813 C CA . CYS A 1 341 ? -15.235 -28.254 36.917 1.00 80.88 341 CYS A CA 1
ATOM 2814 C C . CYS A 1 341 ? -15.825 -29.205 37.979 1.00 80.88 341 CYS A C 1
ATOM 2816 O O . CYS A 1 341 ? -17.010 -29.541 37.913 1.00 80.88 341 CYS A O 1
ATOM 2818 N N . GLY A 1 342 ? -15.021 -29.659 38.944 1.00 83.69 342 GLY A N 1
ATOM 2819 C CA . GLY A 1 342 ? -15.436 -30.615 39.962 1.00 83.69 342 GLY A CA 1
ATOM 2820 C C . GLY A 1 342 ? -16.477 -30.046 40.931 1.00 83.69 342 GLY A C 1
ATOM 2821 O O . GLY A 1 342 ? -16.490 -28.852 41.239 1.00 83.69 342 GLY A O 1
ATOM 2822 N N . ALA A 1 343 ? -17.324 -30.927 41.476 1.00 75.69 343 ALA A N 1
ATOM 2823 C CA . ALA A 1 343 ? -18.413 -30.552 42.384 1.00 75.69 343 ALA A CA 1
ATOM 2824 C C . ALA A 1 343 ? -17.985 -29.647 43.567 1.00 75.69 343 ALA A C 1
ATOM 2826 O O . ALA A 1 343 ? -18.698 -28.683 43.835 1.00 75.69 343 ALA A O 1
ATOM 2827 N N . PRO A 1 344 ? -16.832 -29.852 44.244 1.00 84.56 344 PRO A N 1
ATOM 2828 C CA . PRO A 1 344 ? -16.429 -28.987 45.359 1.00 84.56 344 PRO A CA 1
ATOM 2829 C C . PRO A 1 344 ? -16.149 -27.532 44.955 1.00 84.56 344 PRO A C 1
ATOM 2831 O O . PRO A 1 344 ? -16.479 -26.612 45.702 1.00 84.56 344 PRO A O 1
ATOM 2834 N N . LEU A 1 345 ? -15.552 -27.313 43.778 1.00 86.06 345 LEU A N 1
ATOM 2835 C CA . LEU A 1 345 ? -15.293 -25.971 43.244 1.00 86.06 345 LEU A CA 1
ATOM 2836 C C . LEU A 1 345 ? -16.592 -25.308 42.797 1.00 86.06 345 LEU A C 1
ATOM 2838 O O . LEU A 1 345 ? -16.831 -24.157 43.141 1.00 86.06 345 LEU A O 1
ATOM 2842 N N . VAL A 1 346 ? -17.473 -26.064 42.138 1.00 86.62 346 VAL A N 1
ATOM 2843 C CA . VAL A 1 346 ? -18.801 -25.581 41.743 1.00 86.62 346 VAL A CA 1
ATOM 2844 C C . VAL A 1 346 ? -19.621 -25.142 42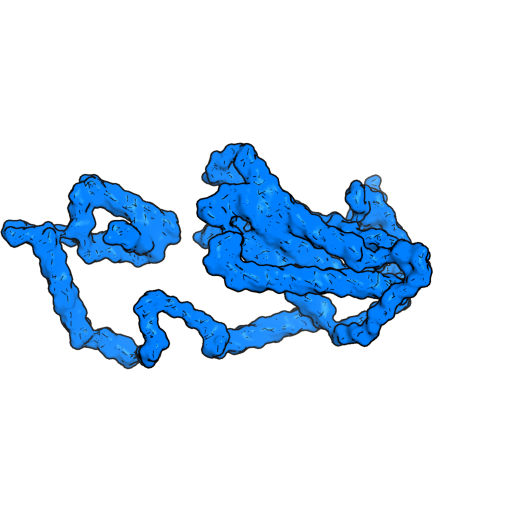.959 1.00 86.62 346 VAL A C 1
ATOM 2846 O O . VAL A 1 346 ? -20.233 -24.078 42.927 1.00 86.62 346 VAL A O 1
ATOM 2849 N N . GLU A 1 347 ? -19.629 -25.917 44.046 1.00 90.75 347 GLU A N 1
ATOM 2850 C CA . GLU A 1 347 ? -20.341 -25.527 45.271 1.00 90.75 347 GLU A CA 1
ATOM 2851 C C . GLU A 1 347 ? -19.711 -24.302 45.946 1.00 90.75 347 GLU A C 1
ATOM 2853 O O . GLU A 1 347 ? -20.428 -23.421 46.425 1.00 90.75 347 GLU A O 1
ATOM 2858 N N . LYS A 1 348 ? -18.378 -24.186 45.920 1.00 92.06 348 LYS A N 1
ATOM 2859 C CA . LYS A 1 348 ? -17.680 -22.989 46.402 1.00 92.06 348 LYS A CA 1
ATOM 2860 C C . LYS A 1 348 ? -18.038 -21.747 45.575 1.00 92.06 348 LYS A C 1
ATOM 2862 O O . LYS A 1 348 ? -18.337 -20.704 46.154 1.00 92.06 348 LYS A O 1
ATOM 2867 N N . ASP A 1 349 ? -18.061 -21.861 44.250 1.00 91.38 349 ASP A N 1
ATOM 2868 C CA . ASP A 1 349 ? -18.413 -20.767 43.339 1.00 91.38 349 ASP A CA 1
ATOM 2869 C C . ASP A 1 349 ? -19.887 -20.371 43.480 1.00 91.38 349 ASP A C 1
ATOM 2871 O O . ASP A 1 349 ? -20.213 -19.180 43.484 1.00 91.38 349 ASP A O 1
ATOM 2875 N N . LYS A 1 350 ? -20.786 -21.345 43.676 1.00 93.12 350 LYS A N 1
ATOM 2876 C CA . LYS A 1 350 ? -22.192 -21.088 44.021 1.00 93.12 350 LYS A CA 1
ATOM 2877 C C . LYS A 1 350 ? -22.304 -20.305 45.323 1.00 93.12 350 LYS A C 1
ATOM 2879 O O . LYS A 1 350 ? -22.996 -19.291 45.345 1.00 93.12 350 LYS A O 1
ATOM 2884 N N . ALA A 1 351 ? -21.618 -20.733 46.383 1.00 95.50 351 ALA A N 1
ATOM 2885 C CA . ALA A 1 351 ? -21.646 -20.046 47.672 1.00 95.50 351 ALA A CA 1
ATOM 2886 C C . ALA A 1 351 ? -21.130 -18.600 47.558 1.00 95.50 351 ALA A C 1
ATOM 2888 O O . ALA A 1 351 ? -21.789 -17.674 48.032 1.00 95.50 351 ALA A O 1
ATOM 2889 N N . ALA A 1 352 ? -20.015 -18.388 46.850 1.00 95.81 352 ALA A N 1
ATOM 2890 C CA . ALA A 1 352 ? -19.477 -17.054 46.583 1.00 95.81 352 ALA A CA 1
ATOM 2891 C C . ALA A 1 352 ? -20.445 -16.191 45.749 1.00 95.81 352 ALA A C 1
ATOM 2893 O O . ALA A 1 352 ? -20.651 -15.012 46.039 1.00 95.81 352 ALA A O 1
ATOM 2894 N N . THR A 1 353 ? -21.096 -16.777 44.742 1.00 94.00 353 THR A N 1
ATOM 2895 C CA . THR A 1 353 ? -22.094 -16.081 43.915 1.00 94.00 353 THR A CA 1
ATOM 2896 C C . THR A 1 353 ? -23.323 -15.691 44.735 1.00 94.00 353 THR A C 1
ATOM 2898 O O . THR A 1 353 ? -23.822 -14.577 44.597 1.00 94.00 353 THR A O 1
ATOM 2901 N N . VAL A 1 354 ? -23.793 -16.560 45.635 1.00 94.69 354 VAL A N 1
ATOM 2902 C CA . VAL A 1 354 ? -24.892 -16.250 46.562 1.00 94.69 354 VAL A CA 1
ATOM 2903 C C . VAL A 1 354 ? -24.526 -15.074 47.469 1.00 94.69 354 VAL A C 1
ATOM 2905 O O . VAL A 1 354 ? -25.350 -14.187 47.678 1.00 94.69 354 VAL A O 1
ATOM 2908 N N . GLU A 1 355 ? -23.290 -15.014 47.965 1.00 95.50 355 GLU A N 1
ATOM 2909 C CA . GLU A 1 355 ? -22.805 -13.878 48.756 1.00 95.50 355 GLU A CA 1
ATOM 2910 C C . GLU A 1 355 ? -22.817 -12.565 47.952 1.00 95.50 355 GLU A C 1
ATOM 2912 O O . GLU A 1 355 ? -23.296 -11.541 48.444 1.00 95.50 355 GLU A O 1
ATOM 2917 N N . ILE A 1 356 ? -22.363 -12.595 46.693 1.00 92.56 356 ILE A N 1
ATOM 2918 C CA . ILE A 1 356 ? -22.414 -11.445 45.773 1.00 92.56 356 ILE A CA 1
ATOM 2919 C C . ILE A 1 356 ? -23.862 -10.997 45.539 1.00 92.56 356 ILE A C 1
ATOM 2921 O O . ILE A 1 356 ? -24.161 -9.805 45.624 1.00 92.56 356 ILE A O 1
ATOM 2925 N N . LEU A 1 357 ? -24.772 -11.941 45.287 1.00 90.62 357 LEU A N 1
ATOM 2926 C CA . LEU A 1 357 ? -26.186 -11.655 45.047 1.00 90.62 357 LEU A CA 1
ATOM 2927 C C . LEU A 1 357 ? -26.891 -11.101 46.288 1.00 90.62 357 LEU A C 1
ATOM 2929 O O . LEU A 1 357 ? -27.726 -10.212 46.151 1.00 90.62 357 LEU A O 1
ATOM 2933 N N . ASN A 1 358 ? -26.541 -11.568 47.490 1.00 89.69 358 ASN A N 1
ATOM 2934 C CA . ASN A 1 358 ? -27.063 -11.009 48.738 1.00 89.69 358 ASN A CA 1
ATOM 2935 C C . ASN A 1 358 ? -26.611 -9.555 48.924 1.00 89.69 358 ASN A C 1
ATOM 2937 O O . ASN A 1 358 ? -27.448 -8.693 49.178 1.00 89.69 358 ASN A O 1
ATOM 2941 N N . ARG A 1 359 ? -25.325 -9.251 48.697 1.00 90.12 359 ARG A N 1
ATOM 2942 C CA . ARG A 1 359 ? -24.826 -7.862 48.733 1.00 90.12 359 ARG A CA 1
ATOM 2943 C C . ARG A 1 359 ? -25.506 -6.975 47.692 1.00 90.12 359 ARG A C 1
ATOM 2945 O O . ARG A 1 359 ? -25.864 -5.839 47.991 1.00 90.12 359 ARG A O 1
ATOM 2952 N N . TRP A 1 360 ? -25.688 -7.489 46.475 1.00 90.12 360 TRP A N 1
ATOM 2953 C CA . TRP A 1 360 ? -26.410 -6.782 45.417 1.00 90.12 360 TRP A CA 1
ATOM 2954 C C . TRP A 1 360 ? -27.866 -6.514 45.815 1.00 90.12 360 TRP A C 1
ATOM 2956 O O . TRP A 1 360 ? -28.337 -5.388 45.671 1.00 90.12 360 TRP A O 1
ATOM 2966 N N . ARG A 1 361 ? -28.564 -7.514 46.366 1.00 87.44 361 ARG A N 1
ATOM 2967 C CA . ARG A 1 361 ? -29.944 -7.379 46.845 1.00 87.44 361 ARG A CA 1
ATOM 2968 C C . ARG A 1 361 ? -30.048 -6.293 47.909 1.00 87.44 361 ARG A C 1
ATOM 2970 O O . ARG A 1 361 ? -30.927 -5.448 47.802 1.00 87.44 361 ARG A O 1
ATOM 2977 N N . ASP A 1 362 ? -29.152 -6.301 48.892 1.00 86.75 362 ASP A N 1
ATOM 2978 C CA . ASP A 1 362 ? -29.167 -5.339 49.997 1.00 86.75 362 ASP A CA 1
ATOM 2979 C C . ASP A 1 362 ? -28.873 -3.905 49.509 1.00 86.75 362 ASP A C 1
ATOM 2981 O O . ASP A 1 362 ? -29.425 -2.947 50.051 1.00 86.75 362 ASP A O 1
ATOM 2985 N N . LYS A 1 363 ? -28.068 -3.750 48.441 1.00 85.44 363 LYS A N 1
ATOM 2986 C CA . LYS A 1 363 ? -27.875 -2.469 47.735 1.00 85.44 363 LYS A CA 1
ATOM 2987 C C . LYS A 1 363 ? -29.144 -2.032 46.989 1.00 85.44 363 LYS A C 1
ATOM 2989 O O . LYS A 1 363 ? -29.524 -0.869 47.069 1.00 85.44 363 LYS A O 1
ATOM 2994 N N . ALA A 1 364 ? -29.767 -2.939 46.237 1.00 83.94 364 ALA A N 1
ATOM 2995 C CA . ALA A 1 364 ? -30.876 -2.624 45.333 1.00 83.94 364 ALA A CA 1
ATOM 2996 C C . ALA A 1 364 ? -32.236 -2.473 46.044 1.00 83.94 364 ALA A C 1
ATOM 2998 O O . ALA A 1 364 ? -33.134 -1.816 45.521 1.00 83.94 364 ALA A O 1
ATOM 2999 N N . ALA A 1 365 ? -32.412 -3.075 47.222 1.00 82.62 365 ALA A N 1
ATOM 3000 C CA . ALA A 1 365 ? -33.596 -2.912 48.061 1.00 82.62 365 ALA A CA 1
ATOM 3001 C C . ALA A 1 365 ? -33.227 -3.068 49.550 1.00 82.62 365 ALA A C 1
ATOM 3003 O O . ALA A 1 365 ? -33.053 -4.194 50.026 1.00 82.62 365 ALA A O 1
ATOM 3004 N N . PRO A 1 366 ? -33.144 -1.960 50.309 1.00 70.25 366 PRO A N 1
ATOM 3005 C CA . PRO A 1 366 ? -32.900 -1.997 51.748 1.00 70.25 366 PRO A CA 1
ATOM 3006 C C . PRO A 1 366 ? -33.980 -2.778 52.516 1.00 70.25 366 PRO A C 1
ATOM 3008 O O . PRO A 1 366 ? -35.123 -2.913 52.066 1.00 70.25 366 PRO A O 1
ATOM 3011 N N . ALA A 1 367 ? -33.628 -3.255 53.713 1.00 69.06 367 ALA A N 1
ATOM 3012 C CA . ALA A 1 367 ? -34.495 -4.078 54.558 1.00 69.06 367 ALA A CA 1
ATOM 3013 C C . ALA A 1 367 ? -35.919 -3.497 54.713 1.00 69.06 367 ALA A C 1
ATOM 3015 O O . ALA A 1 367 ? -36.098 -2.314 54.998 1.00 69.06 367 ALA A O 1
ATOM 3016 N N . GLY A 1 368 ? -36.933 -4.348 54.522 1.00 70.69 368 GLY A N 1
ATOM 3017 C CA . GLY A 1 368 ? -38.354 -3.978 54.589 1.00 70.69 368 GLY A CA 1
ATOM 3018 C C . GLY A 1 368 ? -39.028 -3.721 53.235 1.00 70.69 368 GLY A C 1
ATOM 3019 O O . GLY A 1 368 ? -40.246 -3.568 53.194 1.00 70.69 368 GLY A O 1
ATOM 3020 N N . HIS A 1 369 ? -38.274 -3.724 52.131 1.00 74.56 369 HIS A N 1
ATOM 3021 C CA . HIS A 1 369 ? -38.813 -3.604 50.772 1.00 74.56 369 HIS A CA 1
ATOM 3022 C C . HIS A 1 369 ? -39.000 -4.981 50.106 1.00 74.56 369 HIS A C 1
ATOM 3024 O O . HIS A 1 369 ? -38.302 -5.938 50.455 1.00 74.56 369 HIS A O 1
ATOM 3030 N N . PRO A 1 370 ? -39.937 -5.115 49.146 1.00 77.56 370 PRO A N 1
ATOM 3031 C CA . PRO A 1 370 ? -40.072 -6.336 48.357 1.00 77.56 370 PRO A CA 1
ATOM 3032 C C . PRO A 1 370 ? -38.790 -6.622 47.551 1.00 77.56 370 PRO A C 1
ATOM 3034 O O . PRO A 1 370 ? -38.059 -5.685 47.219 1.00 77.56 370 PRO A O 1
ATOM 3037 N N . PRO A 1 371 ? -38.521 -7.895 47.195 1.00 78.50 371 PRO A N 1
ATOM 3038 C CA . PRO A 1 371 ? -37.328 -8.266 46.439 1.00 78.50 371 PRO A CA 1
ATOM 3039 C C . PRO A 1 371 ? -37.178 -7.429 45.155 1.00 78.50 371 PRO A C 1
ATOM 3041 O O . PRO A 1 371 ? -38.142 -7.324 44.386 1.00 78.50 371 PRO A O 1
ATOM 3044 N N . PRO A 1 372 ? -35.994 -6.843 44.891 1.00 83.31 372 PRO A N 1
ATOM 3045 C CA . PRO A 1 372 ? -35.789 -6.008 43.719 1.00 83.31 372 PRO A CA 1
ATOM 3046 C C . PRO A 1 372 ? -35.795 -6.871 42.456 1.00 83.31 372 PRO A C 1
ATOM 3048 O O . PRO A 1 372 ? -35.330 -8.014 42.453 1.00 83.31 372 PRO A O 1
ATOM 3051 N N . ARG A 1 373 ? -36.289 -6.319 41.342 1.00 87.44 373 ARG A N 1
ATOM 3052 C CA . ARG A 1 373 ? -36.136 -6.969 40.034 1.00 87.44 373 ARG A CA 1
ATOM 3053 C C . ARG A 1 373 ? -34.669 -6.906 39.619 1.00 87.44 373 ARG A C 1
ATOM 3055 O O . ARG A 1 373 ? -34.088 -5.822 39.590 1.00 87.44 373 ARG A O 1
ATOM 3062 N N . MET A 1 374 ? -34.101 -8.064 39.297 1.00 89.25 374 MET A N 1
ATOM 3063 C CA . MET A 1 374 ? -32.744 -8.175 38.771 1.00 89.25 374 MET A CA 1
ATOM 3064 C C . MET A 1 374 ? -32.724 -7.825 37.287 1.00 89.25 374 MET A C 1
ATOM 3066 O O . MET A 1 374 ? -33.515 -8.365 36.512 1.00 89.25 374 MET A O 1
ATOM 3070 N N . VAL A 1 375 ? -31.795 -6.954 36.896 1.00 92.06 375 VAL A N 1
ATOM 3071 C CA . VAL A 1 375 ? -31.546 -6.615 35.494 1.00 92.06 375 VAL A CA 1
ATOM 3072 C C . VAL A 1 375 ? -30.238 -7.259 35.038 1.00 92.06 375 VAL A C 1
ATOM 3074 O O . VAL A 1 375 ? -29.220 -7.205 35.731 1.00 92.06 375 VAL A O 1
ATOM 3077 N N . ILE A 1 376 ? -30.274 -7.871 33.854 1.00 94.62 376 ILE A N 1
ATOM 3078 C CA . ILE A 1 376 ? -29.098 -8.397 33.158 1.00 94.62 376 ILE A CA 1
ATOM 3079 C C . ILE A 1 376 ? -29.002 -7.671 31.821 1.00 94.62 376 ILE A C 1
ATOM 3081 O O . ILE A 1 376 ? -29.892 -7.791 30.978 1.00 94.62 376 ILE A O 1
ATOM 3085 N N . LEU A 1 377 ? -27.916 -6.930 31.619 1.00 95.06 377 LEU A N 1
ATOM 3086 C CA . LEU A 1 377 ? -27.651 -6.252 30.356 1.00 95.06 377 LEU A CA 1
ATOM 3087 C C . LEU A 1 377 ? -26.874 -7.190 29.437 1.00 95.06 377 LEU A C 1
ATOM 3089 O O . LEU A 1 377 ? -25.792 -7.660 29.785 1.00 95.06 377 LEU A O 1
ATOM 3093 N N . SER A 1 378 ? -27.439 -7.466 28.263 1.00 96.31 378 SER A N 1
ATOM 3094 C CA . SER A 1 378 ? -26.831 -8.317 27.237 1.00 96.31 378 SER A CA 1
ATOM 3095 C C . SER A 1 378 ? -26.581 -7.514 25.967 1.00 96.31 378 SER A C 1
ATOM 3097 O O . SER A 1 378 ? -27.525 -7.031 25.343 1.00 96.31 378 SER A O 1
ATOM 3099 N N . VAL A 1 379 ? -25.316 -7.373 25.573 1.00 95.88 379 VAL A N 1
ATOM 3100 C CA . VAL A 1 379 ? -24.909 -6.535 24.435 1.00 95.88 379 VAL A CA 1
ATOM 3101 C C . VAL A 1 379 ? -24.298 -7.345 23.297 1.00 95.88 379 VAL A C 1
ATOM 3103 O O . VAL A 1 379 ? -23.514 -8.275 23.487 1.00 95.88 379 VAL A O 1
ATOM 3106 N N . SER A 1 380 ? -24.657 -6.972 22.071 1.00 93.56 380 SER A N 1
ATOM 3107 C CA . SER A 1 380 ? -24.172 -7.629 20.855 1.00 93.56 380 SER A CA 1
ATOM 3108 C C . SER A 1 380 ? -22.754 -7.185 20.485 1.00 93.56 380 SER A C 1
ATOM 3110 O O . SER A 1 380 ? -22.343 -6.063 20.773 1.00 93.56 380 SER A O 1
ATOM 3112 N N . GLY A 1 381 ? -22.019 -8.047 19.778 1.00 91.06 381 GLY A N 1
ATOM 3113 C CA . GLY A 1 381 ? -20.748 -7.679 19.152 1.00 91.06 381 GLY A CA 1
ATOM 3114 C C . GLY A 1 381 ? -20.924 -6.863 17.868 1.00 91.06 381 GLY A C 1
ATOM 3115 O O . GLY A 1 381 ? -21.980 -6.876 17.241 1.00 91.06 381 GLY A O 1
ATOM 3116 N N . GLY A 1 382 ? -19.866 -6.162 17.455 1.00 87.38 382 GLY A N 1
ATOM 3117 C CA . GLY A 1 382 ? -19.875 -5.360 16.222 1.00 87.38 382 GLY A CA 1
ATOM 3118 C C . GLY A 1 382 ? -18.782 -4.293 16.145 1.00 87.38 382 GLY A C 1
ATOM 3119 O O . GLY A 1 382 ? -19.017 -3.222 15.585 1.00 87.38 382 GLY A O 1
ATOM 3120 N N . GLY A 1 383 ? -17.611 -4.564 16.735 1.00 87.94 383 GLY A N 1
ATOM 3121 C CA . GLY A 1 383 ? -16.484 -3.627 16.780 1.00 87.94 383 GLY A CA 1
ATOM 3122 C C . GLY A 1 383 ? -16.832 -2.293 17.449 1.00 87.94 383 GLY A C 1
ATOM 3123 O O . GLY A 1 383 ? -17.727 -2.224 18.291 1.00 87.94 383 GLY A O 1
ATOM 3124 N N . LEU A 1 384 ? -16.143 -1.224 17.046 1.00 84.81 384 LEU A N 1
ATOM 3125 C CA . LEU A 1 384 ? -16.309 0.112 17.634 1.00 84.81 384 LEU A CA 1
ATOM 3126 C C . LEU A 1 384 ? -17.749 0.636 17.540 1.00 84.81 384 LEU A C 1
ATOM 3128 O O . LEU A 1 384 ? -18.243 1.236 18.485 1.00 84.81 384 LEU A O 1
ATOM 3132 N N . LYS A 1 385 ? -18.470 0.317 16.459 1.00 89.12 385 LYS A N 1
ATOM 3133 C CA . LYS A 1 385 ? -19.883 0.694 16.311 1.00 89.12 385 LYS A CA 1
ATOM 3134 C C . LYS A 1 385 ? -20.761 0.096 17.411 1.00 89.12 385 LYS A C 1
ATOM 3136 O O . LYS A 1 385 ? -21.583 0.804 17.980 1.00 89.12 385 LYS A O 1
ATOM 3141 N N . ALA A 1 386 ? -20.597 -1.195 17.710 1.00 93.81 386 ALA A N 1
ATOM 3142 C CA . ALA A 1 386 ? -21.336 -1.823 18.804 1.00 93.81 386 ALA A CA 1
ATOM 3143 C C . ALA A 1 386 ? -20.912 -1.269 20.169 1.00 93.81 386 ALA A C 1
ATOM 3145 O O . ALA A 1 386 ? -21.765 -1.141 21.038 1.00 93.81 386 ALA A O 1
ATOM 3146 N N . ALA A 1 387 ? -19.635 -0.904 20.339 1.00 95.69 387 ALA A N 1
ATOM 3147 C CA . ALA A 1 387 ? -19.150 -0.271 21.564 1.00 95.69 387 ALA A CA 1
ATOM 3148 C C . ALA A 1 387 ? -19.848 1.072 21.817 1.00 95.69 387 ALA A C 1
ATOM 3150 O O . ALA A 1 387 ? -20.488 1.239 22.853 1.00 95.69 387 ALA A O 1
ATOM 3151 N N . SER A 1 388 ? -19.799 1.987 20.843 1.00 94.94 388 SER A N 1
ATOM 3152 C CA . SER A 1 388 ? -20.438 3.303 20.942 1.00 94.94 388 SER A CA 1
ATOM 3153 C C . SER A 1 388 ? -21.955 3.192 21.080 1.00 94.94 388 SER A C 1
ATOM 3155 O O . SER A 1 388 ? -22.544 3.868 21.917 1.00 94.94 388 SER A O 1
ATOM 3157 N N . TRP A 1 389 ? -22.595 2.311 20.303 1.00 95.44 389 TRP A N 1
ATOM 3158 C CA . TRP A 1 389 ? -24.043 2.113 20.368 1.00 95.44 389 TRP A CA 1
ATOM 3159 C C . TRP A 1 389 ? -24.495 1.559 21.719 1.00 95.44 389 TRP A C 1
ATOM 3161 O O . TRP A 1 389 ? -25.417 2.099 22.322 1.00 95.44 389 TRP A O 1
ATOM 3171 N N . ALA A 1 390 ? -23.849 0.495 22.206 1.00 96.25 390 ALA A N 1
ATOM 3172 C CA . ALA A 1 390 ? -24.215 -0.117 23.477 1.00 96.25 390 ALA A CA 1
ATOM 3173 C C . ALA A 1 390 ? -24.051 0.884 24.626 1.00 96.25 390 ALA A C 1
ATOM 3175 O O . ALA A 1 390 ? -24.982 1.059 25.409 1.00 96.25 390 ALA A O 1
ATOM 3176 N N . MET A 1 391 ? -22.909 1.578 24.678 1.00 96.19 391 MET A N 1
ATOM 3177 C CA . MET A 1 391 ? -22.632 2.611 25.677 1.00 96.19 391 MET A CA 1
ATOM 3178 C C . MET A 1 391 ? -23.696 3.713 25.643 1.00 96.19 391 MET A C 1
ATOM 3180 O O . MET A 1 391 ? -24.333 3.961 26.662 1.00 96.19 391 MET A O 1
ATOM 3184 N N . GLN A 1 392 ? -23.979 4.282 24.466 1.00 96.44 392 GLN A N 1
ATOM 3185 C CA . GLN A 1 392 ? -24.969 5.349 24.320 1.00 96.44 392 GLN A CA 1
ATOM 3186 C C . GLN A 1 392 ? -26.368 4.905 24.761 1.00 96.44 392 GLN A C 1
ATOM 3188 O O . GLN A 1 392 ? -27.046 5.638 25.479 1.00 96.44 392 GLN A O 1
ATOM 3193 N N . VAL A 1 393 ? -26.815 3.718 24.338 1.00 96.44 393 VAL A N 1
ATOM 3194 C CA . VAL A 1 393 ? -28.152 3.202 24.670 1.00 96.44 393 VAL A CA 1
ATOM 3195 C C . VAL A 1 393 ? -28.293 2.991 26.170 1.00 96.44 393 VAL A C 1
ATOM 3197 O O . VAL A 1 393 ? -29.277 3.447 26.747 1.00 96.44 393 VAL A O 1
ATOM 3200 N N . VAL A 1 394 ? -27.321 2.336 26.811 1.00 96.31 394 VAL A N 1
ATOM 3201 C CA . VAL A 1 394 ? -27.402 2.054 28.249 1.00 96.31 394 VAL A CA 1
ATOM 3202 C C . VAL A 1 394 ? -27.236 3.327 29.068 1.00 96.31 394 VAL A C 1
ATOM 3204 O O . VAL A 1 394 ? -28.015 3.528 29.990 1.00 96.31 394 VAL A O 1
ATOM 3207 N N . GLN A 1 395 ? -26.320 4.226 28.701 1.00 95.94 395 GLN A N 1
ATOM 3208 C CA . GLN A 1 395 ? -26.167 5.518 29.375 1.00 95.94 395 GLN A CA 1
ATOM 3209 C C . GLN A 1 395 ? -27.446 6.356 29.292 1.00 95.94 395 GLN A C 1
ATOM 3211 O O . GLN A 1 395 ? -27.878 6.941 30.281 1.00 95.94 395 GLN A O 1
ATOM 3216 N N . THR A 1 396 ? -28.073 6.400 28.113 1.00 97.50 396 THR A N 1
ATOM 3217 C CA . THR A 1 396 ? -29.323 7.145 27.915 1.00 97.50 396 THR A CA 1
ATOM 3218 C C . THR A 1 396 ? -30.459 6.506 28.710 1.00 97.50 396 THR A C 1
ATOM 3220 O O . THR A 1 396 ? -31.199 7.209 29.390 1.00 97.50 396 THR A O 1
ATOM 3223 N N . ALA A 1 397 ? -30.589 5.177 28.665 1.00 96.69 397 ALA A N 1
ATOM 3224 C CA . ALA A 1 397 ? -31.613 4.457 29.416 1.00 96.69 397 ALA A CA 1
ATOM 3225 C C . ALA A 1 397 ? -31.440 4.625 30.933 1.00 96.69 397 ALA A C 1
ATOM 3227 O O . ALA A 1 397 ? -32.423 4.843 31.635 1.00 96.69 397 ALA A O 1
ATOM 3228 N N . ASP A 1 398 ? -30.205 4.572 31.428 1.00 95.88 398 ASP A N 1
ATOM 3229 C CA . ASP A 1 398 ? -29.896 4.792 32.837 1.00 95.88 398 ASP A CA 1
ATOM 3230 C C . ASP A 1 398 ? -30.166 6.238 33.264 1.00 95.88 398 ASP A C 1
ATOM 3232 O O . ASP A 1 398 ? -30.800 6.466 34.291 1.00 95.88 398 ASP A O 1
ATOM 3236 N N . SER A 1 399 ? -29.808 7.218 32.427 1.00 96.88 399 SER A N 1
ATOM 3237 C CA . SER A 1 399 ? -30.127 8.630 32.660 1.00 96.88 399 SER A CA 1
ATOM 3238 C C . SER A 1 399 ? -31.637 8.881 32.734 1.00 96.88 399 SER A C 1
ATOM 3240 O O . SER A 1 399 ? -32.084 9.585 33.637 1.00 96.88 399 SER A O 1
ATOM 3242 N N . LEU A 1 400 ? -32.432 8.278 31.842 1.00 97.88 400 LEU A N 1
ATOM 3243 C CA . LEU A 1 400 ? -33.901 8.370 31.866 1.00 97.88 400 LEU A CA 1
ATOM 3244 C C . LEU A 1 400 ? -34.525 7.688 33.092 1.00 97.88 400 LEU A C 1
ATOM 3246 O O . LEU A 1 400 ? -35.655 7.998 33.463 1.00 97.88 400 LEU A O 1
ATOM 3250 N N . LEU A 1 401 ? -33.805 6.748 33.703 1.00 94.88 401 LEU A N 1
ATOM 3251 C CA . LEU A 1 401 ? -34.211 6.035 34.911 1.00 94.88 401 LEU A CA 1
ATOM 3252 C C . LEU A 1 401 ? -33.563 6.605 36.181 1.00 94.88 401 LEU A C 1
ATOM 3254 O O . LEU A 1 401 ? -33.734 6.019 37.253 1.00 94.88 401 LEU A O 1
ATOM 3258 N N . GLU A 1 402 ? -32.877 7.747 36.075 1.00 94.81 402 GLU A N 1
ATOM 3259 C CA . GLU A 1 402 ? -32.195 8.435 37.178 1.00 94.81 402 GLU A CA 1
ATOM 3260 C C . GLU A 1 402 ? -31.161 7.538 37.891 1.00 94.81 402 GLU A C 1
ATOM 3262 O O . GLU A 1 402 ? -31.087 7.510 39.115 1.00 94.81 402 GLU A O 1
ATOM 3267 N N . GLY A 1 403 ? -30.387 6.751 37.135 1.00 91.19 403 GLY A N 1
ATOM 3268 C CA . GLY A 1 403 ? -29.347 5.855 37.672 1.00 91.19 403 GLY A CA 1
ATOM 3269 C C . GLY A 1 403 ? -29.850 4.478 38.126 1.00 91.19 403 GLY A C 1
ATOM 3270 O O . GLY A 1 403 ? -29.070 3.570 38.424 1.00 91.19 403 GLY A O 1
ATOM 3271 N N . ARG A 1 404 ? -31.175 4.280 38.164 1.00 90.00 404 ARG A N 1
ATOM 3272 C CA . ARG A 1 404 ? -31.770 3.042 38.691 1.00 90.00 404 ARG A CA 1
ATOM 3273 C C . ARG A 1 404 ? -31.517 1.817 37.817 1.00 90.00 404 ARG A C 1
ATOM 3275 O O . ARG A 1 404 ? -31.612 0.700 38.321 1.00 90.00 404 ARG A O 1
ATOM 3282 N N . LEU A 1 405 ? -31.215 1.980 36.526 1.00 92.38 405 LEU A N 1
ATOM 3283 C CA . LEU A 1 405 ? -30.940 0.835 35.655 1.00 92.38 405 LEU A CA 1
ATOM 3284 C C . LEU A 1 405 ? -29.637 0.158 36.069 1.00 92.38 405 LEU A C 1
ATOM 3286 O O . LEU A 1 405 ? -29.607 -1.060 36.260 1.00 92.38 405 LEU A O 1
ATOM 3290 N N . LEU A 1 406 ? -28.572 0.943 36.225 1.00 91.19 406 LEU A N 1
ATOM 3291 C CA . LEU A 1 406 ? -27.263 0.439 36.618 1.00 91.19 406 LEU A CA 1
ATOM 3292 C C . LEU A 1 406 ? -27.247 -0.032 38.071 1.00 91.19 406 LEU A C 1
ATOM 3294 O 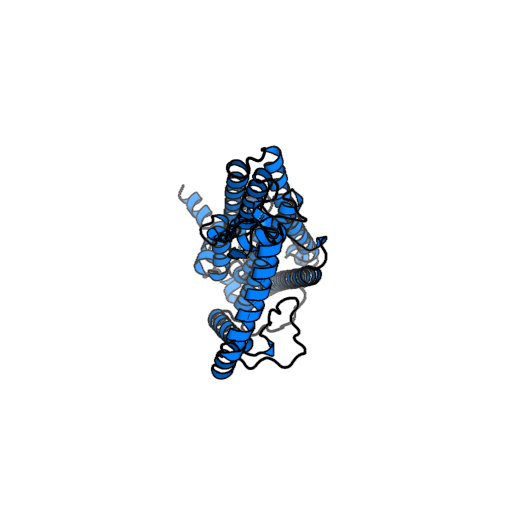O . LEU A 1 406 ? -26.650 -1.071 38.355 1.00 91.19 406 LEU A O 1
ATOM 3298 N N . ASP A 1 407 ? -27.976 0.632 38.969 1.00 88.94 407 ASP A N 1
ATOM 3299 C CA . ASP A 1 407 ? -28.100 0.174 40.356 1.00 88.94 407 ASP A CA 1
ATOM 3300 C C . ASP A 1 407 ? -28.782 -1.196 40.488 1.00 88.94 407 ASP A C 1
ATOM 3302 O O . ASP A 1 407 ? -28.396 -1.996 41.343 1.00 88.94 407 ASP A O 1
ATOM 3306 N N . HIS A 1 408 ? -29.732 -1.510 39.602 1.00 90.88 408 HIS A N 1
ATOM 3307 C CA . HIS A 1 408 ? -30.402 -2.813 39.539 1.00 90.88 408 HIS A CA 1
ATOM 3308 C C . HIS A 1 408 ? -29.704 -3.835 38.624 1.00 90.88 408 HIS A C 1
ATOM 3310 O O . HIS A 1 408 ? -30.142 -4.989 38.543 1.00 90.88 408 HIS A O 1
ATOM 3316 N N . THR A 1 409 ? -28.625 -3.457 37.935 1.00 92.06 409 THR A N 1
ATOM 3317 C CA . THR A 1 409 ? -27.906 -4.363 37.033 1.00 92.06 409 THR A CA 1
ATOM 3318 C C . THR A 1 409 ? -26.951 -5.255 37.822 1.00 92.06 409 THR A C 1
ATOM 3320 O O . THR A 1 409 ? -25.968 -4.787 38.389 1.00 92.06 409 THR A O 1
ATOM 3323 N N . ALA A 1 410 ? -27.222 -6.561 37.837 1.00 91.19 410 ALA A N 1
ATOM 3324 C CA . ALA A 1 410 ? -26.365 -7.546 38.504 1.00 91.19 410 ALA A CA 1
ATOM 3325 C C . ALA A 1 410 ? -25.253 -8.078 37.586 1.00 91.19 410 ALA A C 1
ATOM 3327 O O . ALA A 1 410 ? -24.189 -8.476 38.056 1.00 91.19 410 ALA A O 1
ATOM 3328 N N . LEU A 1 411 ? -25.497 -8.091 36.271 1.00 91.88 411 LEU A N 1
ATOM 3329 C CA . LEU A 1 411 ? -24.565 -8.605 35.273 1.00 91.88 411 LEU A CA 1
ATOM 3330 C C . LEU A 1 411 ? -24.655 -7.798 33.977 1.00 91.88 411 LEU A C 1
ATOM 3332 O O . LEU A 1 411 ? -25.738 -7.618 33.418 1.00 91.88 411 LEU A O 1
ATOM 3336 N N . MET A 1 412 ? -23.494 -7.382 33.474 1.00 94.38 412 MET A N 1
ATOM 3337 C CA . MET A 1 412 ? -23.314 -6.924 32.099 1.00 94.38 412 MET A CA 1
ATOM 3338 C C . MET A 1 412 ? -22.535 -7.993 31.339 1.00 94.38 412 MET A C 1
ATOM 3340 O O . MET A 1 412 ? -21.423 -8.343 31.726 1.00 94.38 412 MET A O 1
ATOM 3344 N N . THR A 1 413 ? -23.120 -8.530 30.274 1.00 95.06 413 THR A N 1
ATOM 3345 C CA . THR A 1 413 ? -22.525 -9.593 29.458 1.00 95.06 413 THR A CA 1
ATOM 3346 C C . THR A 1 413 ? -22.719 -9.311 27.975 1.00 95.06 413 THR A C 1
ATOM 3348 O O . THR A 1 413 ? -23.581 -8.529 27.578 1.00 95.06 413 THR A O 1
ATOM 3351 N N . GLY A 1 414 ? -21.909 -9.926 27.122 1.00 93.88 414 GLY A N 1
ATOM 3352 C CA . GLY A 1 414 ? -22.017 -9.733 25.685 1.00 93.88 414 GLY A CA 1
ATOM 3353 C C . GLY A 1 414 ? -20.815 -10.252 24.919 1.00 93.88 414 GLY A C 1
ATOM 3354 O O . GLY A 1 414 ? -20.092 -11.133 25.377 1.00 93.88 414 GLY A O 1
ATOM 3355 N N . ALA A 1 415 ? -20.581 -9.677 23.740 1.00 93.50 415 ALA A N 1
ATOM 3356 C CA . ALA A 1 415 ? -19.449 -10.044 22.896 1.00 93.50 415 ALA A CA 1
ATOM 3357 C C . ALA A 1 415 ? -18.709 -8.823 22.332 1.00 93.50 415 ALA A C 1
ATOM 3359 O O . ALA A 1 415 ? -19.321 -7.819 21.968 1.00 93.50 415 ALA A O 1
ATOM 3360 N N . SER A 1 416 ? -17.387 -8.955 22.162 1.00 92.50 416 SER A N 1
ATOM 3361 C CA . SER A 1 416 ? -16.539 -8.044 21.375 1.00 92.50 416 SER A CA 1
ATOM 3362 C C . SER A 1 416 ? -16.764 -6.557 21.725 1.00 92.50 416 SER A C 1
ATOM 3364 O O . SER A 1 416 ? -16.736 -6.186 22.895 1.00 92.50 416 SER A O 1
ATOM 3366 N N . GLY A 1 417 ? -16.991 -5.702 20.724 1.00 91.50 417 GLY A N 1
ATOM 3367 C CA . GLY A 1 417 ? -17.195 -4.264 20.895 1.00 91.50 417 GLY A CA 1
ATOM 3368 C C . GLY A 1 417 ? -18.296 -3.883 21.884 1.00 91.50 417 GLY A C 1
ATOM 3369 O O . GLY A 1 417 ? -18.096 -2.959 22.661 1.00 91.50 417 GLY A O 1
ATOM 3370 N N . GLY A 1 418 ? -19.415 -4.614 21.933 1.00 94.38 418 GLY A N 1
ATOM 3371 C CA . GLY A 1 418 ? -20.472 -4.338 22.909 1.00 94.38 418 GLY A CA 1
ATOM 3372 C C . GLY A 1 418 ? -19.966 -4.440 24.349 1.00 94.38 418 GLY A C 1
ATOM 3373 O O . GLY A 1 418 ? -20.241 -3.553 25.153 1.00 94.38 418 GLY A O 1
ATOM 3374 N N . MET A 1 419 ? -19.160 -5.467 24.658 1.00 94.81 419 MET A N 1
ATOM 3375 C CA . MET A 1 419 ? -18.550 -5.596 25.989 1.00 94.81 419 MET A CA 1
ATOM 3376 C C . MET A 1 419 ? -17.583 -4.457 26.297 1.00 94.81 419 MET A C 1
ATOM 3378 O O . MET A 1 419 ? -17.578 -3.985 27.426 1.00 94.81 419 MET A O 1
ATOM 3382 N N . LEU A 1 420 ? -16.804 -3.987 25.315 1.00 93.44 420 LEU A N 1
ATOM 3383 C CA . LEU A 1 420 ? -15.936 -2.818 25.506 1.00 93.44 420 LEU A CA 1
ATOM 3384 C C . LEU A 1 420 ? -16.756 -1.569 25.861 1.00 93.44 420 LEU A C 1
ATOM 3386 O O . LEU A 1 420 ? -16.385 -0.841 26.774 1.00 93.44 420 LEU A O 1
ATOM 3390 N N . GLY A 1 421 ? -17.890 -1.356 25.184 1.00 94.69 421 GLY A N 1
ATOM 3391 C CA . GLY A 1 421 ? -18.803 -0.251 25.485 1.00 94.69 421 GLY A CA 1
ATOM 3392 C C . GLY A 1 421 ? -19.385 -0.318 26.900 1.00 94.69 421 GLY A C 1
ATOM 3393 O O . GLY A 1 421 ? -19.410 0.689 27.598 1.00 94.69 421 GLY A O 1
ATOM 3394 N N . MET A 1 422 ? -19.806 -1.505 27.348 1.00 94.56 422 MET A N 1
ATOM 3395 C CA . MET A 1 422 ? -20.295 -1.712 28.722 1.00 94.56 422 MET A CA 1
ATOM 3396 C C . MET A 1 422 ? -19.195 -1.584 29.774 1.00 94.56 422 MET A C 1
ATOM 3398 O O . MET A 1 422 ? -19.425 -0.994 30.822 1.00 94.56 422 MET A O 1
ATOM 3402 N N . ALA A 1 423 ? -17.997 -2.101 29.495 1.00 92.00 423 ALA A N 1
ATOM 3403 C CA . ALA A 1 423 ? -16.860 -2.009 30.404 1.00 92.00 423 ALA A CA 1
ATOM 3404 C C . ALA A 1 423 ? -16.361 -0.570 30.582 1.00 92.00 423 ALA A C 1
ATOM 3406 O O . ALA A 1 423 ? -15.839 -0.259 31.640 1.00 92.00 423 ALA A O 1
ATOM 3407 N N . TYR A 1 424 ? -16.515 0.286 29.567 1.00 91.00 424 TYR A N 1
ATOM 3408 C CA . TYR A 1 424 ? -16.215 1.716 29.670 1.00 91.00 424 TYR A CA 1
ATOM 3409 C C . TYR A 1 424 ? -17.269 2.493 30.474 1.00 91.00 424 TYR A C 1
ATOM 3411 O O . TYR A 1 424 ? -16.945 3.490 31.107 1.00 91.00 424 TYR A O 1
ATOM 3419 N N . LEU A 1 425 ? -18.536 2.068 30.404 1.00 89.12 425 LEU A N 1
ATOM 3420 C CA . LEU A 1 425 ? -19.643 2.699 31.127 1.00 89.12 425 LEU A CA 1
ATOM 3421 C C . LEU A 1 425 ? -19.584 2.422 32.640 1.00 89.12 425 LEU A C 1
ATOM 3423 O O . LEU A 1 425 ? -20.010 3.261 33.430 1.00 89.12 425 LEU A O 1
ATOM 3427 N N . ARG A 1 426 ? -19.120 1.227 33.016 1.00 79.38 426 ARG A N 1
ATOM 3428 C CA . ARG A 1 426 ? -18.927 0.798 34.404 1.00 79.38 426 ARG A CA 1
ATOM 3429 C C . ARG A 1 426 ? -17.701 1.465 35.017 1.00 79.38 426 ARG A C 1
ATOM 3431 O O . ARG A 1 426 ? -17.803 1.825 36.210 1.00 79.38 426 ARG A O 1
#

pLDDT: mean 84.77, std 12.5, range [34.62, 98.06]

Sequence (426 aa):
MKRWFHNLYYSFPVQLLIVHLRSNHLLVGLWILFALLLSGSLGRKYGLQYLFLDPEYLGQVNFWSFFFVGLAFGGFFMSWNLTIYLLTSHYFPFLASLSRPFTKFVINNMVLPLFFFLFYMGVAIHFQRFYENLGYGIILMNWLGFLVGCLTLVSCYSLYFQLTNRDISYYEKRNEKPPNLSKSFAPGRRHVDLEYIKQDTSRWKVSTYLSESLTPRLVRSVAHYDSSLLMSIFKQNHLNALILQLLSMMTLLALGYLIDYSPFRIPAGASLFILASVLTAIIGAVTYWFNEWRVTVIIVGLLIINFITRSEAFNHQNRAYGMDYQSPPAAYTVEKIQDVCGAPLVEKDKAATVEILNRWRDKAAPAGHPPPRMVILSVSGGGLKAASWAMQVVQTADSLLEGRLLDHTALMTGASGGMLGMAYLR